Protein AF-0000000067176053 (afdb_homodimer)

Foldseek 3Di:
DPDDADDDPLLVVLLVVLCVFDDLLLQLLLQLLLLQLVVVCVVVVPDPDDRSLLSSLSRQLQSLLGPVQLDQAASLQSSLVVSLCSCVVVPDDPVSSVLSSCLNNCLQPPPVLCVSDSSNNSSNVSVCCVVNDPVSVVVCVVSSVVSCVVRPNPQVQVVSLVSLQVSCVVHVSNQDPPDLSVLSVVQDDPVDDHHTPSD/DPDDAPDDPLLVVLLVVLCVFDDLLLQLLLQLLLLQLVVVCVVVVPDPDDRSLLSSLSRQLQSLLGPVQLDQAASLQSSLVVSLVSCVVVPDDPVSSVLSSCLNNCLQPPPVLCVSDSSNNSSNVSVCCVVNDPVSVVVCVVSSVVSCVVRPNPQVQVVSLVSLQVSCVVHVSNQDPPDLSVLSVVQDDPVDDHHTPSD

Secondary structure (DSSP, 8-state):
-------SHHHHHHHHHHHHHS-HHHHHHHHHHHHHHHHHHHHHT-----HHHHHHHHHHTTGGGSGGG--SS-HHHHHHHHHHHHHHTTT--HHHHHHHHHHHHTTTSTTSGGGS-HHHHHHHHHHHHHHS-HHHHHHTHHHHHHHHHHS--TTHHHHHHHHHHHHHHH-GGGS-TTSHHHHHHHT--TT--S--TT-/-------SHHHHHHHHHHHHHS-HHHHHHHHHHHHHHHHHHHHHT-----HHHHHHHHHHTTGGGSGGG--SS-HHHHHHHHHHHHHHTTT--HHHHHHHHHHHHTTTSTTSGGGS-HHHHHHHHHHHHHHS-HHHHHHTHHHHHHHHHHS--TTHHHHHHHHHHHHHHH-GGGS-TTSHHHHHHHT--TT--S--TT-

Solvent-accessible surface area (backbone atoms only — not comparable to full-atom values): 20700 Å² total; per-residue (Å²): 125,89,76,82,73,66,94,43,69,70,41,52,50,46,52,54,56,43,54,76,54,37,58,70,46,56,42,31,46,18,50,41,22,32,54,45,10,50,48,52,34,56,75,70,65,60,81,81,60,56,61,60,55,38,42,45,27,26,52,25,31,64,36,11,61,14,79,91,32,59,62,74,51,34,42,31,48,31,8,13,51,52,46,30,51,58,38,46,76,69,66,51,52,69,67,60,31,47,42,29,24,48,20,16,47,30,50,80,42,78,79,50,25,70,73,62,50,56,49,12,26,27,44,29,47,8,47,36,46,74,71,45,56,68,70,56,30,59,76,39,42,68,62,50,51,59,45,36,72,72,32,58,56,86,62,36,68,47,51,53,52,49,45,45,34,50,51,23,71,76,37,58,70,28,24,45,77,60,33,64,46,28,40,33,50,76,47,62,50,94,86,60,87,71,73,54,90,41,110,125,90,77,82,73,68,93,43,72,68,42,51,51,46,53,55,55,43,54,75,54,34,57,70,46,56,42,29,46,18,52,42,22,32,55,46,12,49,49,51,34,56,76,70,64,60,81,81,62,56,59,60,56,39,42,43,27,26,52,27,32,65,38,12,61,15,78,93,32,61,63,74,53,33,42,31,49,30,8,13,52,51,47,30,49,59,38,47,77,70,66,52,52,69,68,60,30,47,44,28,24,49,20,15,48,29,50,78,41,78,79,50,26,70,70,61,49,57,48,10,26,29,45,30,46,7,47,36,46,73,70,45,56,69,69,55,29,59,76,38,42,68,62,50,51,59,45,36,71,73,32,56,56,85,63,34,68,48,53,53,51,48,43,44,34,52,51,24,72,77,38,57,72,27,24,46,78,60,33,64,45,27,40,34,50,74,47,62,48,94,84,59,86,69,72,53,91,39,110

Nearest PDB structures (foldseek):
  3wfp-assembly9_B  TM=6.245E-01  e=3.718E-02  Aquifex aeolicus VF5
  3wfp-assembly10_C  TM=6.429E-01  e=6.836E-02  Aquifex aeolicus VF5
  3wfp-assembly11_E  TM=6.439E-01  e=1.042E-01  Aquifex aeolicus VF5
  3wfo-assembly2_B  TM=6.258E-01  e=2.660E-01  Aquifex aeolicus VF5
  3wfp-assembly9_A  TM=5.642E-01  e=2.206E-01  Aquifex aeolicus VF5

InterPro domains:
  IPR003607 HD/PDEase domain [cd00077] (27-62)
  IPR006674 HD domain [PF01966] (27-124)

Radius of gyration: 21.55 Å; Cα contacts (8 Å, |Δi|>4): 662; chains: 2; bounding box: 47×65×46 Å

pLDDT: mean 97.29, std 3.48, range [64.56, 99.0]

Sequence (398 aa):
MTYRLPDTKTVRDAAAHVRALVHPQIYNHSIRTYLLGAEAARRDGETDLDDEIFCVAALFHDSGTADEYNGPARFEIEGADAAAEFLSDRGFDADAVDAAWQAIALHTTPGIPERRGAIPHYLRTGVMIEFGPPELRQSYAEAIAAAEEDLPRHRLEQTLESLVVQQALANPHKAPRLSWAAELVAHHDPARDGISPGFMTYRLPDTKTVRDAAAHVRALVHPQIYNHSIRTYLLGAEAARRDGETDLDDEIFCVAALFHDSGTADEYNGPARFEIEGADAAAEFLSDRGFDADAVDAAWQAIALHTTPGIPERRGAIPHYLRTGVMIEFGPPELRQSYAEAIAAAEEDLPRHRLEQTLESLVVQQALANPHKAPRLSWAAELVAHHDPARDGISPGF

Structure (mmCIF, N/CA/C/O backbone):
data_AF-0000000067176053-model_v1
#
loop_
_entity.id
_entity.type
_entity.pdbx_description
1 polymer 'HD domain protein'
#
loop_
_atom_site.group_PDB
_atom_site.id
_atom_site.type_symbol
_atom_site.label_atom_id
_atom_site.label_alt_id
_atom_site.label_comp_id
_atom_site.label_asym_id
_atom_site.label_entity_id
_atom_site.label_seq_id
_atom_site.pdbx_PDB_ins_code
_atom_site.Cartn_x
_atom_site.Cartn_y
_atom_site.Cartn_z
_atom_site.occupancy
_atom_site.B_iso_or_equiv
_atom_site.auth_seq_id
_atom_site.auth_comp_id
_atom_site.auth_asym_id
_atom_site.auth_atom_id
_atom_site.pdbx_PDB_model_num
ATOM 1 N N . MET A 1 1 ? -6.668 32.219 14.266 1 64.56 1 MET A N 1
ATOM 2 C CA . MET A 1 1 ? -6.613 31.047 13.406 1 64.56 1 MET A CA 1
ATOM 3 C C . MET A 1 1 ? -7.664 31.141 12.297 1 64.56 1 MET A C 1
ATOM 5 O O . MET A 1 1 ? -8.852 31.312 12.578 1 64.56 1 MET A O 1
ATOM 9 N N . THR A 1 2 ? -7.102 31.219 11.062 1 80.44 2 THR A N 1
ATOM 10 C CA . THR A 1 2 ? -7.977 31.578 9.953 1 80.44 2 THR A CA 1
ATOM 11 C C . THR A 1 2 ? -8.453 30.328 9.219 1 80.44 2 THR A C 1
ATOM 13 O O . THR A 1 2 ? -9.328 30.406 8.344 1 80.44 2 THR A O 1
ATOM 16 N N . TYR A 1 3 ? -7.945 29.109 9.688 1 87.5 3 TYR A N 1
ATOM 17 C CA . TYR A 1 3 ? -8.414 27.922 8.969 1 87.5 3 TYR A CA 1
ATOM 18 C C . TYR A 1 3 ? -9.602 27.297 9.688 1 87.5 3 TYR A C 1
ATOM 20 O O . TYR A 1 3 ? -9.844 27.578 10.867 1 87.5 3 TYR A O 1
ATOM 28 N N . ARG A 1 4 ? -10.398 26.578 8.953 1 90.88 4 ARG A N 1
ATOM 29 C CA . ARG A 1 4 ? -11.586 25.938 9.5 1 90.88 4 ARG A CA 1
ATOM 30 C C . ARG A 1 4 ? -11.555 24.422 9.25 1 90.88 4 ARG A C 1
ATOM 32 O O . ARG A 1 4 ? -11.227 23.984 8.148 1 90.88 4 ARG A O 1
ATOM 39 N N . LEU A 1 5 ? -11.789 23.719 10.406 1 96.69 5 LEU A N 1
ATOM 40 C CA . LEU A 1 5 ? -12.055 22.281 10.32 1 96.69 5 LEU A CA 1
ATOM 41 C C . LEU A 1 5 ? -13.555 22 10.359 1 96.69 5 LEU A C 1
ATOM 43 O O . LEU A 1 5 ? -14.344 22.875 10.742 1 96.69 5 LEU A O 1
ATOM 47 N N . PRO A 1 6 ? -13.938 20.812 9.891 1 97.56 6 PRO A N 1
ATOM 48 C CA . PRO A 1 6 ? -15.352 20.5 10.07 1 97.56 6 PRO A CA 1
ATOM 49 C C . PRO A 1 6 ? -15.82 20.641 11.516 1 97.56 6 PRO A C 1
ATOM 51 O O . PRO A 1 6 ? -15.117 20.219 12.438 1 97.56 6 PRO A O 1
ATOM 54 N N . ASP A 1 7 ? -16.984 21.281 11.625 1 96.44 7 ASP A N 1
ATOM 55 C CA . ASP A 1 7 ? -17.484 21.594 12.961 1 96.44 7 ASP A CA 1
ATOM 56 C C . ASP A 1 7 ? -18.328 20.453 13.516 1 96.44 7 ASP A C 1
ATOM 58 O O . ASP A 1 7 ? -19.547 20.609 13.695 1 96.44 7 ASP A O 1
ATOM 62 N N . THR A 1 8 ? -17.766 19.344 13.797 1 98 8 THR A N 1
ATOM 63 C CA . THR A 1 8 ? -18.422 18.188 14.414 1 98 8 THR A CA 1
ATOM 64 C C . THR A 1 8 ? -17.703 17.812 15.711 1 98 8 THR A C 1
ATOM 66 O O . THR A 1 8 ? -16.531 18.094 15.883 1 98 8 THR A O 1
ATOM 69 N N . LYS A 1 9 ? -18.438 17.188 16.594 1 98.25 9 LYS A N 1
ATOM 70 C CA . LYS A 1 9 ? -17.844 16.703 17.844 1 98.25 9 LYS A CA 1
ATOM 71 C C . LYS A 1 9 ? -16.703 15.719 17.562 1 98.25 9 LYS A C 1
ATOM 73 O O . LYS A 1 9 ? -15.703 15.711 18.281 1 98.25 9 LYS A O 1
ATOM 78 N N . THR A 1 10 ? -16.922 14.859 16.578 1 98.62 10 THR A N 1
ATOM 79 C CA . THR A 1 10 ? -15.922 13.859 16.219 1 98.62 10 THR A CA 1
ATOM 80 C C . THR A 1 10 ? -14.594 14.523 15.852 1 98.62 10 THR A C 1
ATOM 82 O O . THR A 1 10 ? -13.539 14.117 16.344 1 98.62 10 THR A O 1
ATOM 85 N N . VAL A 1 11 ? -14.602 15.547 15.023 1 98.81 11 VAL A N 1
ATOM 86 C CA . VAL A 1 11 ? -13.383 16.219 14.578 1 98.81 11 VAL A CA 1
ATOM 87 C C . VAL A 1 11 ? -12.758 16.984 15.75 1 98.81 11 VAL A C 1
ATOM 89 O O . VAL A 1 11 ? -11.531 16.969 15.922 1 98.81 11 VAL A O 1
ATOM 92 N N . ARG A 1 12 ? -13.562 17.609 16.547 1 98.56 12 ARG A N 1
ATOM 93 C CA . ARG A 1 12 ? -13.047 18.328 17.719 1 98.56 12 ARG A CA 1
ATOM 94 C C . ARG A 1 12 ? -12.336 17.375 18.672 1 98.56 12 ARG A C 1
ATOM 96 O O . ARG A 1 12 ? -11.242 17.672 19.156 1 98.56 12 ARG A O 1
ATOM 103 N N . ASP A 1 13 ? -12.945 16.266 18.922 1 98.75 13 ASP A N 1
ATOM 104 C CA . ASP A 1 13 ? -12.359 15.273 19.812 1 98.75 13 ASP A CA 1
ATOM 105 C C . ASP A 1 13 ? -11.078 14.695 19.219 1 98.75 13 ASP A C 1
ATOM 107 O O . ASP A 1 13 ? -10.094 14.484 19.938 1 98.75 13 ASP A O 1
ATOM 111 N N . ALA A 1 14 ? -11.094 14.391 17.906 1 98.94 14 ALA A N 1
ATOM 112 C CA . AL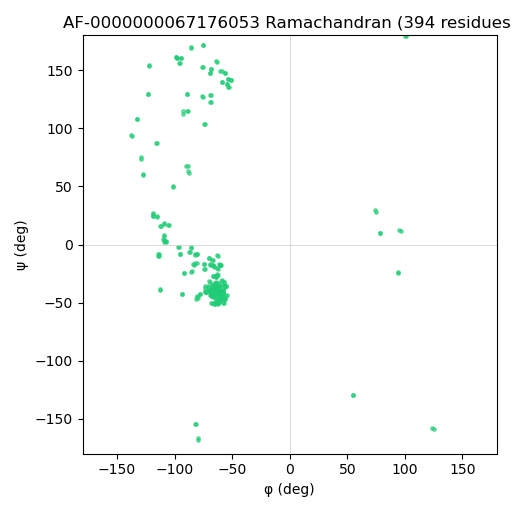A A 1 14 ? -9.906 13.867 17.234 1 98.94 14 ALA A CA 1
ATOM 113 C C . ALA A 1 14 ? -8.758 14.867 17.312 1 98.94 14 ALA A C 1
ATOM 115 O O . ALA A 1 14 ? -7.617 14.484 17.609 1 98.94 14 ALA A O 1
ATOM 116 N N . ALA A 1 15 ? -9.078 16.141 17 1 98.81 15 ALA A N 1
ATOM 117 C CA . ALA A 1 15 ? -8.062 17.188 17.031 1 98.81 15 ALA A CA 1
ATOM 118 C C . ALA A 1 15 ? -7.441 17.312 18.422 1 98.81 15 ALA A C 1
ATOM 120 O O . ALA A 1 15 ? -6.219 17.391 18.562 1 98.81 15 ALA A O 1
ATOM 121 N N . ALA A 1 16 ? -8.273 17.281 19.438 1 98.75 16 ALA A N 1
ATOM 122 C CA . ALA A 1 16 ? -7.781 17.375 20.797 1 98.75 16 ALA A CA 1
ATOM 123 C C . ALA A 1 16 ? -6.93 16.156 21.156 1 98.75 16 ALA A C 1
ATOM 125 O O . ALA A 1 16 ? -5.867 16.281 21.766 1 98.75 16 ALA A O 1
ATOM 126 N N . HIS A 1 17 ? -7.41 14.977 20.812 1 98.81 17 HIS A N 1
ATOM 127 C CA . HIS A 1 17 ? -6.723 13.727 21.109 1 98.81 17 HIS A CA 1
ATOM 128 C C . HIS A 1 17 ? -5.352 13.672 20.438 1 98.81 17 HIS A C 1
ATOM 130 O O . HIS A 1 17 ? -4.348 13.391 21.109 1 98.81 17 HIS A O 1
ATOM 136 N N . VAL A 1 18 ? -5.277 13.969 19.156 1 98.88 18 VAL A N 1
ATOM 137 C CA . VAL A 1 18 ? -4.039 13.875 18.391 1 98.88 18 VAL A CA 1
ATOM 138 C C . VAL A 1 18 ? -3.068 14.969 18.844 1 98.88 18 VAL A C 1
ATOM 140 O O . VAL A 1 18 ? -1.866 14.727 18.969 1 98.88 18 VAL A O 1
ATOM 143 N N . ARG A 1 19 ? -3.602 16.156 19.109 1 98.69 19 ARG A N 1
ATOM 144 C CA . ARG A 1 19 ? -2.771 17.266 19.562 1 98.69 19 ARG A CA 1
ATOM 145 C C . ARG A 1 19 ? -2.02 16.906 20.844 1 98.69 19 ARG A C 1
ATOM 147 O O . ARG A 1 19 ? -0.864 17.297 21.016 1 98.69 19 ARG A O 1
ATOM 154 N N . ALA A 1 20 ? -2.615 16.156 21.688 1 98.69 20 ALA A N 1
ATOM 155 C CA . ALA A 1 20 ? -2.039 15.797 22.984 1 98.69 20 ALA A CA 1
ATOM 156 C C . ALA A 1 20 ? -0.931 14.766 22.828 1 98.69 20 ALA A C 1
ATOM 158 O O . ALA A 1 20 ? -0.11 14.578 23.719 1 98.69 20 ALA A O 1
ATOM 159 N N . LEU A 1 21 ? -0.871 14.109 21.688 1 98.75 21 LEU A N 1
ATOM 160 C CA . LEU A 1 21 ? -0.037 12.914 21.578 1 98.75 21 LEU A CA 1
ATOM 161 C C . LEU A 1 21 ? 1.144 13.156 20.641 1 98.75 21 LEU A C 1
ATOM 163 O O . LEU A 1 21 ? 2.248 12.664 20.891 1 98.75 21 LEU A O 1
ATOM 167 N N . VAL A 1 22 ? 0.935 13.883 19.547 1 98.81 22 VAL A N 1
ATOM 168 C CA . VAL A 1 22 ? 1.972 13.969 18.516 1 98.81 22 VAL A CA 1
ATOM 169 C C . VAL A 1 22 ? 2.822 15.219 18.75 1 98.81 22 VAL A C 1
ATOM 171 O O . VAL A 1 22 ? 2.428 16.109 19.5 1 98.81 22 VAL A O 1
ATOM 174 N N . HIS A 1 23 ? 4.035 15.242 18.172 1 98.62 23 HIS A N 1
ATOM 175 C CA . HIS A 1 23 ? 4.848 16.453 18.156 1 98.62 23 HIS A CA 1
ATOM 176 C C . HIS A 1 23 ? 4.07 17.641 17.578 1 98.62 23 HIS A C 1
ATOM 178 O O . HIS A 1 23 ? 3.326 17.484 16.609 1 98.62 23 HIS A O 1
ATOM 184 N N . PRO A 1 24 ? 4.223 18.844 18.094 1 98.31 24 PRO A N 1
ATOM 185 C CA . PRO A 1 24 ? 3.463 20 17.625 1 98.31 24 PRO A CA 1
ATOM 186 C C . PRO A 1 24 ? 3.604 20.234 16.125 1 98.31 24 PRO A C 1
ATOM 188 O O . PRO A 1 24 ? 2.629 20.594 15.461 1 98.31 24 PRO A O 1
ATOM 191 N N . GLN A 1 25 ? 4.785 19.969 15.586 1 98.38 25 GLN A N 1
ATOM 192 C CA . GLN A 1 25 ? 4.992 20.156 14.156 1 98.38 25 GLN A CA 1
ATOM 193 C C . GLN A 1 25 ? 4.223 19.125 13.344 1 98.38 25 GLN A C 1
ATOM 195 O O . GLN A 1 25 ? 3.783 19.391 12.227 1 98.38 25 GLN A O 1
ATOM 200 N N . ILE A 1 26 ? 4.082 17.906 13.945 1 98.81 26 ILE A N 1
ATOM 201 C CA . ILE A 1 26 ? 3.314 16.859 13.281 1 98.81 26 ILE A CA 1
ATOM 202 C C . ILE A 1 26 ? 1.83 17.203 13.305 1 98.81 26 ILE A C 1
ATOM 204 O O . ILE A 1 26 ? 1.11 16.953 12.336 1 98.81 26 ILE A O 1
ATOM 208 N N . TYR A 1 27 ? 1.413 17.812 14.398 1 98.75 27 TYR A N 1
ATOM 209 C CA . TYR A 1 27 ? 0.025 18.25 14.477 1 98.75 27 TYR A CA 1
ATOM 210 C C . TYR A 1 27 ? -0.274 19.312 13.422 1 98.75 27 TYR A C 1
ATOM 212 O O . TYR A 1 27 ? -1.274 19.219 12.711 1 98.75 27 TYR A O 1
ATOM 220 N N . ASN A 1 28 ? 0.579 20.328 13.352 1 98.69 28 ASN A N 1
ATOM 221 C CA . ASN A 1 28 ? 0.417 21.359 12.336 1 98.69 28 ASN A CA 1
ATOM 222 C C . ASN A 1 28 ? 0.375 20.75 10.93 1 98.69 28 ASN A C 1
ATOM 224 O O . ASN A 1 28 ? -0.466 21.141 10.117 1 98.69 28 ASN A O 1
ATOM 228 N N . HIS A 1 29 ? 1.253 19.828 10.672 1 98.75 29 HIS A N 1
ATOM 229 C CA . HIS A 1 29 ? 1.321 19.156 9.383 1 98.75 29 HIS A CA 1
ATOM 230 C C . HIS A 1 29 ? 0.028 18.406 9.086 1 98.75 29 HIS A C 1
ATOM 232 O O . HIS A 1 29 ? -0.453 18.406 7.949 1 98.75 29 HIS A O 1
ATOM 238 N N . SER A 1 30 ? -0.5 17.75 10.102 1 98.88 30 SER A N 1
ATOM 239 C CA . SER A 1 30 ? -1.729 16.984 9.914 1 98.88 30 SER A CA 1
ATOM 240 C C . SER A 1 30 ? -2.881 17.891 9.484 1 98.88 30 SER A C 1
ATOM 242 O O . SER A 1 30 ? -3.662 17.516 8.602 1 98.88 30 SER A O 1
ATOM 244 N N . ILE A 1 31 ? -2.961 19.047 10.078 1 98.81 31 ILE A N 1
ATOM 245 C CA . ILE A 1 31 ? -4.008 20 9.711 1 98.81 31 ILE A CA 1
ATOM 246 C C . ILE A 1 31 ? -3.758 20.516 8.297 1 98.81 31 ILE A C 1
ATOM 248 O O . ILE A 1 31 ? -4.684 20.594 7.488 1 98.81 31 ILE A O 1
ATOM 252 N N . ARG A 1 32 ? -2.502 20.844 8.016 1 98.81 32 ARG A N 1
ATOM 253 C CA . ARG A 1 32 ? -2.199 21.328 6.668 1 98.81 32 ARG A CA 1
ATOM 254 C C . ARG A 1 32 ? -2.518 20.266 5.625 1 98.81 32 ARG A C 1
ATOM 256 O O . ARG A 1 32 ? -2.988 20.578 4.531 1 98.81 32 ARG A O 1
ATOM 263 N N . THR A 1 33 ? -2.234 19 5.969 1 98.88 33 THR A N 1
ATOM 264 C CA . THR A 1 33 ? -2.561 17.906 5.066 1 98.88 33 THR A CA 1
ATOM 265 C C . THR A 1 33 ? -4.051 17.891 4.742 1 98.88 33 THR A C 1
ATOM 267 O O . THR A 1 33 ? -4.441 17.719 3.588 1 98.88 33 THR A O 1
ATOM 270 N N . TYR A 1 34 ? -4.859 18.125 5.746 1 98.88 34 TYR A N 1
ATOM 271 C CA . TYR A 1 34 ? -6.301 18.203 5.523 1 98.88 34 TYR A CA 1
ATOM 272 C C . TYR A 1 34 ? -6.637 19.391 4.617 1 98.88 34 TYR A C 1
ATOM 274 O O . TYR A 1 34 ? -7.359 19.234 3.629 1 98.88 34 TYR A O 1
ATOM 282 N N . LEU A 1 35 ? -6.098 20.531 4.934 1 98.69 35 LEU A N 1
ATOM 283 C CA . LEU A 1 35 ? -6.441 21.766 4.215 1 98.69 35 LEU A CA 1
ATOM 284 C C . LEU A 1 35 ? -6.023 21.672 2.754 1 98.69 35 LEU A C 1
ATOM 286 O O . LEU A 1 35 ? -6.797 22.016 1.858 1 98.69 35 LEU A O 1
ATOM 290 N N . LEU A 1 36 ? -4.875 21.188 2.527 1 98.81 36 LEU A N 1
ATOM 291 C CA . LEU A 1 36 ? -4.34 21.094 1.173 1 98.81 36 LEU A CA 1
ATOM 292 C C . LEU A 1 36 ? -5.043 20 0.377 1 98.81 36 LEU A C 1
ATOM 294 O O . LEU A 1 36 ? -5.344 20.188 -0.804 1 98.81 36 LEU A O 1
ATOM 298 N N . GLY A 1 37 ? -5.305 18.859 1.034 1 98.81 37 GLY A N 1
ATOM 299 C CA . GLY A 1 37 ? -6.082 17.812 0.378 1 98.81 37 GLY A CA 1
ATOM 300 C C . GLY A 1 37 ? -7.492 18.25 0.031 1 98.81 37 GLY A C 1
ATOM 301 O O . GLY A 1 37 ? -8 17.938 -1.047 1 98.81 37 GLY A O 1
ATOM 302 N N . ALA A 1 38 ? -8.078 19 0.953 1 98.5 38 ALA A N 1
ATOM 303 C CA . ALA A 1 38 ? -9.422 19.516 0.72 1 98.5 38 ALA A CA 1
ATOM 304 C C . ALA A 1 38 ? -9.422 20.516 -0.437 1 98.5 38 ALA A C 1
ATOM 306 O O . ALA A 1 38 ? -10.359 20.547 -1.24 1 98.5 38 ALA A O 1
ATOM 307 N N . GLU A 1 39 ? -8.422 21.328 -0.51 1 98.31 39 GLU A N 1
ATOM 308 C CA . GLU A 1 39 ? -8.297 22.266 -1.62 1 98.31 39 GLU A CA 1
ATOM 309 C C . GLU A 1 39 ? -8.172 21.547 -2.953 1 98.31 39 GLU A C 1
ATOM 311 O O . GLU A 1 39 ? -8.797 21.922 -3.941 1 98.31 39 GLU A O 1
ATOM 316 N N . ALA A 1 40 ? -7.367 20.516 -2.965 1 98.81 40 ALA A N 1
ATOM 317 C CA . ALA A 1 40 ? -7.223 19.719 -4.18 1 98.81 40 ALA A CA 1
ATOM 318 C C . ALA A 1 40 ? -8.555 19.094 -4.594 1 98.81 40 ALA A C 1
ATOM 320 O O . ALA A 1 40 ? -8.922 19.109 -5.773 1 98.81 40 ALA A O 1
ATOM 321 N N . ALA A 1 41 ? -9.25 18.562 -3.635 1 98.75 41 ALA A N 1
ATOM 322 C CA . ALA A 1 41 ? -10.562 17.969 -3.908 1 98.75 41 ALA A CA 1
ATOM 323 C C . ALA A 1 41 ? -11.523 19 -4.492 1 98.75 41 ALA A C 1
ATOM 325 O O . ALA A 1 41 ? -12.234 18.719 -5.453 1 98.75 41 ALA A O 1
ATOM 326 N N . ARG A 1 42 ? -11.508 20.172 -3.906 1 98.12 42 ARG A N 1
ATOM 327 C CA . ARG A 1 42 ? -12.359 21.266 -4.375 1 98.12 42 ARG A CA 1
ATOM 328 C C . ARG A 1 42 ? -12.039 21.625 -5.82 1 98.12 42 ARG A C 1
ATOM 330 O O . ARG A 1 42 ? -12.938 21.734 -6.652 1 98.12 42 ARG A O 1
ATOM 337 N N . ARG A 1 43 ? -10.789 21.766 -6.121 1 98.44 43 ARG A N 1
ATOM 338 C CA . ARG A 1 43 ? -10.352 22.125 -7.465 1 98.44 43 ARG A CA 1
ATOM 339 C C . ARG A 1 43 ? -10.742 21.062 -8.477 1 98.44 43 ARG A C 1
ATOM 341 O O . ARG A 1 43 ? -11.055 21.359 -9.633 1 98.44 43 ARG A O 1
ATOM 348 N N . ASP A 1 44 ? -10.75 19.828 -8.023 1 98.19 44 ASP A N 1
ATOM 349 C CA . ASP A 1 44 ? -11.062 18.719 -8.906 1 98.19 44 ASP A CA 1
ATOM 350 C C . ASP A 1 44 ? -12.57 18.547 -9.062 1 98.19 44 ASP A C 1
ATOM 352 O O . ASP A 1 44 ? -13.031 17.703 -9.859 1 98.19 44 ASP A O 1
ATOM 356 N N . GLY A 1 45 ? -13.344 19.234 -8.32 1 98.31 45 GLY A N 1
ATOM 357 C CA . GLY A 1 45 ? -14.797 19.109 -8.352 1 98.31 45 GLY A CA 1
ATOM 358 C C . GLY A 1 45 ? -15.305 17.844 -7.688 1 98.31 45 GLY A C 1
ATOM 359 O O . GLY A 1 45 ? -16.344 17.312 -8.078 1 98.31 45 GLY A O 1
ATOM 360 N N . GLU A 1 46 ? -14.531 17.359 -6.676 1 97.56 46 GLU A N 1
ATOM 361 C CA . GLU A 1 46 ? -14.93 16.156 -5.953 1 97.56 46 GLU A CA 1
ATOM 362 C C . GLU A 1 46 ? -16.172 16.406 -5.098 1 97.56 46 GLU A C 1
ATOM 364 O O . GLU A 1 46 ? -16.188 17.344 -4.301 1 97.56 46 GLU A O 1
ATOM 369 N N . THR A 1 47 ? -17.141 15.547 -5.273 1 94 47 THR A N 1
ATOM 370 C CA . THR A 1 47 ? -18.391 15.734 -4.559 1 94 47 THR A CA 1
ATOM 371 C C . THR A 1 47 ? -18.625 14.617 -3.549 1 94 47 THR A C 1
ATOM 373 O O . THR A 1 47 ? -19.516 14.703 -2.705 1 94 47 THR A O 1
ATOM 376 N N . ASP A 1 48 ? -17.828 13.586 -3.539 1 90.31 48 ASP A N 1
ATOM 377 C CA . ASP A 1 48 ? -18.047 12.383 -2.736 1 90.31 48 ASP A CA 1
ATOM 378 C C . ASP A 1 48 ? -17.094 12.336 -1.542 1 90.31 48 ASP A C 1
ATOM 380 O O . ASP A 1 48 ? -16.984 11.312 -0.865 1 90.31 48 ASP A O 1
ATOM 384 N N . LEU A 1 49 ? -16.5 13.422 -1.185 1 97.38 49 LEU A N 1
ATOM 385 C CA . LEU A 1 49 ? -15.555 13.43 -0.074 1 97.38 49 LEU A CA 1
ATOM 386 C C . LEU A 1 49 ? -16.266 13.688 1.248 1 97.38 49 LEU A C 1
ATOM 388 O O . LEU A 1 49 ? -16.891 14.742 1.43 1 97.38 49 LEU A O 1
ATOM 392 N N . ASP A 1 50 ? -16.281 12.742 2.143 1 98.19 50 ASP A N 1
ATOM 393 C CA . ASP A 1 50 ? -16.781 12.93 3.502 1 98.19 50 ASP A CA 1
ATOM 394 C C . ASP A 1 50 ? -15.797 13.75 4.336 1 98.19 50 ASP A C 1
ATOM 396 O O . ASP A 1 50 ? -14.828 13.203 4.867 1 98.19 50 ASP A O 1
ATOM 400 N N . ASP A 1 51 ? -16.078 14.961 4.547 1 98 51 ASP A N 1
ATOM 401 C CA . ASP A 1 51 ? -15.148 15.914 5.137 1 98 51 ASP A CA 1
ATOM 402 C C . ASP A 1 51 ? -14.789 15.516 6.57 1 98 51 ASP A C 1
ATOM 404 O O . ASP A 1 51 ? -13.664 15.742 7.016 1 98 51 ASP A O 1
ATOM 408 N N . GLU A 1 52 ? -15.805 15 7.242 1 98.69 52 GLU A N 1
ATOM 409 C CA . GLU A 1 52 ? -15.562 14.625 8.633 1 98.69 52 GLU A CA 1
ATOM 410 C C . GLU A 1 52 ? -14.555 13.484 8.727 1 98.69 52 GLU A C 1
ATOM 412 O O . GLU A 1 52 ? -13.555 13.586 9.445 1 98.69 52 GLU A O 1
ATOM 417 N N . ILE A 1 53 ? -14.789 12.391 7.973 1 98.88 53 ILE A N 1
ATOM 418 C CA . ILE A 1 53 ? -13.898 11.234 7.992 1 98.88 53 ILE A CA 1
ATOM 419 C C . ILE A 1 53 ? -12.547 11.609 7.406 1 98.88 53 ILE A C 1
ATOM 421 O O . ILE A 1 53 ? -11.5 11.164 7.895 1 98.88 53 ILE A O 1
ATOM 425 N N . PHE A 1 54 ? -12.602 12.477 6.379 1 98.94 54 PHE A N 1
ATOM 426 C CA . PHE A 1 54 ? -11.367 12.938 5.742 1 98.94 54 PHE A CA 1
ATOM 427 C C . PHE A 1 54 ? -10.5 13.695 6.734 1 98.94 54 PHE A C 1
ATOM 429 O O . PHE A 1 54 ? -9.289 13.469 6.812 1 98.94 54 PHE A O 1
ATOM 436 N N . CYS A 1 55 ? -11.07 14.516 7.48 1 98.94 55 CYS A N 1
ATOM 437 C CA . CYS A 1 55 ? -10.344 15.312 8.461 1 98.94 55 CYS A CA 1
ATOM 438 C C . CYS A 1 55 ? -9.766 14.43 9.562 1 98.94 55 CYS A C 1
ATOM 440 O O . CYS A 1 55 ? -8.609 14.609 9.961 1 98.94 55 CYS A O 1
ATOM 442 N N . VAL A 1 56 ? -10.531 13.484 10.023 1 98.94 56 VAL A N 1
ATOM 443 C CA . VAL A 1 56 ? -10.047 12.57 11.047 1 98.94 56 VAL A CA 1
ATOM 444 C C . VAL A 1 56 ? -8.852 11.781 10.508 1 98.94 56 VAL A C 1
ATOM 446 O O . VAL A 1 56 ? -7.848 11.617 11.203 1 98.94 56 VAL A O 1
ATOM 449 N N . ALA A 1 57 ? -8.953 11.32 9.266 1 99 57 ALA A N 1
ATOM 450 C CA . ALA A 1 57 ? -7.844 10.586 8.656 1 99 57 ALA A CA 1
ATOM 451 C C . ALA A 1 57 ? -6.59 11.445 8.586 1 99 57 ALA A C 1
ATOM 453 O O . ALA A 1 57 ? -5.488 10.984 8.898 1 99 57 ALA A O 1
ATOM 454 N N . ALA A 1 58 ? -6.75 12.688 8.203 1 98.94 58 ALA A N 1
ATOM 455 C CA . ALA A 1 58 ? -5.609 13.594 8.109 1 98.94 58 ALA A CA 1
ATOM 456 C C . ALA A 1 58 ? -4.98 13.836 9.477 1 98.94 58 ALA A C 1
ATOM 458 O O . ALA A 1 58 ? -3.756 13.836 9.617 1 98.94 58 ALA A O 1
ATOM 459 N N . LEU A 1 59 ? -5.816 13.961 10.477 1 98.94 59 LEU A N 1
ATOM 460 C CA . LEU A 1 59 ? -5.336 14.211 11.836 1 98.94 59 LEU A CA 1
ATOM 461 C C . LEU A 1 59 ? -4.512 13.031 12.344 1 98.94 59 LEU A C 1
ATOM 463 O O . LEU A 1 59 ? -3.455 13.219 12.945 1 98.94 59 LEU A O 1
ATOM 467 N N . PHE A 1 60 ? -4.902 11.828 11.977 1 98.94 60 PHE A N 1
ATOM 468 C CA . PHE A 1 60 ? -4.32 10.625 12.562 1 98.94 60 PHE A CA 1
ATOM 469 C C . PHE A 1 60 ? -3.189 10.094 11.688 1 98.94 60 PHE A C 1
ATOM 471 O O . PHE A 1 60 ? -2.455 9.195 12.102 1 98.94 60 PHE A O 1
ATOM 478 N N . HIS A 1 61 ? -2.955 10.617 10.477 1 98.94 61 HIS A N 1
ATOM 479 C CA . HIS A 1 61 ? -2.191 9.852 9.5 1 98.94 61 HIS A CA 1
ATOM 480 C C . HIS A 1 61 ? -0.758 9.625 9.969 1 98.94 61 HIS A C 1
ATOM 482 O O . HIS A 1 61 ? -0.139 8.617 9.625 1 98.94 61 HIS A O 1
ATOM 488 N N . ASP A 1 62 ? -0.232 10.523 10.789 1 98.94 62 ASP A N 1
ATOM 489 C CA . ASP A 1 62 ? 1.123 10.344 11.305 1 98.94 62 ASP A CA 1
ATOM 490 C C . ASP A 1 62 ? 1.111 10.07 12.805 1 98.94 62 ASP A C 1
ATOM 492 O O . ASP A 1 62 ? 2.143 10.18 13.469 1 98.94 62 ASP A O 1
ATOM 496 N N . SER A 1 63 ? -0.046 9.703 13.352 1 98.94 63 SER A N 1
ATOM 497 C CA . SER A 1 63 ? -0.145 9.469 14.789 1 98.94 63 SER A CA 1
ATOM 498 C C . SER A 1 63 ? 0.691 8.266 15.211 1 98.94 63 SER A C 1
ATOM 500 O O . SER A 1 63 ? 1.054 8.133 16.375 1 98.94 63 SER A O 1
ATOM 502 N N . GLY A 1 64 ? 1.048 7.398 14.273 1 98.94 64 GLY A N 1
ATOM 503 C CA . GLY A 1 64 ? 1.928 6.277 14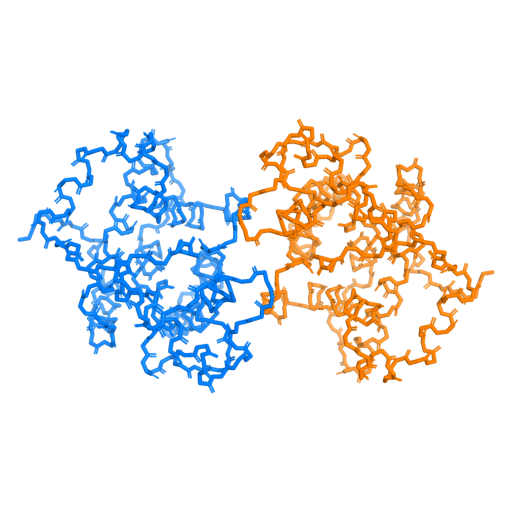.562 1 98.94 64 GLY A CA 1
ATOM 504 C C . GLY A 1 64 ? 3.312 6.707 15.016 1 98.94 64 GLY A C 1
ATOM 505 O O . GLY A 1 64 ? 4.098 5.883 15.484 1 98.94 64 GLY A O 1
ATOM 506 N N . THR A 1 65 ? 3.66 7.961 14.922 1 98.81 65 THR A N 1
ATOM 507 C CA . THR A 1 65 ? 4.949 8.477 15.375 1 98.81 65 THR A CA 1
ATOM 508 C C . THR A 1 65 ? 4.914 8.766 16.875 1 98.81 65 THR A C 1
ATOM 510 O O . THR A 1 65 ? 5.961 8.984 17.484 1 98.81 65 THR A O 1
ATOM 513 N N . ALA A 1 66 ? 3.754 8.867 17.453 1 98.81 66 ALA A N 1
ATOM 514 C CA . ALA A 1 66 ? 3.607 9.148 18.891 1 98.81 66 ALA A CA 1
ATOM 515 C C . ALA A 1 66 ? 3.916 7.91 19.719 1 98.81 66 ALA A C 1
ATOM 517 O O . ALA A 1 66 ? 3.65 6.785 19.297 1 98.81 66 ALA A O 1
ATOM 518 N N . ASP A 1 67 ? 4.371 8.109 20.953 1 98.44 67 ASP A N 1
ATOM 519 C CA . ASP A 1 67 ? 4.703 7.02 21.875 1 98.44 67 ASP A CA 1
ATOM 520 C C . ASP A 1 67 ? 3.48 6.148 22.156 1 98.44 67 ASP A C 1
ATOM 522 O O . ASP A 1 67 ? 3.592 4.922 22.234 1 98.44 67 ASP A O 1
ATOM 526 N N . GLU A 1 68 ? 2.35 6.738 22.219 1 98.44 68 GLU A N 1
ATOM 527 C CA . GLU A 1 68 ? 1.107 6.043 22.547 1 98.44 68 GLU A CA 1
ATOM 528 C C . GLU A 1 68 ? 0.759 5.012 21.469 1 98.44 68 GLU A C 1
ATOM 530 O O . GLU A 1 68 ? 0.11 4.004 21.766 1 98.44 68 GLU A O 1
ATOM 535 N N . TYR A 1 69 ? 1.181 5.234 20.266 1 98.69 69 TYR A N 1
ATOM 536 C CA . TYR A 1 69 ? 0.827 4.367 19.156 1 98.69 69 TYR A CA 1
ATOM 537 C C . TYR A 1 69 ? 2.07 3.74 18.531 1 98.69 69 TYR A C 1
ATOM 539 O O . TYR A 1 69 ? 2.104 3.469 17.328 1 98.69 69 TYR A O 1
ATOM 547 N N . ASN A 1 70 ? 3.121 3.598 19.328 1 98.62 70 ASN A N 1
ATOM 548 C CA . ASN A 1 70 ? 4.367 2.982 18.891 1 98.62 70 ASN A CA 1
ATOM 549 C C . ASN A 1 70 ? 4.344 1.469 19.078 1 98.62 70 ASN A C 1
ATOM 551 O O . ASN A 1 70 ? 5.156 0.918 19.812 1 98.62 70 ASN A O 1
ATOM 555 N N . GLY A 1 71 ? 3.402 0.803 18.375 1 98.31 71 GLY A N 1
ATOM 556 C CA . GLY A 1 71 ? 3.332 -0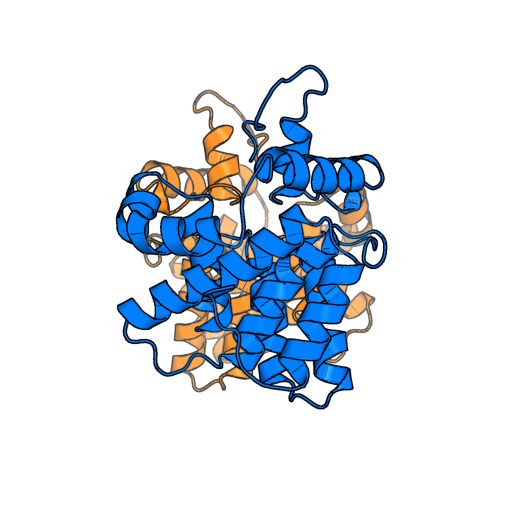.649 18.375 1 98.31 71 GLY A CA 1
ATOM 557 C C . GLY A 1 71 ? 4.336 -1.291 17.438 1 98.31 71 GLY A C 1
ATOM 558 O O . GLY A 1 71 ? 5.277 -0.636 16.984 1 98.31 71 GLY A O 1
ATOM 559 N N . PRO A 1 72 ? 4.199 -2.574 17.141 1 97.94 72 PRO A N 1
ATOM 560 C CA . PRO A 1 72 ? 5.199 -3.336 16.391 1 97.94 72 PRO A CA 1
ATOM 561 C C . PRO A 1 72 ? 5.078 -3.139 14.883 1 97.94 72 PRO A C 1
ATOM 563 O O . PRO A 1 72 ? 5.996 -3.494 14.141 1 97.94 72 PRO A O 1
ATOM 566 N N . ALA A 1 73 ? 3.986 -2.627 14.391 1 98.38 73 ALA A N 1
ATOM 567 C CA . ALA A 1 73 ? 3.773 -2.482 12.953 1 98.38 73 ALA A CA 1
ATOM 568 C C . ALA A 1 73 ? 4.375 -1.178 12.438 1 98.38 73 ALA A C 1
ATOM 570 O O . ALA A 1 73 ? 4.809 -0.333 13.227 1 98.38 73 ALA A O 1
ATOM 571 N N . ARG A 1 74 ? 4.453 -1.025 11.094 1 97.69 74 ARG A N 1
ATOM 572 C CA . ARG A 1 74 ? 4.895 0.233 10.492 1 97.69 74 ARG A CA 1
ATOM 573 C C . ARG A 1 74 ? 4.027 1.395 10.977 1 97.69 74 ARG A C 1
ATOM 575 O O . ARG A 1 74 ? 2.834 1.224 11.227 1 97.69 74 ARG A O 1
ATOM 582 N N . PHE A 1 75 ? 4.598 2.609 11.102 1 98.75 75 PHE A N 1
ATOM 583 C CA . PHE A 1 75 ? 3.922 3.73 11.742 1 98.75 75 PHE A CA 1
ATOM 584 C C . PHE A 1 75 ? 2.617 4.059 11.023 1 98.75 75 PHE A C 1
ATOM 586 O O . PHE A 1 75 ? 1.651 4.5 11.656 1 98.75 75 PHE A O 1
ATOM 593 N N . GLU A 1 76 ? 2.549 3.814 9.688 1 98.88 76 GLU A N 1
ATOM 594 C CA . GLU A 1 76 ? 1.323 4.055 8.93 1 98.88 76 GLU A CA 1
ATOM 595 C C . GLU A 1 76 ? 0.186 3.166 9.43 1 98.88 76 GLU A C 1
ATOM 597 O O . GLU A 1 76 ? -0.944 3.629 9.594 1 98.88 76 GLU A O 1
ATOM 602 N N . ILE A 1 77 ? 0.537 1.861 9.703 1 98.88 77 ILE A N 1
ATOM 603 C CA . ILE A 1 77 ? -0.457 0.891 10.148 1 98.88 77 ILE A CA 1
ATOM 604 C C . ILE A 1 77 ? -0.89 1.215 11.578 1 98.88 77 ILE A C 1
ATOM 606 O O . ILE A 1 77 ? -2.076 1.146 11.898 1 98.88 77 ILE A O 1
ATOM 610 N N . GLU A 1 78 ? 0.089 1.602 12.398 1 98.88 78 GLU A N 1
ATOM 611 C CA . GLU A 1 78 ? -0.24 1.966 13.773 1 98.88 78 GLU A CA 1
ATOM 612 C C . GLU A 1 78 ? -1.189 3.16 13.82 1 98.88 78 GLU A C 1
ATOM 614 O O . GLU A 1 78 ? -2.148 3.17 14.594 1 98.88 78 GLU A O 1
ATOM 619 N N . GLY A 1 79 ? -0.884 4.184 12.992 1 98.94 79 GLY A N 1
ATOM 620 C CA . GLY A 1 79 ? -1.79 5.316 12.898 1 98.94 79 GLY A CA 1
ATOM 621 C C . GLY A 1 79 ? -3.158 4.941 12.359 1 98.94 79 GLY A C 1
ATOM 622 O O . GLY A 1 79 ? -4.176 5.445 12.836 1 98.94 79 GLY A O 1
ATOM 623 N N . ALA A 1 80 ? -3.188 4.062 11.336 1 98.94 80 ALA A N 1
ATOM 624 C CA . ALA A 1 80 ? -4.445 3.6 10.75 1 98.94 80 ALA A CA 1
ATOM 625 C C . ALA A 1 80 ? -5.285 2.859 11.789 1 98.94 80 ALA A C 1
ATOM 627 O O . ALA A 1 80 ? -6.496 3.078 11.883 1 98.94 80 ALA A O 1
ATOM 628 N N . ASP A 1 81 ? -4.641 1.998 12.57 1 98.88 81 ASP A N 1
ATOM 629 C CA . ASP A 1 81 ? -5.332 1.26 13.625 1 98.88 81 ASP A CA 1
ATOM 630 C C . ASP A 1 81 ? -5.902 2.207 14.68 1 98.88 81 ASP A C 1
ATOM 632 O O . ASP A 1 81 ? -7.023 2.012 15.156 1 98.88 81 ASP A O 1
ATOM 636 N N . ALA A 1 82 ? -5.117 3.219 15.023 1 98.94 82 ALA A N 1
ATOM 637 C CA . ALA A 1 82 ? -5.57 4.203 16 1 98.94 82 ALA A CA 1
ATOM 638 C C . ALA A 1 82 ? -6.82 4.93 15.516 1 98.94 82 ALA A C 1
ATOM 640 O O . ALA A 1 82 ? -7.789 5.086 16.266 1 98.94 82 ALA A O 1
ATOM 641 N N . ALA A 1 83 ? -6.824 5.367 14.273 1 98.94 83 ALA A N 1
ATOM 642 C CA . ALA A 1 83 ? -7.973 6.062 13.695 1 98.94 83 ALA A CA 1
ATOM 643 C C . ALA A 1 83 ? -9.188 5.145 13.617 1 98.94 83 ALA A C 1
ATOM 645 O O . ALA A 1 83 ? -10.312 5.57 13.883 1 98.94 83 ALA A O 1
ATOM 646 N N . ALA A 1 84 ? -8.961 3.898 13.195 1 98.94 84 ALA A N 1
ATOM 647 C CA . ALA A 1 84 ? -10.047 2.926 13.094 1 98.94 84 ALA A CA 1
ATOM 648 C C . ALA A 1 84 ? -10.727 2.715 14.445 1 98.94 84 ALA A C 1
ATOM 650 O O . ALA A 1 84 ? -11.953 2.697 14.539 1 98.94 84 ALA A O 1
ATOM 651 N N . GLU A 1 85 ? -9.914 2.541 15.477 1 98.81 85 GLU A N 1
ATOM 652 C CA . GLU A 1 85 ? -10.461 2.377 16.828 1 98.81 85 GLU A CA 1
ATOM 653 C C . GLU A 1 85 ? -11.242 3.613 17.25 1 98.81 85 GLU A C 1
ATOM 655 O O . GLU A 1 85 ? -12.352 3.498 17.781 1 98.81 85 GLU A O 1
ATOM 660 N N . PHE A 1 86 ? -10.648 4.789 17.031 1 98.94 86 PHE A N 1
ATOM 661 C CA . PHE A 1 86 ? -11.266 6.055 17.406 1 98.94 86 PHE A CA 1
ATOM 662 C C . PHE A 1 86 ? -12.641 6.195 16.766 1 98.94 86 PHE A C 1
ATOM 664 O O . PHE A 1 86 ? -13.609 6.555 17.453 1 98.94 86 PHE A O 1
ATOM 671 N N . LEU A 1 87 ? -12.758 5.891 15.453 1 98.88 87 LEU A N 1
ATOM 672 C CA . LEU A 1 87 ? -14 6.039 14.711 1 98.88 87 LEU A CA 1
ATOM 673 C C . LEU A 1 87 ? -14.992 4.949 15.102 1 98.88 87 LEU A C 1
ATOM 675 O O . LEU A 1 87 ? -16.188 5.219 15.266 1 98.88 87 LEU A O 1
ATOM 679 N N . SER A 1 88 ? -14.477 3.719 15.266 1 98.81 88 SER A N 1
ATOM 680 C CA . SER A 1 88 ? -15.352 2.607 15.625 1 98.81 88 SER A CA 1
ATOM 681 C C . SER A 1 88 ? -15.992 2.834 16.984 1 98.81 88 SER A C 1
ATOM 683 O O . SER A 1 88 ? -17.188 2.564 17.172 1 98.81 88 SER A O 1
ATOM 685 N N . ASP A 1 89 ? -15.227 3.314 17.922 1 98.5 89 ASP A N 1
ATOM 686 C CA . ASP A 1 89 ? -15.711 3.592 19.266 1 98.5 89 ASP A CA 1
ATOM 687 C C . ASP A 1 89 ? -16.828 4.637 19.25 1 98.5 89 ASP A C 1
ATOM 689 O O . ASP A 1 89 ? -17.578 4.762 20.203 1 98.5 89 ASP A O 1
ATOM 693 N N . ARG A 1 90 ? -16.922 5.328 18.203 1 98.12 90 ARG A N 1
ATOM 694 C CA . ARG A 1 90 ? -17.906 6.41 18.109 1 98.12 90 ARG A CA 1
ATOM 695 C C . ARG A 1 90 ? -19.062 6.039 17.188 1 98.12 90 ARG A C 1
ATOM 697 O O . ARG A 1 90 ? -19.875 6.887 16.844 1 98.12 90 ARG A O 1
ATOM 704 N N . GLY A 1 91 ? -19 4.824 16.688 1 98.25 91 GLY A N 1
ATOM 705 C CA . GLY A 1 91 ? -20.188 4.262 16.047 1 98.25 91 GLY A CA 1
ATOM 706 C C . GLY A 1 91 ? -20.172 4.434 14.539 1 98.25 91 GLY A C 1
ATOM 707 O O . GLY A 1 91 ? -21.188 4.203 13.875 1 98.25 91 GLY A O 1
ATOM 708 N N . PHE A 1 92 ? -19.094 4.816 13.969 1 98.69 92 PHE A N 1
ATOM 709 C CA . PHE A 1 92 ? -19.031 4.918 12.516 1 98.69 92 PHE A CA 1
ATOM 710 C C . PHE A 1 92 ? -19.078 3.537 11.875 1 98.69 92 PHE A C 1
ATOM 712 O O . PHE A 1 92 ? -18.625 2.559 12.469 1 98.69 92 PHE A O 1
ATOM 719 N N . ASP A 1 93 ? -19.672 3.482 10.695 1 98.19 93 ASP A N 1
ATOM 720 C CA . ASP A 1 93 ? -19.828 2.193 10.031 1 98.19 93 ASP A CA 1
ATOM 721 C C . ASP A 1 93 ? -18.516 1.709 9.438 1 98.19 93 ASP A C 1
ATOM 723 O O . ASP A 1 93 ? -17.531 2.451 9.406 1 98.19 93 ASP A O 1
ATOM 727 N N . ALA A 1 94 ? -18.5 0.521 8.977 1 97.62 94 ALA A N 1
ATOM 728 C CA . ALA A 1 94 ? -17.297 -0.158 8.516 1 97.62 94 ALA A CA 1
ATOM 729 C C . ALA A 1 94 ? -16.719 0.532 7.285 1 97.62 94 ALA A C 1
ATOM 731 O O . ALA A 1 94 ? -15.5 0.575 7.105 1 97.62 94 ALA A O 1
ATOM 732 N N . ASP A 1 95 ? -17.562 1.094 6.441 1 97.5 95 ASP A N 1
ATOM 733 C CA . ASP A 1 95 ? -17.078 1.756 5.23 1 97.5 95 ASP A CA 1
ATOM 734 C C . ASP A 1 95 ? -16.297 3.02 5.57 1 97.5 95 ASP A C 1
ATOM 736 O O . ASP A 1 95 ? -15.242 3.273 4.988 1 97.5 95 ASP A O 1
ATOM 740 N N . ALA A 1 96 ? -16.812 3.811 6.527 1 98.31 96 ALA A N 1
ATOM 741 C CA . ALA A 1 96 ? -16.141 5.023 6.965 1 98.31 96 ALA A CA 1
ATOM 742 C C . ALA A 1 96 ? -14.812 4.695 7.648 1 98.31 96 ALA A C 1
ATOM 744 O O . ALA A 1 96 ? -13.789 5.336 7.383 1 98.31 96 ALA A O 1
ATOM 745 N N . VAL A 1 97 ? -14.867 3.682 8.469 1 98.88 97 VAL A N 1
ATOM 746 C CA . VAL A 1 97 ? -13.68 3.26 9.203 1 98.88 97 VAL A CA 1
ATOM 747 C C . VAL A 1 97 ? -12.617 2.758 8.219 1 98.88 97 VAL A C 1
ATOM 749 O O . VAL A 1 97 ? -11.438 3.105 8.336 1 98.88 97 VAL A O 1
ATOM 752 N N . ASP A 1 98 ? -13.078 2.027 7.254 1 98.62 98 ASP A N 1
ATOM 753 C CA . ASP A 1 98 ? -12.164 1.453 6.277 1 98.62 98 ASP A CA 1
ATOM 754 C C . ASP A 1 98 ? -11.539 2.541 5.406 1 98.62 98 ASP A C 1
ATOM 756 O O . ASP A 1 98 ? -10.359 2.459 5.051 1 98.62 98 ASP A O 1
ATOM 760 N N . ALA A 1 99 ? -12.297 3.529 5.043 1 98.69 99 ALA A N 1
ATOM 761 C CA . ALA A 1 99 ? -11.781 4.633 4.234 1 98.69 99 ALA A CA 1
ATOM 762 C C . ALA A 1 99 ? -10.672 5.379 4.969 1 98.69 99 ALA A C 1
ATOM 764 O O . ALA A 1 99 ? -9.633 5.688 4.387 1 98.69 99 ALA A O 1
ATOM 765 N N . ALA A 1 100 ? -10.883 5.609 6.246 1 98.94 100 ALA A N 1
ATOM 766 C CA . ALA A 1 100 ? -9.875 6.289 7.051 1 98.94 100 ALA A CA 1
ATOM 767 C C . ALA A 1 100 ? -8.633 5.422 7.215 1 98.94 100 ALA A C 1
ATOM 769 O O . ALA A 1 100 ? -7.504 5.906 7.086 1 98.94 100 ALA A O 1
ATOM 770 N N . TRP A 1 101 ? -8.891 4.125 7.473 1 98.94 101 TRP A N 1
ATOM 771 C CA . TRP A 1 101 ? -7.77 3.211 7.66 1 98.94 101 TRP A CA 1
ATOM 772 C C . TRP A 1 101 ? -6.902 3.15 6.406 1 98.94 101 TRP A C 1
ATOM 774 O O . TRP A 1 101 ? -5.68 3.283 6.48 1 98.94 101 TRP A O 1
ATOM 784 N N . GLN A 1 102 ? -7.535 3.033 5.289 1 98.88 102 GLN A N 1
ATOM 785 C CA . GLN A 1 102 ? -6.793 2.924 4.039 1 98.88 102 GLN A CA 1
ATOM 786 C C . GLN A 1 102 ? -6.039 4.215 3.73 1 98.88 102 GLN A C 1
ATOM 788 O O . GLN A 1 102 ? -4.891 4.176 3.287 1 98.88 102 GLN A O 1
ATOM 793 N N . ALA A 1 103 ? -6.672 5.344 3.965 1 98.94 103 ALA A N 1
ATOM 794 C CA . ALA A 1 103 ? -6.016 6.621 3.697 1 98.94 103 ALA A CA 1
ATOM 795 C C . ALA A 1 103 ? -4.711 6.742 4.48 1 98.94 103 ALA A C 1
ATOM 797 O O . ALA A 1 103 ? -3.693 7.18 3.939 1 98.94 103 ALA A O 1
ATOM 798 N N . ILE A 1 104 ? -4.766 6.25 5.707 1 98.94 104 ILE A N 1
ATOM 799 C CA . ILE A 1 104 ? -3.619 6.406 6.594 1 98.94 104 ILE A CA 1
ATOM 800 C C . ILE A 1 104 ? -2.57 5.344 6.277 1 98.94 104 ILE A C 1
ATOM 802 O O . ILE A 1 104 ? -1.396 5.66 6.078 1 98.94 104 ILE A O 1
ATOM 806 N N . ALA A 1 105 ? -2.969 4.109 6.098 1 98.94 105 ALA A N 1
ATOM 807 C CA . ALA A 1 105 ? -2.047 2.996 5.891 1 98.94 105 ALA A CA 1
ATOM 808 C C . ALA A 1 105 ? -1.306 3.139 4.562 1 98.94 105 ALA A C 1
ATOM 810 O O . ALA A 1 105 ? -0.146 2.736 4.445 1 98.94 105 ALA A O 1
ATOM 811 N N . LEU A 1 106 ? -1.949 3.832 3.605 1 98.88 106 LEU A N 1
ATOM 812 C CA . LEU A 1 106 ? -1.455 3.783 2.234 1 98.88 106 LEU A CA 1
ATOM 813 C C . LEU A 1 106 ? -0.823 5.113 1.837 1 98.88 106 LEU A C 1
ATOM 815 O O . LEU A 1 106 ? -0.323 5.258 0.719 1 98.88 106 LEU A O 1
ATOM 819 N N . HIS A 1 107 ? -0.738 6.094 2.732 1 98.81 107 HIS A N 1
ATOM 820 C CA . HIS A 1 107 ? -0.43 7.445 2.283 1 98.81 107 HIS A CA 1
ATOM 821 C C . HIS A 1 107 ? 1.016 7.555 1.811 1 98.81 107 HIS A C 1
ATOM 823 O O . HIS A 1 107 ? 1.394 8.539 1.175 1 98.81 107 HIS A O 1
ATOM 829 N N . THR A 1 108 ? 1.858 6.484 2.104 1 98.44 108 THR A N 1
ATOM 830 C CA . THR A 1 108 ? 3.229 6.453 1.604 1 98.44 108 THR A CA 1
ATOM 831 C C . THR A 1 108 ? 3.385 5.391 0.52 1 98.44 108 THR A C 1
ATOM 833 O O . THR A 1 108 ? 4.496 4.922 0.259 1 98.44 108 THR A O 1
ATOM 836 N N . THR A 1 109 ? 2.326 4.91 -0.087 1 98.12 109 THR A N 1
ATOM 837 C CA . THR A 1 109 ? 2.332 3.893 -1.133 1 98.12 109 THR A CA 1
ATOM 838 C C . THR A 1 109 ? 1.817 4.469 -2.449 1 98.12 109 THR A C 1
ATOM 840 O O . THR A 1 109 ? 0.641 4.312 -2.783 1 98.12 109 THR A O 1
ATOM 843 N N . PRO A 1 110 ? 2.709 5.051 -3.24 1 97.44 110 PRO A N 1
ATOM 844 C CA . PRO A 1 110 ? 2.293 5.789 -4.438 1 97.44 110 PRO A CA 1
ATOM 845 C C . PRO A 1 110 ? 1.519 4.918 -5.426 1 97.44 110 PRO A C 1
ATOM 847 O O . PRO A 1 110 ? 1.862 3.752 -5.629 1 97.44 110 PRO A O 1
ATOM 850 N N . GLY A 1 111 ? 0.487 5.492 -6.008 1 97.56 111 GLY A N 1
ATOM 851 C CA . GLY A 1 111 ? -0.284 4.855 -7.062 1 97.56 111 GLY A CA 1
ATOM 852 C C . GLY A 1 111 ? -1.505 4.117 -6.547 1 97.56 111 GLY A C 1
ATOM 853 O O . GLY A 1 111 ? -2.479 3.93 -7.277 1 97.56 111 GLY A O 1
ATOM 854 N N . ILE A 1 112 ? -1.482 3.703 -5.262 1 98.62 112 ILE A N 1
ATOM 855 C CA . ILE A 1 112 ? -2.551 2.852 -4.75 1 98.62 112 ILE A CA 1
ATOM 856 C C . ILE A 1 112 ? -3.631 3.713 -4.102 1 98.62 112 ILE A C 1
ATOM 858 O O . ILE A 1 112 ? -4.82 3.547 -4.387 1 98.62 112 ILE A O 1
ATOM 862 N N . PRO A 1 113 ? -3.297 4.758 -3.301 1 98.56 113 PRO A N 1
ATOM 863 C CA . PRO A 1 113 ? -4.344 5.605 -2.719 1 98.56 113 PRO A CA 1
ATOM 864 C C . PRO A 1 113 ? -5.254 6.223 -3.775 1 98.56 113 PRO A C 1
ATOM 866 O O . PRO A 1 113 ? -6.461 6.363 -3.551 1 98.56 113 PRO A O 1
ATOM 869 N N . GLU A 1 114 ? -4.727 6.508 -4.914 1 97.31 114 GLU A N 1
ATOM 870 C CA . GLU A 1 114 ? -5.445 7.16 -6.004 1 97.31 114 GLU A CA 1
ATOM 871 C C . GLU A 1 114 ? -6.543 6.262 -6.559 1 97.31 114 GLU A C 1
ATOM 873 O O . GLU A 1 114 ? -7.441 6.727 -7.266 1 97.31 114 GLU A O 1
ATOM 878 N N . ARG A 1 115 ? -6.473 4.996 -6.18 1 97.88 115 ARG A N 1
ATOM 879 C CA . ARG A 1 115 ? -7.426 4.012 -6.688 1 97.88 115 ARG A CA 1
ATOM 880 C C . ARG A 1 115 ? -8.391 3.564 -5.59 1 97.88 115 ARG A C 1
ATOM 882 O O . ARG A 1 115 ? -9.195 2.66 -5.801 1 97.88 115 ARG A O 1
ATOM 889 N N . ARG A 1 116 ? -8.289 4.16 -4.434 1 98.06 116 ARG A N 1
ATOM 890 C CA . ARG A 1 116 ? -9.008 3.6 -3.291 1 98.06 116 ARG A CA 1
ATOM 891 C C . ARG A 1 116 ? -10.078 4.562 -2.795 1 98.06 116 ARG A C 1
ATOM 893 O O . ARG A 1 116 ? -10.461 4.523 -1.624 1 98.06 116 ARG A O 1
ATOM 900 N N . GLY A 1 117 ? -10.562 5.461 -3.67 1 97.38 117 GLY A N 1
ATOM 901 C CA . GLY A 1 117 ? -11.625 6.391 -3.311 1 97.38 117 GLY A CA 1
ATOM 902 C C . GLY A 1 117 ? -11.109 7.773 -2.965 1 97.38 117 GLY A C 1
ATOM 903 O O . GLY A 1 117 ? -9.898 8.008 -2.959 1 97.38 117 GLY A O 1
ATOM 904 N N . ALA A 1 118 ? -12.008 8.664 -2.639 1 98.5 118 ALA A N 1
ATOM 905 C CA . ALA A 1 118 ? -11.688 10.078 -2.486 1 98.5 118 ALA A CA 1
ATOM 906 C C . ALA A 1 118 ? -10.797 10.32 -1.273 1 98.5 118 ALA A C 1
ATOM 908 O O . ALA A 1 118 ? -9.805 11.047 -1.358 1 98.5 118 ALA A O 1
ATOM 909 N N . ILE A 1 119 ? -11.078 9.664 -0.172 1 98.88 119 ILE A N 1
ATOM 910 C CA . ILE A 1 119 ? -10.391 9.984 1.071 1 98.88 119 ILE A CA 1
ATOM 911 C C . ILE A 1 119 ? -8.922 9.57 0.965 1 98.88 119 ILE A C 1
ATOM 913 O O . ILE A 1 119 ? -8.023 10.398 1.158 1 98.88 119 ILE A O 1
ATOM 917 N N . PRO A 1 120 ? -8.609 8.312 0.541 1 98.88 120 PRO A N 1
ATOM 918 C CA . PRO A 1 120 ? -7.191 7.98 0.363 1 98.88 120 PRO A CA 1
ATOM 919 C C . PRO A 1 120 ? -6.516 8.844 -0.705 1 98.88 120 PRO A C 1
ATOM 921 O O . PRO A 1 120 ? -5.379 9.281 -0.52 1 98.88 120 PRO A O 1
ATOM 924 N N . HIS A 1 121 ? -7.215 9.141 -1.739 1 98.69 121 HIS A N 1
ATOM 925 C CA . HIS A 1 121 ? -6.664 9.922 -2.84 1 98.69 121 HIS A CA 1
ATOM 926 C C . HIS A 1 121 ? -6.258 11.312 -2.373 1 98.69 121 HIS A C 1
ATOM 928 O O . HIS A 1 121 ? -5.117 11.734 -2.574 1 98.69 121 HIS A O 1
ATOM 934 N N . TYR A 1 122 ? -7.125 11.961 -1.731 1 98.88 122 TYR A N 1
ATOM 935 C CA . TYR A 1 122 ? -6.871 13.367 -1.45 1 98.88 122 TYR A CA 1
ATOM 936 C C . TYR A 1 122 ? -6.035 13.531 -0.186 1 98.88 122 TYR A C 1
ATOM 938 O O . TYR A 1 122 ? -5.383 14.555 0.008 1 98.88 122 TYR A O 1
ATOM 946 N N . LEU A 1 123 ? -6.059 12.492 0.729 1 98.94 123 LEU A N 1
ATOM 947 C CA . LEU A 1 123 ? -5.098 12.539 1.825 1 98.94 123 LEU A CA 1
ATOM 948 C C . LEU A 1 123 ? -3.668 12.5 1.296 1 98.94 123 LEU A C 1
ATOM 950 O O . LEU A 1 123 ? -2.846 13.352 1.658 1 98.94 123 LEU A O 1
ATOM 954 N N . ARG A 1 124 ? -3.408 11.578 0.41 1 98.81 124 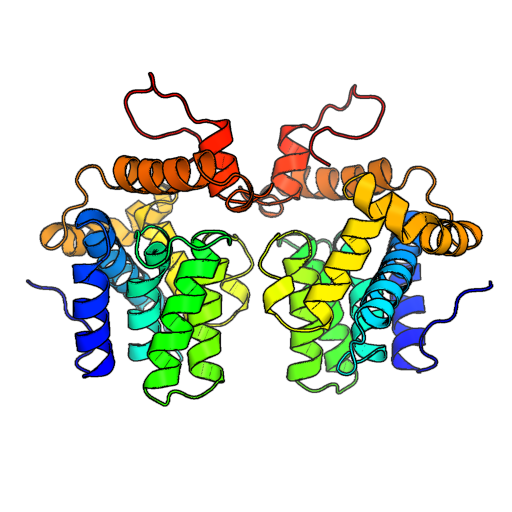ARG A N 1
ATOM 955 C CA . ARG A 1 124 ? -2.07 11.523 -0.168 1 98.81 124 ARG A CA 1
ATOM 956 C C . ARG A 1 124 ? -1.771 12.773 -0.979 1 98.81 124 ARG A C 1
ATOM 958 O O . ARG A 1 124 ? -0.647 13.281 -0.958 1 98.81 124 ARG A O 1
ATOM 965 N N . THR A 1 125 ? -2.779 13.273 -1.674 1 98.69 125 THR A N 1
ATOM 966 C CA . THR A 1 125 ? -2.586 14.5 -2.443 1 98.69 125 THR A CA 1
ATOM 967 C C . THR A 1 125 ? -2.158 15.648 -1.533 1 98.69 125 THR A C 1
ATOM 969 O O . THR A 1 125 ? -1.277 16.438 -1.888 1 98.69 125 THR A O 1
ATOM 972 N N . GLY A 1 126 ? -2.805 15.75 -0.381 1 98.81 126 GLY A N 1
ATOM 973 C CA . GLY A 1 126 ? -2.398 16.766 0.582 1 98.81 126 GLY A CA 1
ATOM 974 C C . GLY A 1 126 ? -0.947 16.641 1.003 1 98.81 126 GLY A C 1
ATOM 975 O O . GLY A 1 126 ? -0.233 17.641 1.097 1 98.81 126 GLY A O 1
ATOM 976 N N . VAL A 1 127 ? -0.524 15.383 1.242 1 98.75 127 VAL A N 1
ATOM 977 C CA . VAL A 1 127 ? 0.864 15.109 1.603 1 98.75 127 VAL A CA 1
ATOM 978 C C . VAL A 1 127 ? 1.786 15.523 0.458 1 98.75 127 VAL A C 1
ATOM 980 O O . VAL A 1 127 ? 2.816 16.172 0.684 1 98.75 127 VAL A O 1
ATOM 983 N N . MET A 1 128 ? 1.393 15.227 -0.772 1 98.25 128 MET A N 1
ATOM 984 C CA . MET A 1 128 ? 2.217 15.523 -1.941 1 98.25 128 MET A CA 1
ATOM 985 C C . MET A 1 128 ? 2.312 17.031 -2.176 1 98.25 128 MET A C 1
ATOM 987 O O . MET A 1 128 ? 3.361 17.531 -2.586 1 98.25 128 MET A O 1
ATOM 991 N N . ILE A 1 129 ? 1.24 17.719 -1.972 1 98.56 129 ILE A N 1
ATOM 992 C CA . ILE A 1 129 ? 1.26 19.156 -2.133 1 98.56 129 ILE A CA 1
ATOM 993 C C . ILE A 1 129 ? 2.246 19.781 -1.146 1 98.56 129 ILE A C 1
ATOM 995 O O . ILE A 1 129 ? 2.947 20.734 -1.477 1 98.56 129 ILE A O 1
ATOM 999 N N . GLU A 1 130 ? 2.344 19.219 -0.003 1 97.31 130 GLU A N 1
ATOM 1000 C CA . GLU A 1 130 ? 3.23 19.766 1.012 1 97.31 130 GLU A CA 1
ATOM 1001 C C . GLU A 1 130 ? 4.684 19.406 0.74 1 97.31 130 GLU A C 1
ATOM 1003 O O . GLU A 1 130 ? 5.582 20.234 0.873 1 97.31 130 GLU A O 1
ATOM 1008 N N . PHE A 1 131 ? 4.941 18.109 0.332 1 96.19 131 PHE A N 1
ATOM 1009 C CA . PHE A 1 131 ? 6.301 17.594 0.312 1 96.19 131 PHE A CA 1
ATOM 1010 C C . PHE A 1 131 ? 6.754 17.297 -1.116 1 96.19 131 PHE A C 1
ATOM 1012 O O . PHE A 1 131 ? 7.938 17.078 -1.364 1 96.19 131 PHE A O 1
ATOM 1019 N N . GLY A 1 132 ? 5.863 17.344 -2.082 1 92.94 132 GLY A N 1
ATOM 1020 C CA . GLY A 1 132 ? 6.098 16.75 -3.391 1 92.94 132 GLY A CA 1
ATOM 1021 C C . GLY A 1 132 ? 6.91 17.641 -4.309 1 92.94 132 GLY A C 1
ATOM 1022 O O . GLY A 1 132 ? 7.711 18.453 -3.846 1 92.94 132 GLY A O 1
ATOM 1023 N N . PRO A 1 133 ? 6.734 17.453 -5.559 1 93.81 133 PRO A N 1
ATOM 1024 C CA . PRO A 1 133 ? 7.562 18.156 -6.539 1 93.81 133 PRO A CA 1
ATOM 1025 C C . PRO A 1 133 ? 7.281 19.656 -6.574 1 93.81 133 PRO A C 1
ATOM 1027 O O . PRO A 1 133 ? 6.141 20.094 -6.367 1 93.81 133 PRO A O 1
ATOM 1030 N N . PRO A 1 134 ? 8.328 20.375 -6.93 1 95.75 134 PRO A N 1
ATOM 1031 C CA . PRO A 1 134 ? 8.219 21.844 -6.93 1 95.75 134 PRO A CA 1
ATOM 1032 C C . PRO A 1 134 ? 7.074 22.344 -7.797 1 95.75 134 PRO A C 1
ATOM 1034 O O . PRO A 1 134 ? 6.395 23.312 -7.426 1 95.75 134 PRO A O 1
ATOM 1037 N N . GLU A 1 135 ? 6.832 21.672 -8.891 1 97.19 135 GLU A N 1
ATOM 1038 C CA . GLU A 1 135 ? 5.785 22.125 -9.797 1 97.19 135 GLU A CA 1
ATOM 1039 C C . GLU A 1 135 ? 4.406 22.016 -9.148 1 97.19 135 GLU A C 1
ATOM 1041 O O . GLU A 1 135 ? 3.568 22.906 -9.289 1 97.19 135 GLU A O 1
ATOM 1046 N N . LEU A 1 136 ? 4.219 20.922 -8.477 1 97.5 136 LEU A N 1
ATOM 1047 C CA . LEU A 1 136 ? 2.957 20.75 -7.766 1 97.5 136 LEU A CA 1
ATOM 1048 C C . LEU A 1 136 ? 2.809 21.781 -6.648 1 97.5 136 LEU A C 1
ATOM 1050 O O . LEU A 1 136 ? 1.753 22.391 -6.508 1 97.5 136 LEU A O 1
ATOM 1054 N N . ARG A 1 137 ? 3.82 22 -5.895 1 97.81 137 ARG A N 1
ATOM 1055 C CA . ARG A 1 137 ? 3.789 22.969 -4.797 1 97.81 137 ARG A CA 1
ATOM 1056 C C . ARG A 1 137 ? 3.518 24.375 -5.312 1 97.81 137 ARG A C 1
ATOM 1058 O O . ARG A 1 137 ? 2.75 25.125 -4.707 1 97.81 137 ARG A O 1
ATOM 1065 N N . GLN A 1 138 ? 4.109 24.625 -6.465 1 98 138 GLN A N 1
ATOM 1066 C CA . GLN A 1 138 ? 3.895 25.953 -7.062 1 98 138 GLN A CA 1
ATOM 1067 C C . GLN A 1 138 ? 2.434 26.141 -7.453 1 98 138 GLN A C 1
ATOM 1069 O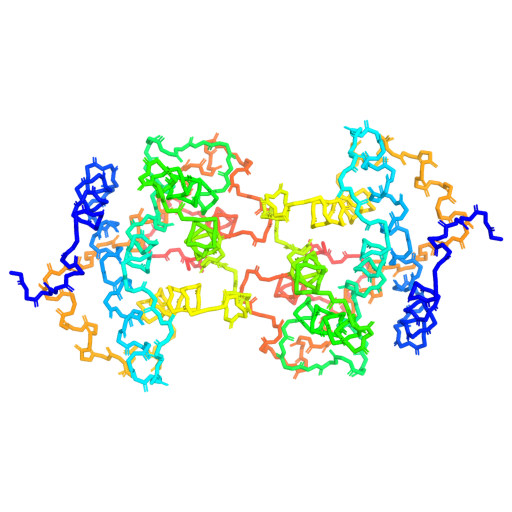 O . GLN A 1 138 ? 1.886 27.234 -7.305 1 98 138 GLN A O 1
ATOM 1074 N N . SER A 1 139 ? 1.838 25.109 -7.91 1 98.44 139 SER A N 1
ATOM 1075 C CA . SER A 1 139 ? 0.447 25.188 -8.344 1 98.44 139 SER A CA 1
ATOM 1076 C C . SER A 1 139 ? -0.491 25.391 -7.164 1 98.44 139 SER A C 1
ATOM 1078 O O . SER A 1 139 ? -1.622 25.859 -7.336 1 98.44 139 SER A O 1
ATOM 1080 N N . TYR A 1 140 ? -0.026 25.141 -5.98 1 98.56 140 TYR A N 1
ATOM 1081 C CA . TYR A 1 140 ? -0.835 25.328 -4.781 1 98.56 140 TYR A CA 1
ATOM 1082 C C . TYR A 1 140 ? -0.215 26.359 -3.854 1 98.56 140 TYR A C 1
ATOM 1084 O O . TYR A 1 140 ? -0.439 26.328 -2.641 1 98.56 140 TYR A O 1
ATOM 1092 N N . ALA A 1 141 ? 0.586 27.266 -4.383 1 98.12 141 ALA A N 1
ATOM 1093 C CA . ALA A 1 141 ? 1.408 28.188 -3.607 1 98.12 141 ALA A CA 1
ATOM 1094 C C . ALA A 1 141 ? 0.549 29.031 -2.672 1 98.12 141 ALA A C 1
ATOM 1096 O O . ALA A 1 141 ? 0.916 29.266 -1.517 1 98.12 141 ALA A O 1
ATOM 1097 N N . GLU A 1 142 ? -0.602 29.516 -3.137 1 97.75 142 GLU A N 1
ATOM 1098 C CA . GLU A 1 142 ? -1.464 30.359 -2.32 1 97.75 142 GLU A CA 1
ATOM 1099 C C . GLU A 1 142 ? -2.057 29.594 -1.149 1 97.75 142 GLU A C 1
ATOM 1101 O O . GLU A 1 142 ? -2.104 30.094 -0.024 1 97.75 142 GLU A O 1
ATOM 1106 N N . ALA A 1 143 ? -2.533 28.375 -1.442 1 97.69 143 ALA A N 1
ATOM 1107 C CA . ALA A 1 143 ? -3.107 27.531 -0.392 1 97.69 143 ALA A CA 1
ATOM 1108 C C . ALA A 1 143 ? -2.057 27.156 0.651 1 97.69 143 ALA A C 1
ATOM 1110 O O . ALA A 1 143 ? -2.348 27.141 1.85 1 97.69 143 ALA A O 1
ATOM 1111 N N . ILE A 1 144 ? -0.851 26.859 0.158 1 98.25 144 ILE A N 1
ATOM 1112 C CA . ILE A 1 144 ? 0.248 26.516 1.054 1 98.25 144 ILE A CA 1
ATOM 1113 C C . ILE A 1 144 ? 0.562 27.703 1.961 1 98.25 144 ILE A C 1
ATOM 1115 O O . ILE A 1 144 ? 0.671 27.547 3.18 1 98.25 144 ILE A O 1
ATOM 1119 N N . ALA A 1 145 ? 0.682 28.875 1.407 1 97.19 145 ALA A N 1
ATOM 1120 C CA . ALA A 1 145 ? 1.003 30.078 2.174 1 97.19 145 ALA A CA 1
ATOM 1121 C C . ALA A 1 145 ? -0.056 30.344 3.238 1 97.19 145 ALA A C 1
ATOM 1123 O O . ALA A 1 145 ? 0.273 30.672 4.383 1 97.19 145 ALA A O 1
ATOM 1124 N N . ALA A 1 146 ? -1.285 30.25 2.848 1 97 146 ALA A N 1
ATOM 1125 C CA . ALA A 1 146 ? -2.383 30.484 3.781 1 97 146 ALA A CA 1
ATOM 1126 C C . ALA A 1 146 ? -2.344 29.484 4.938 1 97 146 ALA A C 1
ATOM 1128 O O . ALA A 1 146 ? -2.533 29.859 6.098 1 97 146 ALA A O 1
ATOM 1129 N N . ALA A 1 147 ? -2.145 28.203 4.633 1 97.56 147 ALA A N 1
ATOM 1130 C CA . ALA A 1 147 ? -2.102 27.172 5.656 1 97.56 147 ALA A CA 1
ATOM 1131 C C . ALA A 1 147 ? -0.92 27.375 6.602 1 97.56 147 ALA A C 1
ATOM 1133 O O . ALA A 1 147 ? -1.051 27.219 7.816 1 97.56 147 ALA A O 1
ATOM 1134 N N . GLU A 1 148 ? 0.229 27.719 6.043 1 97.12 148 GLU A N 1
ATOM 1135 C CA . GLU A 1 148 ? 1.458 27.844 6.824 1 97.12 148 GLU A CA 1
ATOM 1136 C C . GLU A 1 148 ? 1.456 29.094 7.68 1 97.12 148 GLU A C 1
ATOM 1138 O O . GLU A 1 148 ? 2.225 29.203 8.641 1 97.12 148 GLU A O 1
ATOM 1143 N N . GLU A 1 149 ? 0.646 30.047 7.305 1 95.81 149 GLU A N 1
ATOM 1144 C CA . GLU A 1 149 ? 0.532 31.266 8.109 1 95.81 149 GLU A CA 1
ATOM 1145 C C . GLU A 1 149 ? 0.073 30.938 9.531 1 95.81 149 GLU A C 1
ATOM 1147 O O . GLU A 1 149 ? 0.633 31.453 10.5 1 95.81 149 GLU A O 1
ATOM 1152 N N . ASP A 1 150 ? -0.922 30.047 9.641 1 94.56 150 ASP A N 1
ATOM 1153 C CA . ASP A 1 150 ? -1.48 29.672 10.938 1 94.56 150 ASP A CA 1
ATOM 1154 C C . ASP A 1 150 ? -0.76 28.453 11.516 1 94.56 150 ASP A C 1
ATOM 1156 O O . ASP A 1 150 ? -0.767 28.234 12.727 1 94.56 150 ASP A O 1
ATOM 1160 N N . LEU A 1 151 ? -0.193 27.688 10.656 1 98 151 LEU A N 1
ATOM 1161 C CA . LEU A 1 151 ? 0.403 26.406 11.008 1 98 151 LEU A CA 1
ATOM 1162 C C . LEU A 1 151 ? 1.828 26.297 10.477 1 98 151 LEU A C 1
ATOM 1164 O O . LEU A 1 151 ? 2.09 25.547 9.531 1 98 151 LEU A O 1
ATOM 1168 N N . PRO A 1 152 ? 2.717 27.016 11.125 1 96.75 152 PRO A N 1
ATOM 1169 C CA . PRO A 1 152 ? 4.082 27.078 10.602 1 96.75 152 PRO A CA 1
ATOM 1170 C C . PRO A 1 152 ? 4.746 25.703 10.5 1 96.75 152 PRO A C 1
ATOM 1172 O O . PRO A 1 152 ? 4.449 24.812 11.305 1 96.75 152 PRO A O 1
ATOM 1175 N N . ARG A 1 153 ? 5.645 25.469 9.562 1 95.38 153 ARG A N 1
ATOM 1176 C CA . ARG A 1 153 ? 6.312 24.203 9.266 1 95.38 153 ARG A CA 1
ATOM 1177 C C . ARG A 1 153 ? 7.477 23.969 10.227 1 95.38 153 ARG A C 1
ATOM 1179 O O . ARG A 1 153 ? 7.672 22.844 10.703 1 95.38 153 ARG A O 1
ATOM 1186 N N . HIS A 1 154 ? 8.32 25.031 10.43 1 94.94 154 HIS A N 1
ATOM 1187 C CA . HIS A 1 154 ? 9.57 24.922 11.18 1 94.94 154 HIS A CA 1
ATOM 1188 C C . HIS A 1 154 ? 10.461 23.828 10.602 1 94.94 154 HIS A C 1
ATOM 1190 O O . HIS A 1 154 ? 10.734 23.797 9.398 1 94.94 154 HIS A O 1
ATOM 1196 N N . ARG A 1 155 ? 10.953 22.922 11.398 1 95.06 155 ARG A N 1
ATOM 1197 C CA . ARG A 1 155 ? 11.812 21.828 10.938 1 95.06 155 ARG A CA 1
ATOM 1198 C C . ARG A 1 155 ? 11.023 20.531 10.82 1 95.06 155 ARG A C 1
ATOM 1200 O O . ARG A 1 155 ? 11.477 19.484 11.289 1 95.06 155 ARG A O 1
ATOM 1207 N N . LEU A 1 156 ? 9.898 20.594 10.141 1 97.25 156 LEU A N 1
ATOM 1208 C CA . LEU A 1 156 ? 8.938 19.516 10.055 1 97.25 156 LEU A CA 1
ATOM 1209 C C . LEU A 1 156 ? 9.578 18.25 9.492 1 97.25 156 LEU A C 1
ATOM 1211 O O . LEU A 1 156 ? 9.461 17.172 10.078 1 97.25 156 LEU A O 1
ATOM 1215 N N . GLU A 1 157 ? 10.289 18.422 8.328 1 97.12 157 GLU A N 1
ATOM 1216 C CA . GLU A 1 157 ? 10.875 17.25 7.688 1 97.12 157 GLU A CA 1
ATOM 1217 C C . GLU A 1 157 ? 11.867 16.547 8.609 1 97.12 157 GLU A C 1
ATOM 1219 O O . GLU A 1 157 ? 11.836 15.328 8.758 1 97.12 157 GLU A O 1
ATOM 1224 N N . GLN A 1 158 ? 12.672 17.297 9.297 1 95.69 158 GLN A N 1
ATOM 1225 C CA . GLN A 1 158 ? 13.664 16.734 10.211 1 95.69 158 GLN A CA 1
ATOM 1226 C C . GLN A 1 158 ? 13 16.078 11.422 1 95.69 158 GLN A C 1
ATOM 1228 O O . GLN A 1 158 ? 13.445 15.031 11.883 1 95.69 158 GLN A O 1
ATOM 1233 N N . THR A 1 159 ? 11.977 16.734 11.883 1 97 159 THR A N 1
ATOM 1234 C CA . THR A 1 159 ? 11.25 16.188 13.023 1 97 159 THR A CA 1
ATOM 1235 C C . THR A 1 159 ? 10.594 14.859 12.664 1 97 159 THR A C 1
ATOM 1237 O O . THR A 1 159 ? 10.766 13.867 13.375 1 97 159 THR A O 1
ATOM 1240 N N . LEU A 1 160 ? 9.883 14.852 11.586 1 98.19 160 LEU A N 1
ATOM 1241 C CA . LEU A 1 160 ? 9.148 13.664 11.156 1 98.19 160 LEU A CA 1
ATOM 1242 C C . LEU A 1 160 ? 10.102 12.516 10.859 1 98.19 160 LEU A C 1
ATOM 1244 O O . LEU A 1 160 ? 9.906 11.398 11.352 1 98.19 160 LEU A O 1
ATOM 1248 N N . GLU A 1 161 ? 11.164 12.773 10.078 1 97.75 161 GLU A N 1
ATOM 1249 C CA . GLU A 1 161 ? 12.094 11.695 9.758 1 97.75 161 GLU A CA 1
ATOM 1250 C C . GLU A 1 161 ? 12.789 11.164 11.008 1 97.75 161 GLU A C 1
ATOM 1252 O O . GLU A 1 161 ? 13.016 9.961 11.133 1 97.75 161 GLU A O 1
ATOM 1257 N N . SER A 1 162 ? 13.102 12.078 11.961 1 96.94 162 SER A N 1
ATOM 1258 C CA . SER A 1 162 ? 13.766 11.648 13.188 1 96.94 162 SER A CA 1
ATOM 1259 C C . SER A 1 162 ? 12.875 10.711 13.992 1 96.94 162 SER A C 1
ATOM 1261 O O . SER A 1 162 ? 13.344 9.695 14.516 1 96.94 162 SER A O 1
ATOM 1263 N N . LEU A 1 163 ? 11.617 11.023 14.062 1 98.31 163 LEU A N 1
ATOM 1264 C CA . LEU A 1 163 ? 10.68 10.211 14.836 1 98.31 163 LEU A CA 1
ATOM 1265 C C . LEU A 1 163 ? 10.508 8.836 14.195 1 98.31 163 LEU A C 1
ATOM 1267 O O . LEU A 1 163 ? 10.531 7.82 14.898 1 98.31 163 LEU A O 1
ATOM 1271 N N . VAL A 1 164 ? 10.391 8.781 12.883 1 98.62 164 VAL A N 1
ATOM 1272 C CA . VAL A 1 164 ? 10.188 7.527 12.164 1 98.62 164 VAL A CA 1
ATOM 1273 C C . VAL A 1 164 ? 11.453 6.676 12.258 1 98.62 164 VAL A C 1
ATOM 1275 O O . VAL A 1 164 ? 11.391 5.48 12.547 1 98.62 164 VAL A O 1
ATOM 1278 N N . VAL A 1 165 ? 12.602 7.305 12.078 1 98.31 165 VAL A N 1
ATOM 1279 C CA . VAL A 1 165 ? 13.875 6.598 12.094 1 98.31 165 VAL A CA 1
ATOM 1280 C C . VAL A 1 165 ? 14.148 6.055 13.492 1 98.31 165 VAL A C 1
ATOM 1282 O O . VAL A 1 165 ? 14.594 4.914 13.648 1 98.31 165 VAL A O 1
ATOM 1285 N N . GLN A 1 166 ? 13.859 6.852 14.508 1 98 166 GLN A N 1
ATOM 1286 C CA . GLN A 1 166 ? 14.094 6.414 15.883 1 98 166 GLN A CA 1
ATOM 1287 C C . GLN A 1 166 ? 13.289 5.16 16.203 1 98 166 GLN A C 1
ATOM 1289 O O . GLN A 1 166 ? 13.805 4.219 16.812 1 98 166 GLN A O 1
ATOM 1294 N N . GLN A 1 167 ? 12.039 5.145 15.805 1 98.75 167 GLN A N 1
ATOM 1295 C CA . GLN A 1 167 ? 11.211 3.963 16.031 1 98.75 167 GLN A CA 1
ATOM 1296 C C . GLN A 1 167 ? 11.75 2.76 15.258 1 98.75 167 GLN A C 1
ATOM 1298 O O . GLN A 1 167 ? 11.789 1.646 15.789 1 98.75 167 GLN A O 1
ATOM 1303 N N . ALA A 1 168 ? 12.188 3 14.055 1 98.56 168 ALA A N 1
ATOM 1304 C CA . ALA A 1 168 ? 12.68 1.925 13.188 1 98.56 168 ALA A CA 1
ATOM 1305 C C . ALA A 1 168 ? 13.984 1.341 13.719 1 98.56 168 ALA A C 1
ATOM 1307 O O . ALA A 1 168 ? 14.211 0.132 13.625 1 98.56 168 ALA A O 1
ATOM 1308 N N . LEU A 1 169 ? 14.836 2.238 14.219 1 98.12 169 LEU A N 1
ATOM 1309 C CA . LEU A 1 169 ? 16.094 1.774 14.789 1 98.12 169 LEU A CA 1
ATOM 1310 C C . LEU A 1 169 ? 15.859 0.965 16.062 1 98.12 169 LEU A C 1
ATOM 1312 O O . LEU A 1 169 ? 16.562 -0.013 16.312 1 98.12 169 LEU A O 1
ATOM 1316 N N . ALA A 1 170 ? 14.867 1.33 16.828 1 98.5 170 ALA A N 1
ATOM 1317 C CA . ALA A 1 170 ? 14.531 0.623 18.062 1 98.5 170 ALA A CA 1
ATOM 1318 C C . ALA A 1 170 ? 13.867 -0.719 17.75 1 98.5 170 ALA A C 1
ATOM 1320 O O . ALA A 1 170 ? 14.078 -1.697 18.484 1 98.5 170 ALA A O 1
ATOM 1321 N N . ASN A 1 171 ? 13.047 -0.794 16.734 1 98.56 171 ASN A N 1
ATOM 1322 C CA . ASN A 1 171 ? 12.367 -2.006 16.281 1 98.56 171 ASN A CA 1
ATOM 1323 C C . ASN A 1 171 ? 12.398 -2.143 14.766 1 98.56 171 ASN A C 1
ATOM 1325 O O . ASN A 1 171 ? 11.484 -1.692 14.07 1 98.56 171 ASN A O 1
ATOM 1329 N N . PRO A 1 172 ? 13.375 -2.852 14.242 1 97.94 172 PRO A N 1
ATOM 1330 C CA . PRO A 1 172 ? 13.578 -2.939 12.797 1 97.94 172 PRO A CA 1
ATOM 1331 C C . PRO A 1 172 ? 12.375 -3.533 12.07 1 97.94 172 PRO A C 1
ATOM 1333 O O . PRO A 1 172 ? 12.219 -3.342 10.859 1 97.94 172 PRO A O 1
ATOM 1336 N N . HIS A 1 173 ? 11.453 -4.219 12.758 1 96.81 173 HIS A N 1
ATOM 1337 C CA . HIS A 1 173 ? 10.258 -4.789 12.141 1 96.81 173 HIS A CA 1
ATOM 1338 C C . HIS A 1 173 ? 9.32 -3.697 11.648 1 96.81 173 HIS A C 1
ATOM 1340 O O . HIS A 1 173 ? 8.477 -3.943 10.781 1 96.81 173 HIS A O 1
ATOM 1346 N N . LYS A 1 174 ? 9.484 -2.477 12.133 1 98.56 174 LYS A N 1
ATOM 1347 C CA . LYS A 1 174 ? 8.648 -1.349 11.742 1 98.56 174 LYS A CA 1
ATOM 1348 C C . LYS A 1 174 ? 9.094 -0.77 10.406 1 98.56 174 LYS A C 1
ATOM 1350 O O . LYS A 1 174 ? 8.398 0.06 9.812 1 98.56 174 LYS A O 1
ATOM 1355 N N . ALA A 1 175 ? 10.258 -1.274 9.906 1 98.44 175 ALA A N 1
ATOM 1356 C CA . ALA A 1 175 ? 10.828 -0.742 8.672 1 98.44 175 ALA A CA 1
ATOM 1357 C C . ALA A 1 175 ? 11.117 -1.859 7.676 1 98.44 175 ALA A C 1
ATOM 1359 O O . ALA A 1 175 ? 12.25 -2.004 7.207 1 98.44 175 ALA A O 1
ATOM 1360 N N . PRO A 1 176 ? 10.023 -2.557 7.316 1 97.06 176 PRO A N 1
ATOM 1361 C CA . PRO A 1 176 ? 10.281 -3.578 6.297 1 97.06 176 PRO A CA 1
ATOM 1362 C C . PRO A 1 176 ? 10.742 -2.98 4.969 1 97.06 176 PRO A C 1
ATOM 1364 O O . PRO A 1 176 ? 10.492 -1.804 4.695 1 97.06 176 PRO A O 1
ATOM 1367 N N . ARG A 1 177 ? 11.414 -3.809 4.184 1 94.62 177 ARG A N 1
ATOM 1368 C CA . ARG A 1 177 ? 11.844 -3.385 2.857 1 94.62 177 ARG A CA 1
ATOM 1369 C C . ARG A 1 177 ? 10.68 -2.799 2.064 1 94.62 177 ARG A C 1
ATOM 1371 O O . ARG A 1 177 ? 9.555 -3.299 2.146 1 94.62 177 ARG A O 1
ATOM 1378 N N . LEU A 1 178 ? 10.922 -1.738 1.274 1 96.25 178 LEU A N 1
ATOM 1379 C CA . LEU A 1 178 ? 9.984 -1.062 0.382 1 96.25 178 LEU A CA 1
ATOM 1380 C C . LEU A 1 178 ? 9.062 -0.139 1.164 1 96.25 178 LEU A C 1
ATOM 1382 O O . LEU A 1 178 ? 8.094 0.391 0.611 1 96.25 178 LEU A O 1
ATOM 1386 N N . SER A 1 179 ? 9.336 0.088 2.432 1 97.88 179 SER A N 1
ATOM 1387 C CA . SER A 1 179 ? 8.594 1.074 3.217 1 97.88 179 SER A CA 1
ATOM 1388 C C . SER A 1 179 ? 9.359 2.393 3.301 1 97.88 179 SER A C 1
ATOM 1390 O O . SER A 1 179 ? 10.57 2.432 3.078 1 97.88 179 SER A O 1
ATOM 1392 N N . TRP A 1 180 ? 8.617 3.418 3.639 1 98.38 180 TRP A N 1
ATOM 1393 C CA . TRP A 1 180 ? 9.258 4.719 3.803 1 98.38 180 TRP A CA 1
ATOM 1394 C C . TRP A 1 180 ? 10.258 4.695 4.957 1 98.38 180 TRP A C 1
ATOM 1396 O O . TRP A 1 180 ? 11.352 5.254 4.852 1 98.38 180 TRP A O 1
ATOM 1406 N N . ALA A 1 181 ? 9.914 4.035 6.055 1 98.62 181 ALA A N 1
ATOM 1407 C CA . ALA A 1 181 ? 10.812 3.926 7.199 1 98.62 181 ALA A CA 1
ATOM 1408 C C . ALA A 1 181 ? 12.117 3.242 6.805 1 98.62 181 ALA A C 1
ATOM 1410 O O . ALA A 1 181 ? 13.203 3.674 7.211 1 98.62 181 ALA A O 1
ATOM 1411 N N . ALA A 1 182 ? 12.031 2.191 6.004 1 98.06 182 ALA A N 1
ATOM 1412 C CA . ALA A 1 182 ? 13.234 1.495 5.566 1 98.06 182 ALA A CA 1
ATOM 1413 C C . ALA A 1 182 ? 14.117 2.404 4.711 1 98.06 182 ALA A C 1
ATOM 1415 O O . ALA A 1 182 ? 15.344 2.367 4.816 1 98.06 182 ALA A O 1
ATOM 1416 N N . GLU A 1 183 ? 13.469 3.193 3.877 1 97.38 183 GLU A N 1
ATOM 1417 C CA . GLU A 1 183 ? 14.203 4.148 3.051 1 97.38 183 GLU A CA 1
ATOM 1418 C C . GLU A 1 183 ? 14.922 5.18 3.912 1 97.38 183 GLU A C 1
ATOM 1420 O O . GLU A 1 183 ? 16.078 5.504 3.656 1 97.38 183 GLU A O 1
ATOM 1425 N N . LEU A 1 184 ? 14.258 5.684 4.922 1 97.88 184 LEU A N 1
ATOM 1426 C CA . LEU A 1 184 ? 14.859 6.664 5.824 1 97.88 184 LEU A CA 1
ATOM 1427 C C . LEU A 1 184 ? 16.047 6.066 6.574 1 97.88 184 LEU A C 1
ATOM 1429 O O . LEU A 1 184 ? 17.094 6.707 6.703 1 97.88 184 LEU A O 1
ATOM 1433 N N . VAL A 1 185 ? 15.875 4.832 7.035 1 97.88 185 VAL A N 1
ATOM 1434 C CA . VAL A 1 185 ? 16.938 4.168 7.777 1 97.88 185 VAL A CA 1
ATOM 1435 C C . VAL A 1 185 ? 18.156 3.951 6.871 1 97.88 185 VAL A C 1
ATOM 1437 O O . VAL A 1 185 ? 19.297 4.148 7.289 1 97.88 185 VAL A O 1
ATOM 1440 N N . ALA A 1 186 ? 17.906 3.588 5.625 1 96 186 ALA A N 1
ATOM 1441 C CA . ALA A 1 186 ? 18.984 3.326 4.668 1 96 186 ALA A CA 1
ATOM 1442 C C . ALA A 1 186 ? 19.812 4.578 4.422 1 96 186 ALA A C 1
ATOM 1444 O O . ALA A 1 186 ? 21.016 4.492 4.125 1 96 186 ALA A O 1
ATOM 1445 N N . HIS A 1 187 ? 19.234 5.723 4.602 1 96.06 187 HIS A N 1
ATOM 1446 C CA . HIS A 1 187 ? 19.922 6.98 4.336 1 96.06 187 HIS A CA 1
ATOM 1447 C C . HIS A 1 187 ? 20.25 7.715 5.633 1 96.06 187 HIS A C 1
ATOM 1449 O O . HIS A 1 187 ? 20.594 8.898 5.613 1 96.06 187 HIS A O 1
ATOM 1455 N N . HIS A 1 188 ? 20.016 7.043 6.73 1 95 188 HIS A N 1
ATOM 1456 C CA . HIS A 1 188 ? 20.203 7.688 8.023 1 95 188 HIS A CA 1
ATOM 1457 C C . HIS A 1 188 ? 21.688 7.953 8.289 1 95 188 HIS A C 1
ATOM 1459 O O . HIS A 1 188 ? 22.516 7.055 8.148 1 95 188 HIS A O 1
ATOM 1465 N N . ASP A 1 189 ? 22.031 9.141 8.516 1 93.31 189 ASP A N 1
ATOM 1466 C CA . ASP A 1 189 ? 23.344 9.641 8.906 1 93.31 189 ASP A CA 1
ATOM 1467 C C . ASP A 1 189 ? 23.234 10.617 10.078 1 93.31 189 ASP A C 1
ATOM 1469 O O . ASP A 1 189 ? 22.859 11.773 9.898 1 93.31 189 ASP A O 1
ATOM 1473 N N . PRO A 1 190 ? 23.656 10.172 11.219 1 88.38 190 PRO A N 1
ATOM 1474 C CA . PRO A 1 190 ? 23.516 11.031 12.406 1 88.38 190 PRO A CA 1
ATOM 1475 C C . PRO A 1 190 ? 24.312 12.328 12.289 1 88.38 190 PRO A C 1
ATOM 1477 O O . PRO A 1 190 ? 24.016 13.297 12.992 1 88.38 190 PRO A O 1
ATOM 1480 N N . ALA A 1 191 ? 25.359 12.312 11.375 1 91 191 ALA A N 1
ATOM 1481 C CA . ALA A 1 191 ? 26.219 13.484 11.219 1 91 191 ALA A CA 1
ATOM 1482 C C . ALA A 1 191 ? 25.625 14.469 10.203 1 91 191 ALA A C 1
ATOM 1484 O O . ALA A 1 191 ? 26.125 15.586 10.062 1 91 191 ALA A O 1
ATOM 1485 N N . ARG A 1 192 ? 24.484 14.039 9.508 1 88.12 192 ARG A N 1
ATOM 1486 C CA . ARG A 1 192 ? 23.875 14.875 8.477 1 88.12 192 ARG A CA 1
ATOM 1487 C C . ARG A 1 192 ? 23.094 16.031 9.102 1 88.12 192 ARG A C 1
ATOM 1489 O O . ARG A 1 192 ? 22.312 15.812 10.039 1 88.12 192 ARG A O 1
ATOM 1496 N N . ASP A 1 193 ? 23.562 17.25 8.5 1 86.44 193 ASP A N 1
ATOM 1497 C CA . ASP A 1 193 ? 22.734 18.422 8.82 1 86.44 193 ASP A CA 1
ATOM 1498 C C . ASP A 1 193 ? 21.672 18.641 7.754 1 86.44 193 ASP A C 1
ATOM 1500 O O . ASP A 1 193 ? 21.938 18.484 6.562 1 86.44 193 ASP A O 1
ATOM 1504 N N . GLY A 1 194 ? 20.391 18.453 8.102 1 88.56 194 GLY A N 1
ATOM 1505 C CA . GLY A 1 194 ? 19.359 18.719 7.102 1 88.56 194 GLY A CA 1
ATOM 1506 C C . GLY A 1 194 ? 18.438 17.547 6.867 1 88.56 194 GLY A C 1
ATOM 1507 O O . GLY A 1 194 ? 18.312 16.672 7.727 1 88.56 194 GLY A O 1
ATOM 1508 N N . ILE A 1 195 ? 17.812 17.609 5.664 1 92.75 195 ILE A N 1
ATOM 1509 C CA . ILE A 1 195 ? 16.766 16.656 5.34 1 92.75 195 ILE A CA 1
ATOM 1510 C C . ILE A 1 195 ? 17.375 15.414 4.684 1 92.75 195 ILE A C 1
ATOM 1512 O O . ILE A 1 195 ? 18.234 15.531 3.803 1 92.75 195 ILE A O 1
ATOM 1516 N N . SER A 1 196 ? 17.078 14.242 5.129 1 92.56 196 SER A N 1
ATOM 1517 C CA . SER A 1 196 ? 17.531 12.969 4.594 1 92.56 196 SER A CA 1
ATOM 1518 C C . SER A 1 196 ? 17.219 12.844 3.107 1 92.56 196 SER A C 1
ATOM 1520 O O . SER A 1 196 ? 16.141 13.227 2.666 1 92.56 196 SER A O 1
ATOM 1522 N N . PRO A 1 197 ? 18.172 12.312 2.35 1 91.12 197 PRO A N 1
ATOM 1523 C CA . PRO A 1 197 ? 17.844 11.992 0.96 1 91.12 197 PRO A CA 1
ATOM 1524 C C . PRO A 1 197 ? 16.703 10.977 0.843 1 91.12 197 PRO A C 1
ATOM 1526 O O . PRO A 1 197 ? 16.078 10.875 -0.211 1 91.12 197 PRO A O 1
ATOM 1529 N N . GLY A 1 198 ? 16.438 10.289 1.9 1 91.69 198 GLY A N 1
ATOM 1530 C CA . GLY A 1 198 ? 15.383 9.289 1.911 1 91.69 198 GLY A CA 1
ATOM 1531 C C . GLY A 1 198 ? 14.016 9.867 2.209 1 91.69 198 GLY A C 1
ATOM 1532 O O . GLY A 1 198 ? 13.008 9.156 2.174 1 91.69 198 GLY A O 1
ATOM 1533 N N . PHE A 1 199 ? 14.016 11.156 2.455 1 94.69 199 PHE A N 1
ATOM 1534 C CA . PHE A 1 199 ? 12.734 11.773 2.781 1 94.69 199 PHE A CA 1
ATOM 1535 C C . PHE A 1 199 ? 11.859 11.906 1.537 1 94.69 199 PHE A C 1
ATOM 1537 O O . PHE A 1 199 ? 10.656 11.648 1.584 1 94.69 199 PHE A O 1
ATOM 1544 N N . MET B 1 1 ? 0.095 -33.812 -14.055 1 64.62 1 MET B N 1
ATOM 1545 C CA . MET B 1 1 ? -0.015 -32.656 -13.188 1 64.62 1 MET B CA 1
ATOM 1546 C C . MET B 1 1 ? -0.747 -33 -11.898 1 64.62 1 MET B C 1
ATOM 1548 O O . MET B 1 1 ? -1.864 -33.5 -11.93 1 64.62 1 MET B O 1
ATOM 1552 N N . THR B 1 2 ? 0.064 -32.875 -10.797 1 80.44 2 THR B N 1
ATOM 1553 C CA . THR B 1 2 ? -0.436 -33.438 -9.547 1 80.44 2 THR B CA 1
ATOM 1554 C C . THR B 1 2 ? -1.102 -32.344 -8.703 1 80.44 2 THR B C 1
ATOM 1556 O O . THR B 1 2 ? -1.726 -32.656 -7.68 1 80.44 2 THR B O 1
ATOM 1559 N N . TYR B 1 3 ? -1.065 -31.047 -9.234 1 87.81 3 TYR B N 1
ATOM 1560 C CA . TYR B 1 3 ? -1.71 -30.031 -8.414 1 87.81 3 TYR B CA 1
ATOM 1561 C C . TYR B 1 3 ? -3.139 -29.781 -8.875 1 87.81 3 TYR B C 1
ATOM 1563 O O . TYR B 1 3 ? -3.508 -30.141 -9.992 1 87.81 3 TYR B O 1
ATOM 1571 N N . ARG B 1 4 ? -3.951 -29.297 -7.988 1 90.75 4 ARG B N 1
ATOM 1572 C CA . ARG B 1 4 ? -5.352 -29.016 -8.289 1 90.75 4 ARG B CA 1
ATOM 1573 C C . ARG B 1 4 ? -5.695 -27.562 -8.008 1 90.75 4 ARG B C 1
ATOM 1575 O O . ARG B 1 4 ? -5.309 -27.016 -6.973 1 90.75 4 ARG B O 1
ATOM 1582 N N . LEU B 1 5 ? -6.336 -26.969 -9.07 1 96.75 5 LEU B N 1
ATOM 1583 C CA . LEU B 1 5 ? -6.973 -25.672 -8.891 1 96.75 5 LEU B CA 1
ATOM 1584 C C . LEU B 1 5 ? -8.469 -25.828 -8.641 1 96.75 5 LEU B C 1
ATOM 1586 O O . LEU B 1 5 ? -9.031 -26.891 -8.891 1 96.75 5 LEU B O 1
ATOM 1590 N N . PRO B 1 6 ? -9.07 -24.781 -8.07 1 97.62 6 PRO B N 1
ATOM 1591 C CA . PRO B 1 6 ? -10.531 -24.875 -7.969 1 97.62 6 PRO B CA 1
ATOM 1592 C C . PRO B 1 6 ? -11.203 -25.188 -9.305 1 97.62 6 PRO B C 1
ATOM 1594 O O . PRO B 1 6 ? -10.836 -24.609 -10.328 1 97.62 6 PRO B O 1
ATOM 1597 N N . ASP B 1 7 ? -12.148 -26.109 -9.219 1 96.44 7 ASP B N 1
ATOM 1598 C CA . ASP B 1 7 ? -12.773 -26.594 -10.445 1 96.44 7 ASP B CA 1
ATOM 1599 C C . ASP B 1 7 ? -14 -25.75 -10.797 1 96.44 7 ASP B C 1
ATOM 1601 O O . ASP B 1 7 ? -15.125 -26.25 -10.75 1 96.44 7 ASP B O 1
ATOM 1605 N N . THR B 1 8 ? -13.836 -24.531 -11.148 1 97.94 8 THR B N 1
ATOM 1606 C CA . THR B 1 8 ? -14.883 -23.625 -11.602 1 97.94 8 THR B CA 1
ATOM 1607 C C . THR B 1 8 ? -14.562 -23.094 -13 1 97.94 8 THR B C 1
ATOM 1609 O O . THR B 1 8 ? -13.398 -23.047 -13.398 1 97.94 8 THR B O 1
ATOM 1612 N N . LYS B 1 9 ? -15.594 -22.734 -13.711 1 98.25 9 LYS B N 1
ATOM 1613 C CA . LYS B 1 9 ? -15.406 -22.125 -15.023 1 98.25 9 LYS B CA 1
ATOM 1614 C C . LYS B 1 9 ? -14.57 -20.859 -14.938 1 98.25 9 LYS B C 1
ATOM 1616 O O . LYS B 1 9 ? -13.758 -20.578 -15.828 1 98.25 9 LYS B O 1
ATOM 1621 N N . THR B 1 10 ? -14.812 -20.078 -13.906 1 98.62 10 THR B N 1
ATOM 1622 C CA . THR B 1 10 ? -14.086 -18.828 -13.703 1 98.62 10 THR B CA 1
ATOM 1623 C C . THR B 1 10 ? -12.586 -19.078 -13.617 1 98.62 10 THR B C 1
ATOM 1625 O O . THR B 1 10 ? -11.797 -18.406 -14.289 1 98.62 10 THR B O 1
ATOM 1628 N N . VAL B 1 11 ? -12.148 -20.047 -12.844 1 98.81 11 VAL B N 1
ATOM 1629 C CA . VAL B 1 11 ? -10.734 -20.344 -12.656 1 98.81 11 VAL B CA 1
ATOM 1630 C C . VAL B 1 11 ? -10.148 -20.922 -13.938 1 98.81 11 VAL B C 1
ATOM 1632 O O . VAL B 1 11 ? -9.031 -20.562 -14.336 1 98.81 11 VAL B O 1
ATOM 1635 N N . ARG B 1 12 ? -10.883 -21.766 -14.586 1 98.56 12 ARG B N 1
ATOM 1636 C CA . ARG B 1 12 ? -10.414 -22.328 -15.852 1 98.56 12 ARG B CA 1
ATOM 1637 C C . ARG B 1 12 ? -10.195 -21.234 -16.891 1 98.56 12 ARG B C 1
ATOM 1639 O O . ARG B 1 12 ? -9.172 -21.234 -17.578 1 98.56 12 ARG B O 1
ATOM 1646 N N . ASP B 1 13 ? -11.133 -20.359 -17 1 98.75 13 ASP B N 1
ATOM 1647 C CA . ASP B 1 13 ? -11.023 -19.266 -17.953 1 98.75 13 ASP B CA 1
ATOM 1648 C C . ASP B 1 13 ? -9.867 -18.328 -17.594 1 98.75 13 ASP B C 1
ATOM 1650 O O . ASP B 1 13 ? -9.141 -17.875 -18.469 1 98.75 13 ASP B O 1
ATOM 1654 N N . ALA B 1 14 ? -9.719 -18.016 -16.297 1 98.94 14 ALA B N 1
ATOM 1655 C CA . ALA B 1 14 ? -8.625 -17.172 -15.844 1 98.94 14 ALA B CA 1
ATOM 1656 C C . ALA B 1 14 ? -7.273 -17.797 -16.172 1 98.94 14 ALA B C 1
ATOM 1658 O O . ALA B 1 14 ? -6.371 -17.125 -16.672 1 98.94 14 ALA B O 1
ATOM 1659 N N . ALA B 1 15 ? -7.164 -19.109 -15.844 1 98.81 15 ALA B N 1
ATOM 1660 C CA . ALA B 1 15 ? -5.918 -19.828 -16.094 1 98.81 15 ALA B CA 1
ATOM 1661 C C . ALA B 1 15 ? -5.566 -19.797 -17.578 1 98.81 15 ALA B C 1
ATOM 1663 O O . ALA B 1 15 ? -4.422 -19.531 -17.953 1 98.81 15 ALA B O 1
ATOM 1664 N N . ALA B 1 16 ? -6.543 -20.031 -18.406 1 98.75 16 ALA B N 1
ATOM 1665 C CA . ALA B 1 16 ? -6.316 -20.016 -19.859 1 98.75 16 ALA B CA 1
ATOM 1666 C C . ALA B 1 16 ? -5.926 -18.625 -20.328 1 98.75 16 ALA B C 1
ATOM 1668 O O . ALA B 1 16 ? -5.004 -18.469 -21.125 1 98.75 16 ALA B O 1
ATOM 1669 N N . HIS B 1 17 ? -6.641 -17.609 -19.859 1 98.81 17 HIS B N 1
ATOM 1670 C CA . HIS B 1 17 ? -6.406 -16.219 -20.25 1 98.81 17 HIS B CA 1
ATOM 1671 C C . HIS B 1 17 ? -5 -15.773 -19.859 1 98.81 17 HIS B C 1
ATOM 1673 O O . HIS B 1 17 ? -4.262 -15.242 -20.688 1 98.81 17 HIS B O 1
ATOM 1679 N N . VAL B 1 18 ? -4.605 -16 -18.625 1 98.88 18 VAL B N 1
ATOM 1680 C CA . VAL B 1 18 ? -3.32 -15.547 -18.094 1 98.88 18 VAL B CA 1
ATOM 1681 C C . VAL B 1 18 ? -2.188 -16.328 -18.75 1 98.88 18 VAL B C 1
ATOM 1683 O O . VAL B 1 18 ? -1.148 -15.766 -19.094 1 98.88 18 VAL B O 1
ATOM 1686 N N . ARG B 1 19 ? -2.404 -17.625 -18.938 1 98.69 19 ARG B N 1
ATOM 1687 C CA . ARG B 1 19 ? -1.396 -18.469 -19.578 1 98.69 19 ARG B CA 1
ATOM 1688 C C . ARG B 1 19 ? -1.03 -17.953 -20.953 1 98.69 19 ARG B C 1
ATOM 1690 O O . ARG B 1 19 ? 0.132 -18.016 -21.359 1 98.69 19 ARG B O 1
ATOM 1697 N N . ALA B 1 20 ? -1.968 -17.422 -21.656 1 98.69 20 ALA B N 1
ATOM 1698 C CA . ALA B 1 20 ? -1.77 -16.953 -23.031 1 98.69 20 ALA B CA 1
ATOM 1699 C C . ALA B 1 20 ? -0.989 -15.648 -23.047 1 98.69 20 ALA B C 1
ATOM 1701 O O . ALA B 1 20 ? -0.443 -15.258 -24.094 1 98.69 20 ALA B O 1
ATOM 1702 N N . LEU B 1 21 ? -0.9 -14.969 -21.922 1 98.75 21 LEU B N 1
ATOM 1703 C CA . LEU B 1 21 ? -0.43 -13.586 -21.953 1 98.75 21 LEU B CA 1
ATOM 1704 C C . LEU B 1 21 ? 0.925 -13.461 -21.266 1 98.75 21 LEU B C 1
ATOM 1706 O O . LEU B 1 21 ? 1.779 -12.688 -21.703 1 98.75 21 LEU B O 1
ATOM 1710 N N . VAL B 1 22 ? 1.14 -14.188 -20.172 1 98.81 22 VAL B N 1
ATOM 1711 C CA . VAL B 1 22 ? 2.334 -13.953 -19.359 1 98.81 22 VAL B CA 1
ATOM 1712 C C . VAL B 1 22 ? 3.439 -14.914 -19.781 1 98.81 22 VAL B C 1
ATOM 1714 O O . VAL B 1 22 ? 3.178 -15.914 -20.453 1 98.81 22 VAL B O 1
ATOM 1717 N N . HIS B 1 23 ? 4.703 -14.586 -19.438 1 98.62 23 HIS B N 1
ATOM 1718 C CA . HIS B 1 23 ? 5.809 -15.523 -19.609 1 98.62 23 HIS B CA 1
ATOM 1719 C C . HIS B 1 23 ? 5.516 -16.859 -18.922 1 98.62 23 HIS B C 1
ATOM 1721 O O . HIS B 1 23 ? 4.957 -16.891 -17.828 1 98.62 23 HIS B O 1
ATOM 1727 N N . PRO B 1 24 ? 5.902 -17.984 -19.5 1 98.31 24 PRO B N 1
ATOM 1728 C CA . PRO B 1 24 ? 5.602 -19.297 -18.922 1 98.31 24 PRO B CA 1
ATOM 1729 C C . PRO B 1 24 ? 6.086 -19.438 -17.484 1 98.31 24 PRO B C 1
ATOM 1731 O O . PRO B 1 24 ? 5.398 -20.031 -16.656 1 98.31 24 PRO B O 1
ATOM 1734 N N . GLN B 1 25 ? 7.227 -18.844 -17.172 1 98.44 25 GLN B N 1
ATOM 1735 C CA . GLN B 1 25 ? 7.746 -18.938 -15.812 1 98.44 25 GLN B CA 1
ATOM 1736 C C . GLN B 1 25 ? 6.887 -18.125 -14.836 1 98.44 25 GLN B C 1
ATOM 1738 O O . GLN B 1 25 ? 6.762 -18.484 -13.664 1 98.44 25 GLN B O 1
ATOM 1743 N N . ILE B 1 26 ? 6.293 -17.016 -15.367 1 98.81 26 ILE B N 1
ATOM 1744 C CA . ILE B 1 26 ? 5.402 -16.203 -14.547 1 98.81 26 ILE B CA 1
ATOM 1745 C C . ILE B 1 26 ? 4.098 -16.969 -14.297 1 98.81 26 ILE B C 1
ATOM 1747 O O . ILE B 1 26 ? 3.533 -16.906 -13.203 1 98.81 26 ILE B O 1
ATOM 1751 N N . TYR B 1 27 ? 3.68 -17.688 -15.305 1 98.75 27 TYR B N 1
ATOM 1752 C CA . TYR B 1 27 ? 2.48 -18.5 -15.133 1 98.75 27 TYR B CA 1
ATOM 1753 C C . TYR B 1 27 ? 2.695 -19.578 -14.07 1 98.75 27 TYR B C 1
ATOM 1755 O O . TYR B 1 27 ? 1.863 -19.75 -13.18 1 98.75 27 TYR B O 1
ATOM 1763 N N . ASN B 1 28 ? 3.793 -20.312 -14.203 1 98.69 28 ASN B N 1
ATOM 1764 C CA . ASN B 1 28 ? 4.121 -21.312 -13.203 1 98.69 28 ASN B CA 1
ATOM 1765 C C . ASN B 1 28 ? 4.18 -20.719 -11.797 1 98.69 28 ASN B C 1
ATOM 1767 O O . ASN B 1 28 ? 3.652 -21.297 -10.844 1 98.69 28 ASN B O 1
ATOM 1771 N N . HIS B 1 29 ? 4.793 -19.562 -11.68 1 98.81 29 HIS B N 1
ATOM 1772 C CA . HIS B 1 29 ? 4.91 -18.859 -10.406 1 98.81 29 HIS B CA 1
ATOM 1773 C C . HIS B 1 29 ? 3.539 -18.5 -9.852 1 98.81 29 HIS B C 1
ATOM 1775 O O . HIS B 1 29 ? 3.303 -18.609 -8.641 1 98.81 29 HIS B O 1
ATOM 1781 N N . SER B 1 30 ? 2.668 -18.047 -10.727 1 98.88 30 SER B N 1
ATOM 1782 C CA . SER B 1 30 ? 1.33 -17.656 -10.297 1 98.88 30 SER B CA 1
ATOM 1783 C C . SER B 1 30 ? 0.579 -18.828 -9.68 1 98.88 30 SER B C 1
ATOM 1785 O O . SER B 1 30 ? -0.091 -18.688 -8.656 1 98.88 30 SER B O 1
ATOM 1787 N N . ILE B 1 31 ? 0.728 -20 -10.281 1 98.81 31 ILE B N 1
ATOM 1788 C CA . ILE B 1 31 ? 0.077 -21.188 -9.75 1 98.81 31 ILE B CA 1
ATOM 1789 C C . ILE B 1 31 ? 0.726 -21.578 -8.422 1 98.81 31 ILE B C 1
ATOM 1791 O O . ILE B 1 31 ? 0.031 -21.891 -7.453 1 98.81 31 ILE B O 1
ATOM 1795 N N . ARG B 1 32 ? 2.049 -21.531 -8.391 1 98.81 32 ARG B N 1
ATOM 1796 C CA . ARG B 1 32 ? 2.725 -21.875 -7.145 1 98.81 32 ARG B CA 1
ATOM 1797 C C . ARG B 1 32 ? 2.324 -20.906 -6.027 1 98.81 32 ARG B C 1
ATOM 1799 O O . ARG B 1 32 ? 2.18 -21.312 -4.875 1 98.81 32 ARG B O 1
ATOM 1806 N N . THR B 1 33 ? 2.166 -19.625 -6.379 1 98.88 33 THR B N 1
ATOM 1807 C CA . THR B 1 33 ? 1.719 -18.641 -5.402 1 98.88 33 THR B CA 1
ATOM 1808 C C . THR B 1 33 ? 0.375 -19.047 -4.805 1 98.88 33 THR B C 1
ATOM 1810 O O . THR B 1 33 ? 0.177 -18.953 -3.59 1 98.88 33 THR B O 1
ATOM 1813 N N . TYR B 1 34 ? -0.505 -19.516 -5.629 1 98.88 34 TYR B N 1
ATOM 1814 C CA . TYR B 1 34 ? -1.79 -20 -5.141 1 98.88 34 TYR B CA 1
ATOM 1815 C C . TYR B 1 34 ? -1.604 -21.203 -4.223 1 98.88 34 TYR B C 1
ATOM 1817 O O . TYR B 1 34 ? -2.141 -21.234 -3.111 1 98.88 34 TYR B O 1
ATOM 1825 N N . LEU B 1 35 ? -0.832 -22.156 -4.668 1 98.69 35 LEU B N 1
ATOM 1826 C CA . LEU B 1 35 ? -0.677 -23.406 -3.936 1 98.69 35 LEU B CA 1
ATOM 1827 C C . LEU B 1 35 ? -0.032 -23.172 -2.576 1 98.69 35 LEU B C 1
ATOM 1829 O O . LEU B 1 35 ? -0.494 -23.703 -1.562 1 98.69 35 LEU B O 1
ATOM 1833 N N . LEU B 1 36 ? 0.958 -22.375 -2.562 1 98.81 36 LEU B N 1
ATOM 1834 C CA . LEU B 1 36 ? 1.694 -22.109 -1.331 1 98.81 36 LEU B CA 1
ATOM 1835 C C . LEU B 1 36 ? 0.878 -21.234 -0.386 1 98.81 36 LEU B C 1
ATOM 1837 O O . LEU B 1 36 ? 0.869 -21.469 0.826 1 98.81 36 LEU B O 1
ATOM 1841 N N . GLY B 1 37 ? 0.178 -20.219 -0.95 1 98.81 37 GLY B N 1
ATOM 1842 C CA . GLY B 1 37 ? -0.722 -19.422 -0.129 1 98.81 37 GLY B CA 1
ATOM 1843 C C . GLY B 1 37 ? -1.858 -20.234 0.466 1 98.81 37 GLY B C 1
ATOM 1844 O O . GLY B 1 37 ? -2.221 -20.047 1.629 1 98.81 37 GLY B O 1
ATOM 1845 N N . ALA B 1 38 ? -2.371 -21.125 -0.349 1 98.5 38 ALA B N 1
ATOM 1846 C CA . ALA B 1 38 ? -3.439 -22.016 0.12 1 98.5 38 ALA B CA 1
ATOM 1847 C C . ALA B 1 38 ? -2.945 -22.938 1.229 1 98.5 38 ALA B C 1
ATOM 1849 O O . ALA B 1 38 ? -3.664 -23.188 2.195 1 98.5 38 ALA B O 1
ATOM 1850 N N . GLU B 1 39 ? -1.758 -23.438 1.084 1 98.31 39 GLU B N 1
ATOM 1851 C CA . GLU B 1 39 ? -1.165 -24.266 2.123 1 98.31 39 GLU B CA 1
ATOM 1852 C C . GLU B 1 39 ? -1.006 -23.5 3.43 1 98.31 39 GLU B C 1
ATOM 1854 O O . GLU B 1 39 ? -1.296 -24.031 4.508 1 98.31 39 GLU B O 1
ATOM 1859 N N . ALA B 1 40 ? -0.544 -22.281 3.32 1 98.81 40 ALA B N 1
ATOM 1860 C CA . ALA B 1 40 ? -0.403 -21.438 4.508 1 98.81 40 ALA B CA 1
ATOM 1861 C C . ALA B 1 40 ? -1.753 -21.219 5.184 1 98.81 40 ALA B C 1
ATOM 1863 O O . ALA B 1 40 ? -1.866 -21.312 6.406 1 98.81 40 ALA B O 1
ATOM 1864 N N . ALA B 1 41 ? -2.732 -20.922 4.387 1 98.75 41 ALA B N 1
ATOM 1865 C CA . ALA B 1 41 ? -4.078 -20.703 4.918 1 98.75 41 ALA B CA 1
ATOM 1866 C C . ALA B 1 41 ? -4.578 -21.953 5.645 1 98.75 41 ALA B C 1
ATOM 1868 O O . ALA B 1 41 ? -5.148 -21.859 6.73 1 98.75 41 ALA B O 1
ATOM 1869 N N . ARG B 1 42 ? -4.344 -23.094 5.023 1 98.12 42 ARG B N 1
ATOM 1870 C CA . ARG B 1 42 ? -4.75 -24.375 5.617 1 98.12 42 ARG B CA 1
ATOM 1871 C C . ARG B 1 42 ? -4.07 -24.594 6.965 1 98.12 42 ARG B C 1
ATOM 1873 O O . ARG B 1 42 ? -4.727 -24.922 7.949 1 98.12 42 ARG B O 1
ATOM 1880 N N . ARG B 1 43 ? -2.805 -24.359 7.027 1 98.44 43 ARG B N 1
ATOM 1881 C CA . ARG B 1 43 ? -2.041 -24.562 8.258 1 98.44 43 ARG B CA 1
ATOM 1882 C C . ARG B 1 43 ? -2.516 -23.609 9.352 1 98.44 43 ARG B C 1
ATOM 1884 O O . ARG B 1 43 ? -2.5 -23.969 10.531 1 98.44 43 ARG B O 1
ATOM 1891 N N . ASP B 1 44 ? -2.951 -22.453 8.938 1 98.19 44 ASP B N 1
ATOM 1892 C CA . ASP B 1 44 ? -3.393 -21.438 9.898 1 98.19 44 ASP B CA 1
ATOM 1893 C C . ASP B 1 44 ? -4.832 -21.703 10.344 1 98.19 44 ASP B C 1
ATOM 1895 O O . ASP B 1 44 ? -5.348 -21.016 11.227 1 98.19 44 ASP B O 1
ATOM 1899 N N . GLY B 1 45 ? -5.508 -22.609 9.727 1 98.25 45 GLY B N 1
ATOM 1900 C CA . GLY B 1 45 ? -6.895 -22.891 10.047 1 98.25 45 GLY B CA 1
ATOM 1901 C C . GLY B 1 45 ? -7.859 -21.844 9.523 1 98.25 45 GLY B C 1
ATOM 1902 O O . GLY B 1 45 ? -8.914 -21.609 10.117 1 98.25 45 GLY B O 1
ATOM 1903 N N . GLU B 1 46 ? -7.461 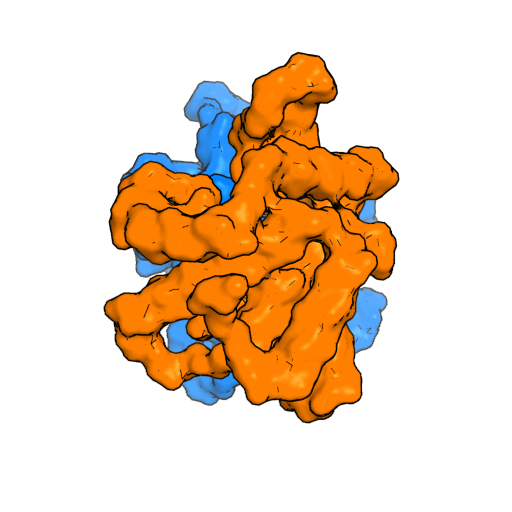-21.172 8.406 1 97.56 46 GLU B N 1
ATOM 1904 C CA . GLU B 1 46 ? -8.312 -20.156 7.809 1 97.56 46 GLU B CA 1
ATOM 1905 C C . GLU B 1 46 ? -9.562 -20.766 7.191 1 97.56 46 GLU B C 1
ATOM 1907 O O . GLU B 1 46 ? -9.477 -21.703 6.391 1 97.56 46 GLU B O 1
ATOM 1912 N N . THR B 1 47 ? -10.695 -20.219 7.559 1 93.94 47 THR B N 1
ATOM 1913 C CA . THR B 1 47 ? -11.953 -20.766 7.082 1 93.94 47 THR B CA 1
ATOM 1914 C C . THR B 1 47 ? -12.68 -19.781 6.172 1 93.94 47 THR B C 1
ATOM 1916 O O . THR B 1 47 ? -13.656 -20.141 5.512 1 93.94 47 THR B O 1
ATOM 1919 N N . ASP B 1 48 ? -12.211 -18.562 6.051 1 90.31 48 ASP B N 1
ATOM 1920 C CA . ASP B 1 48 ? -12.906 -17.5 5.34 1 90.31 48 ASP B CA 1
ATOM 1921 C C . ASP B 1 48 ? -12.258 -17.219 3.988 1 90.31 48 ASP B C 1
ATOM 1923 O O . ASP B 1 48 ? -12.578 -16.234 3.332 1 90.31 48 ASP B O 1
ATOM 1927 N N . LEU B 1 49 ? -11.461 -18.109 3.496 1 97.38 49 LEU B N 1
ATOM 1928 C CA . LEU B 1 49 ? -10.781 -17.875 2.227 1 97.38 49 LEU B CA 1
ATOM 1929 C C . LEU B 1 49 ? -11.633 -18.359 1.058 1 97.38 49 LEU B C 1
ATOM 1931 O O . LEU B 1 49 ? -11.953 -19.547 0.968 1 97.38 49 LEU B O 1
ATOM 1935 N N . ASP B 1 50 ? -12.086 -17.484 0.208 1 98.19 50 ASP B N 1
ATOM 1936 C CA . ASP B 1 50 ? -12.758 -17.844 -1.037 1 98.19 50 ASP B CA 1
ATOM 1937 C C . ASP B 1 50 ? -11.766 -18.359 -2.066 1 98.19 50 ASP B C 1
ATOM 1939 O O . ASP B 1 50 ? -11.102 -17.594 -2.754 1 98.19 50 ASP B O 1
ATOM 1943 N N . ASP B 1 51 ? -11.734 -19.625 -2.262 1 98 51 ASP B N 1
ATOM 1944 C CA . ASP B 1 51 ? -10.703 -20.281 -3.045 1 98 51 ASP B CA 1
ATOM 1945 C C . ASP B 1 51 ? -10.742 -19.844 -4.504 1 98 51 ASP B C 1
ATOM 1947 O O . ASP B 1 51 ? -9.703 -19.75 -5.16 1 98 51 ASP B O 1
ATOM 1951 N N . GLU B 1 52 ? -11.969 -19.641 -4.961 1 98.69 52 GLU B N 1
ATOM 1952 C CA . GLU B 1 52 ? -12.109 -19.25 -6.359 1 98.69 52 GLU B CA 1
ATOM 1953 C C . GLU B 1 52 ? -11.5 -17.875 -6.609 1 98.69 52 GLU B C 1
ATOM 1955 O O . GLU B 1 52 ? -10.664 -17.719 -7.504 1 98.69 52 GLU B O 1
ATOM 1960 N N . ILE B 1 53 ? -11.875 -16.875 -5.789 1 98.88 53 ILE B N 1
ATOM 1961 C CA . ILE B 1 53 ? -11.375 -15.516 -5.941 1 98.88 53 ILE B CA 1
ATOM 1962 C C . ILE B 1 53 ? -9.875 -15.477 -5.633 1 98.88 53 ILE B C 1
ATOM 1964 O O . ILE B 1 53 ? -9.117 -14.773 -6.301 1 98.88 53 ILE B O 1
ATOM 1968 N N . PHE B 1 54 ? -9.5 -16.297 -4.645 1 98.94 54 PHE B N 1
ATOM 1969 C CA . PHE B 1 54 ? -8.094 -16.375 -4.266 1 98.94 54 PHE B CA 1
ATOM 1970 C C . PHE B 1 54 ? -7.25 -16.891 -5.426 1 98.94 54 PHE B C 1
ATOM 1972 O O . PHE B 1 54 ? -6.195 -16.328 -5.727 1 98.94 54 PHE B O 1
ATOM 1979 N N . CYS B 1 55 ? -7.695 -17.859 -6.066 1 98.94 55 CYS B N 1
ATOM 1980 C CA . CYS B 1 55 ? -6.973 -18.453 -7.191 1 98.94 55 CYS B CA 1
ATOM 1981 C C . CYS B 1 55 ? -6.883 -17.469 -8.352 1 98.94 55 CYS B C 1
ATOM 1983 O O . CYS B 1 55 ? -5.824 -17.328 -8.969 1 98.94 55 CYS B O 1
ATOM 1985 N N . VAL B 1 56 ? -7.953 -16.781 -8.633 1 98.94 56 VAL B N 1
ATOM 1986 C CA . VAL B 1 56 ? -7.949 -15.797 -9.703 1 98.94 56 VAL B CA 1
ATOM 1987 C C . VAL B 1 56 ? -6.949 -14.695 -9.383 1 98.94 56 VAL B C 1
ATOM 1989 O O . VAL B 1 56 ? -6.18 -14.273 -10.25 1 98.94 56 VAL B O 1
ATOM 1992 N N . ALA B 1 57 ? -6.938 -14.25 -8.125 1 99 57 ALA B N 1
ATOM 1993 C CA . ALA B 1 57 ? -5.984 -13.219 -7.715 1 99 57 ALA B CA 1
ATOM 1994 C C . ALA B 1 57 ? -4.547 -13.688 -7.91 1 99 57 ALA B C 1
ATOM 1996 O O . ALA B 1 57 ? -3.705 -12.938 -8.406 1 99 57 ALA B O 1
ATOM 1997 N N . ALA B 1 58 ? -4.281 -14.898 -7.551 1 98.94 58 ALA B N 1
ATOM 1998 C CA . ALA B 1 58 ? -2.934 -15.445 -7.695 1 98.94 58 ALA B CA 1
ATOM 1999 C C . ALA B 1 58 ? -2.535 -15.539 -9.164 1 98.94 58 ALA B C 1
ATOM 2001 O O . ALA B 1 58 ? -1.408 -15.195 -9.531 1 98.94 58 ALA B O 1
ATOM 2002 N N . LEU B 1 59 ? -3.469 -15.93 -9.992 1 98.94 59 LEU B N 1
ATOM 2003 C CA . LEU B 1 59 ? -3.205 -16.078 -11.414 1 98.94 59 LEU B CA 1
ATOM 2004 C C . LEU B 1 59 ? -2.855 -14.719 -12.039 1 98.94 59 LEU B C 1
ATOM 2006 O O . LEU B 1 59 ? -1.924 -14.625 -12.844 1 98.94 59 LEU B O 1
ATOM 2010 N N . PHE B 1 60 ? -3.496 -13.664 -11.57 1 98.94 60 PHE B N 1
ATOM 2011 C CA . PHE B 1 60 ? -3.395 -12.367 -12.227 1 98.94 60 PHE B CA 1
ATOM 2012 C C . PHE B 1 60 ? -2.314 -11.508 -11.57 1 98.94 60 PHE B C 1
ATOM 2014 O O . PHE B 1 60 ? -1.951 -10.453 -12.086 1 98.94 60 PHE B O 1
ATOM 2021 N N . HIS B 1 61 ? -1.718 -11.914 -10.438 1 98.94 61 HIS B N 1
ATOM 2022 C CA . HIS B 1 61 ? -1.028 -10.945 -9.594 1 98.94 61 HIS B CA 1
ATOM 2023 C C . HIS B 1 61 ? 0.167 -10.336 -10.32 1 98.94 61 HIS B C 1
ATOM 2025 O O . HIS B 1 61 ? 0.543 -9.188 -10.055 1 98.94 61 HIS B O 1
ATOM 2031 N N . ASP B 1 62 ? 0.758 -11.062 -11.266 1 98.94 62 ASP B N 1
ATOM 2032 C CA . ASP B 1 62 ? 1.886 -10.523 -12.016 1 98.94 62 ASP B CA 1
ATOM 2033 C C . ASP B 1 62 ? 1.514 -10.297 -13.477 1 98.94 62 ASP B C 1
ATOM 2035 O O . ASP B 1 62 ? 2.391 -10.133 -14.328 1 98.94 62 ASP B O 1
ATOM 2039 N N . SER B 1 63 ? 0.218 -10.281 -13.789 1 98.94 63 SER B N 1
ATOM 2040 C CA . SER B 1 63 ? -0.215 -10.117 -15.172 1 98.94 63 SER B CA 1
ATOM 2041 C C . SER B 1 63 ? 0.157 -8.742 -15.703 1 98.94 63 SER B C 1
ATOM 2043 O O . SER B 1 63 ? 0.241 -8.547 -16.922 1 98.94 63 SER B O 1
ATOM 2045 N N . GLY B 1 64 ? 0.435 -7.797 -14.82 1 98.94 64 GLY B N 1
ATOM 2046 C CA . GLY B 1 64 ? 0.896 -6.48 -15.242 1 98.94 64 GLY B CA 1
ATOM 2047 C C . GLY B 1 64 ? 2.232 -6.516 -15.953 1 98.94 64 GLY B C 1
ATOM 2048 O O . GLY B 1 64 ? 2.658 -5.516 -16.531 1 98.94 64 GLY B O 1
ATOM 2049 N N . THR B 1 65 ? 2.93 -7.625 -15.969 1 98.81 65 THR B N 1
ATOM 2050 C CA . THR B 1 65 ? 4.199 -7.766 -16.672 1 98.81 65 THR B CA 1
ATOM 2051 C C . THR B 1 65 ? 3.965 -8.094 -18.141 1 98.81 65 THR B C 1
ATOM 2053 O O . THR B 1 65 ? 4.891 -8.016 -18.953 1 98.81 65 THR B O 1
ATOM 2056 N N . ALA B 1 66 ? 2.781 -8.531 -18.5 1 98.81 66 ALA B N 1
ATOM 2057 C CA . ALA B 1 66 ? 2.449 -8.883 -19.891 1 98.81 66 ALA B CA 1
ATOM 2058 C C . ALA B 1 66 ? 2.234 -7.633 -20.734 1 98.81 66 ALA B C 1
ATOM 2060 O O . ALA B 1 66 ? 1.751 -6.613 -20.234 1 98.81 66 ALA B O 1
ATOM 2061 N N . ASP B 1 67 ? 2.482 -7.727 -22.031 1 98.44 67 ASP B N 1
ATOM 2062 C CA . ASP B 1 67 ? 2.318 -6.609 -22.953 1 98.44 67 ASP B CA 1
ATOM 2063 C C . ASP B 1 67 ? 0.871 -6.121 -22.984 1 98.44 67 ASP B C 1
ATOM 2065 O O . ASP B 1 67 ? 0.616 -4.918 -23.047 1 98.44 67 ASP B O 1
ATOM 2069 N N . GLU B 1 68 ? -0.043 -7.012 -22.844 1 98.44 68 GLU B N 1
ATOM 2070 C CA . GLU B 1 68 ? -1.468 -6.699 -22.922 1 98.44 68 GLU B CA 1
ATOM 2071 C C . GLU B 1 68 ? -1.886 -5.781 -21.766 1 98.44 68 GLU B C 1
ATOM 2073 O O . GLU B 1 68 ? -2.838 -5.008 -21.906 1 98.44 68 GLU B O 1
ATOM 2078 N N . TYR B 1 69 ? -1.194 -5.848 -20.672 1 98.69 69 TYR B N 1
ATOM 2079 C CA . TYR B 1 69 ? -1.56 -5.086 -19.484 1 98.69 69 TYR B CA 1
ATOM 2080 C C . TYR B 1 69 ? -0.448 -4.121 -19.094 1 98.69 69 TYR B C 1
ATOM 2082 O O . TYR B 1 69 ? -0.266 -3.82 -17.906 1 98.69 69 TYR B O 1
ATOM 2090 N N . ASN B 1 70 ? 0.345 -3.707 -20.078 1 98.62 70 ASN B N 1
ATOM 2091 C CA . ASN B 1 70 ? 1.425 -2.752 -19.844 1 98.62 70 ASN B CA 1
ATOM 2092 C C . ASN B 1 70 ? 0.938 -1.312 -19.984 1 98.62 70 ASN B C 1
ATOM 2094 O O . ASN B 1 70 ? 1.395 -0.579 -20.859 1 98.62 70 ASN B O 1
ATOM 2098 N N . GLY B 1 71 ? 0.015 -0.911 -19.109 1 98.31 71 GLY B N 1
ATOM 2099 C CA . GLY B 1 71 ? -0.462 0.461 -19.047 1 98.31 71 GLY B CA 1
ATOM 2100 C C . GLY B 1 71 ? 0.477 1.39 -18.297 1 98.31 71 GLY B C 1
ATOM 2101 O O . GLY B 1 71 ? 1.632 1.04 -18.047 1 98.31 71 GLY B O 1
ATOM 2102 N N . PRO B 1 72 ? 0.036 2.588 -17.969 1 98 72 PRO B N 1
ATOM 2103 C CA . PRO B 1 72 ? 0.902 3.623 -17.391 1 98 72 PRO B CA 1
ATOM 2104 C C . PRO B 1 72 ? 1.13 3.441 -15.898 1 98 72 PRO B C 1
ATOM 2106 O O . PRO B 1 72 ? 2.033 4.059 -15.328 1 98 72 PRO B O 1
ATOM 2109 N N . ALA B 1 73 ? 0.343 2.646 -15.219 1 98.38 73 ALA B N 1
ATOM 2110 C CA . ALA B 1 73 ? 0.455 2.486 -13.773 1 98.38 73 ALA B CA 1
ATOM 2111 C C . ALA B 1 73 ? 1.486 1.419 -13.414 1 98.38 73 ALA B C 1
ATOM 2113 O O . ALA B 1 73 ? 1.985 0.712 -14.297 1 98.38 73 ALA B O 1
ATOM 2114 N N . ARG B 1 74 ? 1.843 1.327 -12.109 1 97.69 74 ARG B N 1
ATOM 2115 C CA . ARG B 1 74 ? 2.719 0.259 -11.633 1 97.69 74 ARG B CA 1
ATOM 2116 C C . ARG B 1 74 ? 2.145 -1.111 -11.984 1 97.69 74 ARG B C 1
ATOM 2118 O O . ARG B 1 74 ? 0.925 -1.291 -12 1 97.69 74 ARG B O 1
ATOM 2125 N N . PHE B 1 75 ? 3.008 -2.107 -12.242 1 98.75 75 PHE B N 1
ATOM 2126 C CA . PHE B 1 75 ? 2.57 -3.391 -12.781 1 98.75 75 PHE B CA 1
ATOM 2127 C C . PHE B 1 75 ? 1.57 -4.055 -11.844 1 98.75 75 PHE B C 1
ATOM 2129 O O . PHE B 1 75 ? 0.668 -4.77 -12.289 1 98.75 75 PHE B O 1
ATOM 2136 N N . GLU B 1 76 ? 1.697 -3.811 -10.508 1 98.88 76 GLU B N 1
ATOM 2137 C CA . GLU B 1 76 ? 0.753 -4.363 -9.539 1 98.88 76 GLU B CA 1
ATOM 2138 C C . GLU B 1 76 ? -0.66 -3.844 -9.789 1 98.88 76 GLU B C 1
ATOM 2140 O O . GLU B 1 76 ? -1.625 -4.609 -9.75 1 98.88 76 GLU B O 1
ATOM 2145 N N . ILE B 1 77 ? -0.746 -2.494 -10.086 1 98.88 77 ILE B N 1
ATOM 2146 C CA . ILE B 1 77 ? -2.037 -1.854 -10.305 1 98.88 77 ILE B CA 1
ATOM 2147 C C . ILE B 1 77 ? -2.627 -2.322 -11.633 1 98.88 77 ILE B C 1
ATOM 2149 O O . ILE B 1 77 ? -3.824 -2.598 -11.727 1 98.88 77 ILE B O 1
ATOM 2153 N N . GLU B 1 78 ? -1.749 -2.443 -12.641 1 98.88 78 GLU B N 1
ATOM 2154 C CA . GLU B 1 78 ? -2.219 -2.922 -13.938 1 98.88 78 GLU B CA 1
ATOM 2155 C C . GLU B 1 78 ? -2.785 -4.336 -13.836 1 98.88 78 GLU B C 1
ATOM 2157 O O . GLU B 1 78 ? -3.832 -4.633 -14.414 1 98.88 78 GLU B O 1
ATOM 2162 N N . GLY B 1 79 ? -2.055 -5.207 -13.117 1 98.94 79 GLY B N 1
ATOM 2163 C CA . GLY B 1 79 ? -2.568 -6.547 -12.883 1 98.94 79 GLY B CA 1
ATOM 2164 C C . GLY B 1 79 ? -3.859 -6.559 -12.086 1 98.94 79 GLY B C 1
ATOM 2165 O O . GLY B 1 79 ? -4.766 -7.344 -12.375 1 98.94 79 GLY B O 1
ATOM 2166 N N . ALA B 1 80 ? -3.949 -5.699 -11.047 1 98.94 80 ALA B N 1
ATOM 2167 C CA . ALA B 1 80 ? -5.152 -5.594 -10.227 1 98.94 80 ALA B CA 1
ATOM 2168 C C . ALA B 1 80 ? -6.348 -5.148 -11.062 1 98.94 80 ALA B C 1
ATOM 2170 O O . ALA B 1 80 ? -7.441 -5.707 -10.938 1 98.94 80 ALA B O 1
ATOM 2171 N N . ASP B 1 81 ? -6.125 -4.16 -11.922 1 98.88 81 ASP B N 1
ATOM 2172 C CA . ASP B 1 81 ? -7.184 -3.676 -12.805 1 98.88 81 ASP B CA 1
ATOM 2173 C C . ASP B 1 81 ? -7.652 -4.773 -13.758 1 98.88 81 ASP B C 1
ATOM 2175 O O . ASP B 1 81 ? -8.852 -4.914 -14.008 1 98.88 81 ASP B O 1
ATOM 2179 N N . ALA B 1 82 ? -6.699 -5.539 -14.281 1 98.94 82 ALA B N 1
ATOM 2180 C CA . ALA B 1 82 ? -7.035 -6.633 -15.188 1 98.94 82 ALA B CA 1
ATOM 2181 C C . ALA B 1 82 ? -7.91 -7.672 -14.484 1 98.94 82 ALA B C 1
ATOM 2183 O O . ALA B 1 82 ? -8.922 -8.117 -15.039 1 98.94 82 ALA B O 1
ATOM 2184 N N . ALA B 1 83 ? -7.559 -8.062 -13.273 1 98.94 83 ALA B N 1
ATOM 2185 C CA . ALA B 1 83 ? -8.328 -9.039 -12.516 1 98.94 83 ALA B CA 1
ATOM 2186 C C . ALA B 1 83 ? -9.719 -8.5 -12.18 1 98.94 83 ALA B C 1
ATOM 2188 O O . ALA B 1 83 ? -10.703 -9.234 -12.242 1 98.94 83 ALA B O 1
ATOM 2189 N N . ALA B 1 84 ? -9.781 -7.227 -11.773 1 98.94 84 ALA B N 1
ATOM 2190 C CA . ALA B 1 84 ? -11.055 -6.598 -11.445 1 98.94 84 ALA B CA 1
ATOM 2191 C C . ALA B 1 84 ? -12.008 -6.621 -12.633 1 98.94 84 ALA B C 1
ATOM 2193 O O . ALA B 1 84 ? -13.188 -6.957 -12.492 1 98.94 84 ALA B O 1
ATOM 2194 N N . GLU B 1 85 ? -11.484 -6.254 -13.797 1 98.81 85 GLU B N 1
ATOM 2195 C CA . GLU B 1 85 ? -12.297 -6.281 -15.008 1 98.81 85 GLU B CA 1
ATOM 2196 C C . GLU B 1 85 ? -12.773 -7.699 -15.32 1 98.81 85 GLU B C 1
ATOM 2198 O O . GLU B 1 85 ? -13.945 -7.918 -15.633 1 98.81 85 GLU B O 1
ATOM 2203 N N . PHE B 1 86 ? -11.836 -8.656 -15.242 1 98.94 86 PHE B N 1
ATOM 2204 C CA . PHE B 1 86 ? -12.125 -10.055 -15.531 1 98.94 86 PHE B CA 1
ATOM 2205 C C . PHE B 1 86 ? -13.266 -10.562 -14.656 1 98.94 86 PHE B C 1
ATOM 2207 O O . PHE B 1 86 ? -14.203 -11.195 -15.148 1 98.94 86 PHE B O 1
ATOM 2214 N N . LEU B 1 87 ? -13.211 -10.266 -13.328 1 98.88 87 LEU B N 1
ATOM 2215 C CA . LEU B 1 87 ? -14.203 -10.742 -12.375 1 98.88 87 LEU B CA 1
ATOM 2216 C C . LEU B 1 87 ? -15.516 -9.984 -12.531 1 98.88 87 LEU B C 1
ATOM 2218 O O . LEU B 1 87 ? -16.594 -10.578 -12.477 1 98.88 87 LEU B O 1
ATOM 2222 N N . SER B 1 88 ? -15.406 -8.664 -12.766 1 98.81 88 SER B N 1
ATOM 2223 C CA . SER B 1 88 ? -16.609 -7.852 -12.922 1 98.81 88 SER B CA 1
ATOM 2224 C C . SER B 1 88 ? -17.406 -8.281 -14.148 1 98.81 88 SER B C 1
ATOM 2226 O O . SER B 1 88 ? -18.641 -8.367 -14.094 1 98.81 88 SER B O 1
ATOM 2228 N N . ASP B 1 89 ? -16.719 -8.555 -15.211 1 98.5 89 ASP B N 1
ATOM 2229 C CA . ASP B 1 89 ? -17.359 -8.992 -16.453 1 98.5 89 ASP B CA 1
ATOM 2230 C C . ASP B 1 89 ? -18.109 -10.312 -16.25 1 98.5 89 ASP B C 1
ATOM 2232 O O . ASP B 1 89 ? -18.969 -10.664 -17.047 1 98.5 89 ASP B O 1
ATOM 2236 N N . ARG B 1 90 ? -17.812 -10.977 -15.227 1 98.12 90 ARG B N 1
ATOM 2237 C CA . ARG B 1 90 ? -18.406 -12.289 -14.984 1 98.12 90 ARG B CA 1
ATOM 2238 C C . ARG B 1 90 ? -19.422 -12.234 -13.852 1 98.12 90 ARG B C 1
ATOM 2240 O O . ARG B 1 90 ? -19.891 -13.273 -13.383 1 98.12 90 ARG B O 1
ATOM 2247 N N . GLY B 1 91 ? -19.625 -11.039 -13.344 1 98.25 91 GLY B N 1
ATOM 2248 C CA . GLY B 1 91 ? -20.766 -10.812 -12.469 1 98.25 91 GLY B CA 1
ATOM 2249 C C . GLY B 1 91 ? -20.422 -10.938 -10.992 1 98.25 91 GLY B C 1
ATOM 2250 O O . GLY B 1 91 ? -21.312 -10.984 -10.148 1 98.25 91 GLY B O 1
ATOM 2251 N N . PHE B 1 92 ? -19.203 -10.984 -10.656 1 98.62 92 PHE B N 1
ATOM 2252 C CA . PHE B 1 92 ? -18.828 -11.023 -9.242 1 98.62 92 PHE B CA 1
ATOM 2253 C C . PHE B 1 92 ? -19.141 -9.695 -8.562 1 98.62 92 PHE B C 1
ATOM 2255 O O . PHE B 1 92 ? -19.094 -8.641 -9.203 1 98.62 92 PHE B O 1
ATOM 2262 N N . ASP B 1 93 ? -19.484 -9.773 -7.297 1 98.12 93 ASP B N 1
ATOM 2263 C CA . ASP B 1 93 ? -19.875 -8.57 -6.578 1 98.12 93 ASP B CA 1
ATOM 2264 C C . ASP B 1 93 ? -18.656 -7.715 -6.23 1 98.12 93 ASP B C 1
ATOM 2266 O O . ASP B 1 93 ? -17.516 -8.148 -6.414 1 98.12 93 ASP B O 1
ATOM 2270 N N . ALA B 1 94 ? -18.906 -6.566 -5.746 1 97.62 94 ALA B N 1
ATOM 2271 C CA . ALA B 1 94 ? -17.875 -5.562 -5.504 1 97.62 94 ALA B CA 1
ATOM 2272 C C . ALA B 1 94 ?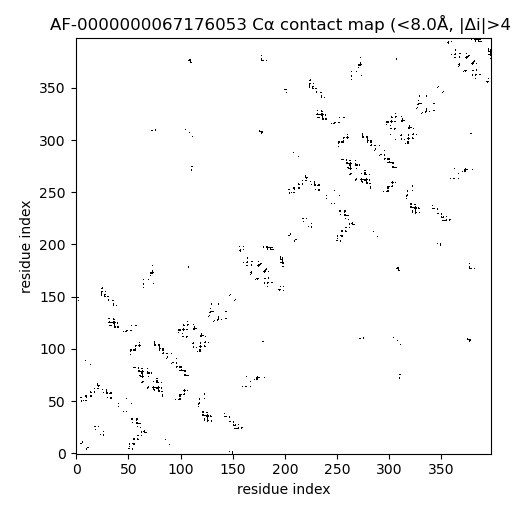 -16.891 -6.027 -4.426 1 97.62 94 ALA B C 1
ATOM 2274 O O . ALA B 1 94 ? -15.703 -5.719 -4.48 1 97.62 94 ALA B O 1
ATOM 2275 N N . ASP B 1 95 ? -17.375 -6.785 -3.451 1 97.5 95 ASP B N 1
ATOM 2276 C CA . ASP B 1 95 ? -16.516 -7.25 -2.369 1 97.5 95 ASP B CA 1
ATOM 2277 C C . ASP B 1 95 ? -15.477 -8.25 -2.885 1 97.5 95 ASP B C 1
ATOM 2279 O O . ASP B 1 95 ? -14.305 -8.18 -2.52 1 97.5 95 ASP B O 1
ATOM 2283 N N . ALA B 1 96 ? -15.922 -9.18 -3.748 1 98.31 96 ALA B N 1
ATOM 2284 C CA . ALA B 1 96 ? -15.023 -10.164 -4.344 1 98.31 96 ALA B CA 1
ATOM 2285 C C . ALA B 1 96 ? -14 -9.492 -5.254 1 98.31 96 ALA B C 1
ATOM 2287 O O . ALA B 1 96 ? -12.812 -9.805 -5.199 1 98.31 96 ALA B O 1
ATOM 2288 N N . VAL B 1 97 ? -14.492 -8.555 -6.016 1 98.88 97 VAL B N 1
ATOM 2289 C CA . VAL B 1 97 ? -13.625 -7.836 -6.949 1 98.88 97 VAL B CA 1
ATOM 2290 C C . VAL B 1 97 ? -12.586 -7.027 -6.176 1 98.88 97 VAL B C 1
ATOM 2292 O O . VAL B 1 97 ? -11.406 -7.031 -6.52 1 98.88 97 VAL B O 1
ATOM 2295 N N . ASP B 1 98 ? -13.055 -6.438 -5.109 1 98.62 98 ASP B N 1
ATOM 2296 C CA . ASP B 1 98 ? -12.164 -5.602 -4.309 1 98.62 98 ASP B CA 1
ATOM 2297 C C . ASP B 1 98 ? -11.102 -6.445 -3.602 1 98.62 98 ASP B C 1
ATOM 2299 O O . ASP B 1 98 ? -9.953 -6.027 -3.475 1 98.62 98 ASP B O 1
ATOM 2303 N N . ALA B 1 99 ? -11.477 -7.602 -3.125 1 98.75 99 ALA B N 1
ATOM 2304 C CA . ALA B 1 99 ? -10.531 -8.492 -2.459 1 98.75 99 ALA B CA 1
ATOM 2305 C C . ALA B 1 99 ? -9.414 -8.914 -3.412 1 98.75 99 ALA B C 1
ATOM 2307 O O . ALA B 1 99 ? -8.234 -8.898 -3.045 1 98.75 99 ALA B O 1
ATOM 2308 N N . ALA B 1 100 ? -9.789 -9.227 -4.633 1 98.94 100 ALA B N 1
ATOM 2309 C CA . ALA B 1 100 ? -8.797 -9.617 -5.633 1 98.94 100 ALA B CA 1
ATOM 2310 C C . ALA B 1 100 ? -7.902 -8.438 -6.004 1 98.94 100 ALA B C 1
ATOM 2312 O O . ALA B 1 100 ? -6.684 -8.578 -6.105 1 98.94 100 ALA B O 1
ATOM 2313 N N . TRP B 1 101 ? -8.562 -7.273 -6.168 1 98.94 101 TRP B N 1
ATOM 2314 C CA . TRP B 1 101 ? -7.805 -6.086 -6.539 1 98.94 101 TRP B CA 1
ATOM 2315 C C . TRP B 1 101 ? -6.77 -5.746 -5.469 1 98.94 101 TRP B C 1
ATOM 2317 O O . TRP B 1 101 ? -5.594 -5.531 -5.781 1 98.94 101 TRP B O 1
ATOM 2327 N N . GLN B 1 102 ? -7.176 -5.777 -4.254 1 98.88 102 GLN B N 1
ATOM 2328 C CA . GLN B 1 102 ? -6.273 -5.43 -3.162 1 98.88 102 GLN B CA 1
ATOM 2329 C C . GLN B 1 102 ? -5.145 -6.449 -3.037 1 98.88 102 GLN B C 1
ATOM 2331 O O . GLN B 1 102 ? -3.988 -6.078 -2.812 1 98.88 102 GLN B O 1
ATOM 2336 N N . ALA B 1 103 ? -5.469 -7.711 -3.182 1 98.94 103 ALA B N 1
ATOM 2337 C CA . ALA B 1 103 ? -4.441 -8.742 -3.082 1 98.94 103 ALA B CA 1
ATOM 2338 C C . ALA B 1 103 ? -3.33 -8.516 -4.102 1 98.94 103 ALA B C 1
ATOM 2340 O O . ALA B 1 103 ? -2.146 -8.633 -3.775 1 98.94 103 ALA B O 1
ATOM 2341 N N . ILE B 1 104 ? -3.748 -8.094 -5.285 1 98.94 104 ILE B N 1
ATOM 2342 C CA . ILE B 1 104 ? -2.795 -7.945 -6.379 1 98.94 104 ILE B CA 1
ATOM 2343 C C . ILE B 1 104 ? -2.049 -6.621 -6.238 1 98.94 104 ILE B C 1
ATOM 2345 O O . ILE B 1 104 ? -0.815 -6.59 -6.273 1 98.94 104 ILE B O 1
ATOM 2349 N N . ALA B 1 105 ? -2.732 -5.547 -5.945 1 98.94 105 ALA B N 1
ATOM 2350 C CA . ALA B 1 105 ? -2.141 -4.211 -5.883 1 98.94 105 ALA B CA 1
ATOM 2351 C C . ALA B 1 105 ? -1.151 -4.105 -4.723 1 98.94 105 ALA B C 1
ATOM 2353 O O . ALA B 1 105 ? -0.153 -3.387 -4.816 1 98.94 105 ALA B O 1
ATOM 2354 N N . LEU B 1 106 ? -1.378 -4.926 -3.686 1 98.88 106 LEU B N 1
ATOM 2355 C CA . LEU B 1 106 ? -0.666 -4.703 -2.432 1 98.88 106 LEU B CA 1
ATOM 2356 C C . LEU B 1 106 ? 0.377 -5.789 -2.197 1 98.88 106 LEU B C 1
ATOM 2358 O O . LEU B 1 106 ? 1.099 -5.758 -1.197 1 98.88 106 LEU B O 1
ATOM 2362 N N . HIS B 1 107 ? 0.555 -6.73 -3.119 1 98.81 107 HIS B N 1
ATOM 2363 C CA . HIS B 1 107 ? 1.309 -7.93 -2.773 1 98.81 107 HIS B CA 1
ATOM 2364 C C . HIS B 1 107 ? 2.789 -7.617 -2.586 1 98.81 107 HIS B C 1
ATOM 2366 O O . HIS B 1 107 ? 3.541 -8.438 -2.061 1 98.81 107 HIS B O 1
ATOM 2372 N N . THR B 1 108 ? 3.229 -6.363 -3.004 1 98.44 108 THR B N 1
ATOM 2373 C CA . THR B 1 108 ? 4.605 -5.938 -2.773 1 98.44 108 THR B CA 1
ATOM 2374 C C . THR B 1 108 ? 4.664 -4.848 -1.706 1 98.44 108 THR B C 1
ATOM 2376 O O . THR B 1 108 ? 5.621 -4.078 -1.651 1 98.44 108 THR B O 1
ATOM 2379 N N . THR B 1 109 ? 3.654 -4.676 -0.891 1 98.12 109 THR B N 1
ATOM 2380 C CA . THR B 1 109 ? 3.576 -3.67 0.163 1 98.12 109 THR B CA 1
ATOM 2381 C C . THR B 1 109 ? 3.494 -4.332 1.536 1 98.12 109 THR B C 1
ATOM 2383 O O . THR B 1 109 ? 2.404 -4.492 2.09 1 98.12 109 THR B O 1
ATOM 2386 N N . PRO B 1 110 ? 4.641 -4.629 2.127 1 97.44 110 PRO B N 1
ATOM 2387 C CA . PRO B 1 110 ? 4.676 -5.414 3.361 1 97.44 110 PRO B CA 1
ATOM 2388 C C . PRO B 1 110 ? 3.891 -4.762 4.5 1 97.44 110 PRO B C 1
ATOM 2390 O O . PRO B 1 110 ? 3.938 -3.541 4.664 1 97.44 110 PRO B O 1
ATOM 2393 N N . GLY B 1 111 ? 3.182 -5.578 5.258 1 97.56 111 GLY B N 1
ATOM 2394 C CA . GLY B 1 111 ? 2.479 -5.145 6.453 1 97.56 111 GLY B CA 1
ATOM 2395 C C . GLY B 1 111 ? 1.024 -4.793 6.195 1 97.56 111 GLY B C 1
ATOM 2396 O O . GLY B 1 111 ? 0.193 -4.863 7.102 1 97.56 111 GLY B O 1
ATOM 2397 N N . ILE B 1 112 ? 0.691 -4.422 4.938 1 98.62 112 ILE B N 1
ATOM 2398 C CA . ILE B 1 112 ? -0.649 -3.92 4.656 1 98.62 112 ILE B CA 1
ATOM 2399 C C . ILE B 1 112 ? -1.545 -5.07 4.195 1 98.62 112 ILE B C 1
ATOM 2401 O O . ILE B 1 112 ? -2.656 -5.238 4.703 1 98.62 112 ILE B O 1
ATOM 2405 N N . PRO B 1 113 ? -1.08 -6.004 3.322 1 98.56 113 PRO B N 1
ATOM 2406 C CA . PRO B 1 113 ? -1.935 -7.125 2.924 1 98.56 113 PRO B CA 1
ATOM 2407 C C . PRO B 1 113 ? -2.416 -7.953 4.113 1 98.56 113 PRO B C 1
ATOM 2409 O O . PRO B 1 113 ? -3.551 -8.43 4.117 1 98.56 113 PRO B O 1
ATOM 2412 N N . GLU B 1 114 ? -1.626 -8.039 5.121 1 97.38 114 GLU B N 1
ATOM 2413 C CA . GLU B 1 114 ? -1.907 -8.844 6.305 1 97.38 114 GLU B CA 1
ATOM 2414 C C . GLU B 1 114 ? -3.09 -8.281 7.086 1 97.38 114 GLU B C 1
ATOM 2416 O O . GLU B 1 114 ? -3.664 -8.969 7.938 1 97.38 114 GLU B O 1
ATOM 2421 N N . ARG B 1 115 ? -3.461 -7.059 6.738 1 97.94 115 ARG B N 1
ATOM 2422 C CA . ARG B 1 115 ? -4.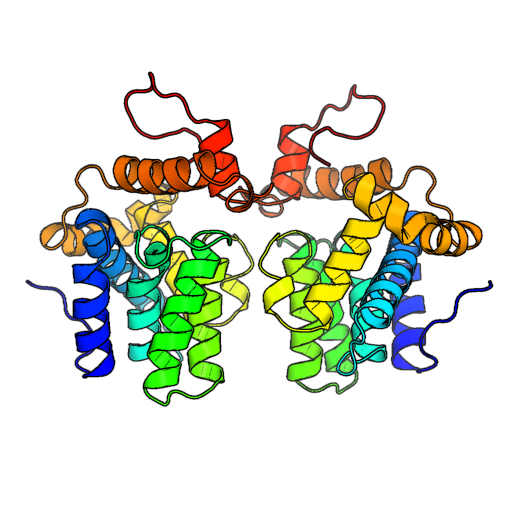539 -6.375 7.449 1 97.94 115 ARG B CA 1
ATOM 2423 C C . ARG B 1 115 ? -5.777 -6.242 6.57 1 97.94 115 ARG B C 1
ATOM 2425 O O . ARG B 1 115 ? -6.754 -5.598 6.957 1 97.94 115 ARG B O 1
ATOM 2432 N N . ARG B 1 116 ? -5.738 -6.812 5.398 1 98.06 116 ARG B N 1
ATOM 2433 C CA . ARG B 1 116 ? -6.789 -6.508 4.43 1 98.06 116 ARG B CA 1
ATOM 2434 C C . ARG B 1 116 ? -7.625 -7.746 4.121 1 98.06 116 ARG B C 1
ATOM 2436 O O . ARG B 1 116 ? -8.219 -7.852 3.045 1 98.06 116 ARG B O 1
ATOM 2443 N N . GLY B 1 117 ? -7.648 -8.727 5.043 1 97.38 117 GLY B N 1
ATOM 2444 C CA . GLY B 1 117 ? -8.453 -9.922 4.863 1 97.38 117 GLY B CA 1
ATOM 2445 C C . GLY B 1 117 ? -7.648 -11.117 4.387 1 97.38 117 GLY B C 1
ATOM 2446 O O . GLY B 1 117 ? -6.445 -11 4.137 1 97.38 117 GLY B O 1
ATOM 2447 N N . ALA B 1 118 ? -8.289 -12.227 4.211 1 98.5 118 ALA B N 1
ATOM 2448 C CA . ALA B 1 118 ? -7.629 -13.508 3.963 1 98.5 118 ALA B CA 1
ATOM 2449 C C . ALA B 1 118 ? -6.949 -13.516 2.598 1 98.5 118 ALA B C 1
ATOM 2451 O O . ALA B 1 118 ? -5.793 -13.93 2.475 1 98.5 118 ALA B O 1
ATOM 2452 N N . ILE B 1 119 ? -7.609 -13.008 1.593 1 98.88 119 ILE B N 1
ATOM 2453 C CA . ILE B 1 119 ? -7.102 -13.156 0.233 1 98.88 119 ILE B CA 1
ATOM 2454 C C . ILE B 1 119 ? -5.82 -12.344 0.071 1 98.88 119 ILE B C 1
ATOM 2456 O O . ILE B 1 119 ? -4.777 -12.883 -0.311 1 98.88 119 ILE B O 1
ATOM 2460 N N . PRO B 1 120 ? -5.801 -11.023 0.458 1 98.88 120 PRO B N 1
ATOM 2461 C CA . PRO B 1 120 ? -4.527 -10.305 0.372 1 98.88 120 PRO B CA 1
ATOM 2462 C C . PRO B 1 120 ? -3.449 -10.906 1.268 1 98.88 120 PRO B C 1
ATOM 2464 O O . PRO B 1 120 ? -2.289 -11.016 0.857 1 98.88 120 PRO B O 1
ATOM 2467 N N . HIS B 1 121 ? -3.834 -11.367 2.408 1 98.75 121 HIS B N 1
ATOM 2468 C CA . HIS B 1 121 ? -2.887 -11.93 3.361 1 98.75 121 HIS B CA 1
ATOM 2469 C C . HIS B 1 121 ? -2.199 -13.164 2.787 1 98.75 121 HIS B C 1
ATOM 2471 O O . HIS B 1 121 ? -0.969 -13.234 2.752 1 98.75 121 HIS B O 1
ATOM 2477 N N . TYR B 1 122 ? -2.947 -14.039 2.301 1 98.88 122 TYR B N 1
ATOM 2478 C CA . TYR B 1 122 ? -2.365 -15.328 1.938 1 98.88 122 TYR B CA 1
ATOM 2479 C C . TYR B 1 122 ? -1.773 -15.281 0.534 1 98.88 122 TYR B C 1
ATOM 2481 O O . TYR B 1 122 ? -0.906 -16.094 0.192 1 98.88 122 TYR B O 1
ATOM 2489 N N . LEU B 1 123 ? -2.268 -14.328 -0.329 1 98.94 123 LEU B N 1
ATOM 2490 C CA . LEU B 1 123 ? -1.558 -14.133 -1.589 1 98.94 123 LEU B CA 1
ATOM 2491 C C . LEU B 1 123 ? -0.122 -13.68 -1.341 1 98.94 123 LEU B C 1
ATOM 2493 O O . LEU B 1 123 ? 0.82 -14.266 -1.876 1 98.94 123 LEU B O 1
ATOM 2497 N N . ARG B 1 124 ? 0.031 -12.688 -0.496 1 98.81 124 ARG B N 1
ATOM 2498 C CA . ARG B 1 124 ? 1.386 -12.242 -0.182 1 98.81 124 ARG B CA 1
ATOM 2499 C C . ARG B 1 124 ? 2.174 -13.344 0.521 1 98.81 124 ARG B C 1
ATOM 2501 O O . ARG B 1 124 ? 3.369 -13.516 0.273 1 98.81 124 ARG B O 1
ATOM 2508 N N . THR B 1 125 ? 1.491 -14.094 1.382 1 98.69 125 THR B N 1
ATOM 2509 C CA . THR B 1 125 ? 2.164 -15.188 2.064 1 98.69 125 THR B CA 1
ATOM 2510 C C . THR B 1 125 ? 2.715 -16.203 1.059 1 98.69 125 THR B C 1
ATOM 2512 O O . THR B 1 125 ? 3.832 -16.688 1.219 1 98.69 125 THR B O 1
ATOM 2515 N N . GLY B 1 126 ? 1.922 -16.5 0.049 1 98.81 126 GLY B N 1
ATOM 2516 C CA . GLY B 1 126 ? 2.406 -17.391 -1.002 1 98.81 126 GLY B CA 1
ATOM 2517 C C . GLY B 1 126 ? 3.658 -16.875 -1.686 1 98.81 126 GLY B C 1
ATOM 2518 O O . GLY B 1 126 ? 4.594 -17.625 -1.939 1 98.81 126 GLY B O 1
ATOM 2519 N N . VAL B 1 127 ? 3.656 -15.555 -1.967 1 98.75 127 VAL B N 1
ATOM 2520 C CA . VAL B 1 127 ? 4.816 -14.914 -2.574 1 98.75 127 VAL B CA 1
ATOM 2521 C C . VAL B 1 127 ? 6.02 -15.023 -1.637 1 98.75 127 VAL B C 1
ATOM 2523 O O . VAL B 1 127 ? 7.125 -15.344 -2.07 1 98.75 127 VAL B O 1
ATOM 2526 N N . MET B 1 128 ? 5.801 -14.812 -0.339 1 98.19 128 MET B N 1
ATOM 2527 C CA . MET B 1 128 ? 6.879 -14.828 0.645 1 98.19 128 MET B CA 1
ATOM 2528 C C . MET B 1 128 ? 7.438 -16.234 0.814 1 98.19 128 MET B C 1
ATOM 2530 O O . MET B 1 128 ? 8.641 -16.406 1.007 1 98.19 128 MET B O 1
ATOM 2534 N N . ILE B 1 129 ? 6.578 -17.203 0.797 1 98.56 129 ILE B N 1
ATOM 2535 C CA . ILE B 1 129 ? 7.035 -18.594 0.913 1 98.56 129 ILE B CA 1
ATOM 2536 C C . ILE B 1 129 ? 7.949 -18.922 -0.261 1 98.56 129 ILE B C 1
ATOM 2538 O O . ILE B 1 129 ? 8.945 -19.641 -0.095 1 98.56 129 ILE B O 1
ATOM 2542 N N . GLU B 1 130 ? 7.672 -18.391 -1.388 1 97.25 130 GLU B N 1
ATOM 2543 C CA . GLU B 1 130 ? 8.469 -18.703 -2.566 1 97.25 130 GLU B CA 1
ATOM 2544 C C . GLU B 1 130 ? 9.789 -17.938 -2.564 1 97.25 130 GLU B C 1
ATOM 2546 O O . GLU B 1 130 ? 10.836 -18.484 -2.893 1 97.25 130 GLU B O 1
ATOM 2551 N N . PHE B 1 131 ? 9.734 -16.594 -2.184 1 96.12 131 PHE B N 1
ATOM 2552 C CA . PHE B 1 131 ? 10.875 -15.719 -2.406 1 96.12 131 PHE B CA 1
ATOM 2553 C C . PHE B 1 131 ? 11.484 -15.281 -1.081 1 96.12 131 PHE B C 1
ATOM 2555 O O . PHE B 1 131 ? 12.586 -14.719 -1.054 1 96.12 131 PHE B O 1
ATOM 2562 N N . GLY B 1 132 ? 10.836 -15.539 0.041 1 92.94 132 GLY B N 1
ATOM 2563 C CA . GLY B 1 132 ? 11.141 -14.867 1.297 1 92.94 132 GLY B CA 1
ATOM 2564 C C . GLY B 1 132 ? 12.328 -15.469 2.021 1 92.94 132 GLY B C 1
ATOM 2565 O O . GLY B 1 132 ? 13.227 -16.031 1.393 1 92.94 132 GLY B O 1
ATOM 2566 N N . PRO B 1 133 ? 12.352 -15.297 3.281 1 93.75 133 PRO B N 1
ATOM 2567 C CA . PRO B 1 133 ? 13.516 -15.711 4.066 1 93.75 133 PRO B CA 1
ATOM 2568 C C . PRO B 1 133 ? 13.68 -17.234 4.117 1 93.75 133 PRO B C 1
ATOM 2570 O O . PRO B 1 133 ? 12.688 -17.969 4.121 1 93.75 133 PRO B O 1
ATOM 2573 N N . PRO B 1 134 ? 14.93 -17.625 4.254 1 95.69 134 PRO B N 1
ATOM 2574 C CA . PRO B 1 134 ? 15.25 -19.047 4.234 1 95.69 134 PRO B CA 1
ATOM 2575 C C . PRO B 1 134 ? 14.469 -19.844 5.289 1 95.69 134 PRO B C 1
ATOM 2577 O O . PRO B 1 134 ? 14.031 -20.953 5.027 1 95.69 134 PRO B O 1
ATOM 2580 N N . GLU B 1 135 ? 14.266 -19.234 6.414 1 97.19 135 GLU B N 1
ATOM 2581 C CA . GLU B 1 135 ? 13.578 -19.938 7.488 1 97.19 135 GLU B CA 1
ATOM 2582 C C . GLU B 1 135 ? 12.125 -20.234 7.117 1 97.19 135 GLU B C 1
ATOM 2584 O O . GLU B 1 135 ? 11.617 -21.328 7.391 1 97.19 135 GLU B O 1
ATOM 2589 N N . LEU B 1 136 ? 11.508 -19.266 6.523 1 97.5 136 LEU B N 1
ATOM 2590 C CA . LEU B 1 136 ? 10.141 -19.469 6.07 1 97.5 136 LEU B CA 1
ATOM 2591 C C . LEU B 1 136 ? 10.086 -20.531 4.973 1 97.5 136 LEU B C 1
ATOM 2593 O O . LEU B 1 136 ? 9.242 -21.422 5.016 1 97.5 136 LEU B O 1
ATOM 2597 N N . ARG B 1 137 ? 10.961 -20.484 4.031 1 97.81 137 ARG B N 1
ATOM 2598 C CA . ARG B 1 137 ? 11 -21.453 2.934 1 97.81 137 ARG B CA 1
ATOM 2599 C C . ARG B 1 137 ? 11.234 -22.859 3.451 1 97.81 137 ARG B C 1
ATOM 2601 O O . ARG B 1 137 ? 10.609 -23.812 2.982 1 97.81 137 ARG B O 1
ATOM 2608 N N . GLN B 1 138 ? 12.086 -22.906 4.465 1 98 138 GLN B N 1
ATOM 2609 C CA . GLN B 1 138 ? 12.367 -24.219 5.051 1 98 138 GLN B CA 1
ATOM 2610 C C . GLN B 1 138 ? 11.125 -24.797 5.707 1 98 138 GLN B C 1
ATOM 2612 O O . GLN B 1 138 ? 10.891 -26.016 5.633 1 98 138 GLN B O 1
ATOM 2617 N N . SER B 1 139 ? 10.352 -23.969 6.297 1 98.44 139 SER B N 1
ATOM 2618 C CA . SER B 1 139 ? 9.148 -24.422 6.98 1 98.44 139 SER B CA 1
ATOM 2619 C C . SER B 1 139 ? 8.102 -24.922 5.988 1 98.44 139 SER B C 1
ATOM 2621 O O . SER B 1 139 ? 7.199 -25.672 6.359 1 98.44 139 SER B O 1
ATOM 2623 N N . TYR B 1 140 ? 8.242 -24.578 4.758 1 98.56 140 TYR B N 1
ATOM 2624 C CA . TYR B 1 140 ? 7.305 -25.016 3.727 1 98.56 140 TYR B CA 1
ATOM 2625 C C . TYR B 1 140 ? 8.008 -25.859 2.67 1 98.56 140 TYR B C 1
ATOM 2627 O O . TYR B 1 140 ? 7.559 -25.938 1.523 1 98.56 140 TYR B O 1
ATOM 2635 N N . ALA B 1 141 ? 9.109 -26.484 3.012 1 98.12 141 ALA B N 1
ATOM 2636 C CA . ALA B 1 141 ? 10 -27.172 2.068 1 98.12 141 ALA B CA 1
ATOM 2637 C C . ALA B 1 141 ? 9.25 -28.25 1.291 1 98.12 141 ALA B C 1
ATOM 2639 O O . ALA B 1 141 ? 9.438 -28.391 0.081 1 98.12 141 ALA B O 1
ATOM 2640 N N . GLU B 1 142 ? 8.406 -29.016 1.948 1 97.69 142 GLU B N 1
ATOM 2641 C CA . GLU B 1 142 ? 7.676 -30.094 1.287 1 97.69 142 GLU B CA 1
ATOM 2642 C C . GLU B 1 142 ? 6.68 -29.547 0.272 1 97.69 142 GLU B C 1
ATOM 2644 O O . GLU B 1 142 ? 6.562 -30.078 -0.838 1 97.69 142 GLU B O 1
ATOM 2649 N N . ALA B 1 143 ? 5.941 -28.5 0.689 1 97.75 143 ALA B N 1
ATOM 2650 C CA . ALA B 1 143 ? 4.965 -27.891 -0.207 1 97.75 143 ALA B CA 1
ATOM 2651 C C . ALA B 1 143 ? 5.652 -27.266 -1.421 1 97.75 143 ALA B C 1
ATOM 2653 O O . ALA B 1 143 ? 5.145 -27.344 -2.541 1 97.75 143 ALA B O 1
ATOM 2654 N N . ILE B 1 144 ? 6.789 -26.609 -1.159 1 98.25 144 ILE B N 1
ATOM 2655 C CA . ILE B 1 144 ? 7.555 -26 -2.238 1 98.25 144 ILE B CA 1
ATOM 2656 C C . ILE B 1 144 ? 8.016 -27.078 -3.221 1 98.25 144 ILE B C 1
ATOM 2658 O O . ILE B 1 144 ? 7.84 -26.938 -4.434 1 98.25 144 ILE B O 1
ATOM 2662 N N . ALA B 1 145 ? 8.562 -28.156 -2.729 1 97.12 145 ALA B N 1
ATOM 2663 C CA . ALA B 1 145 ? 9.062 -29.25 -3.574 1 97.12 145 ALA B CA 1
ATOM 2664 C C . ALA B 1 145 ? 7.938 -29.828 -4.426 1 97.12 145 ALA B C 1
ATOM 2666 O O . ALA B 1 145 ? 8.125 -30.078 -5.621 1 97.12 145 ALA B O 1
ATOM 2667 N N . ALA B 1 146 ? 6.824 -30.062 -3.811 1 97 146 ALA B N 1
ATOM 2668 C CA . ALA B 1 146 ? 5.684 -30.625 -4.527 1 97 146 ALA B CA 1
ATOM 2669 C C . ALA B 1 146 ? 5.219 -29.688 -5.641 1 97 146 ALA B C 1
ATOM 2671 O O . ALA B 1 146 ? 4.93 -30.141 -6.754 1 97 146 ALA B O 1
ATOM 2672 N N . ALA B 1 147 ? 5.105 -28.406 -5.348 1 97.56 147 ALA B N 1
ATOM 2673 C CA . ALA B 1 147 ? 4.656 -27.422 -6.332 1 97.56 147 ALA B CA 1
ATOM 2674 C C . ALA B 1 147 ? 5.648 -27.312 -7.488 1 97.56 147 ALA B C 1
ATOM 2676 O O . ALA B 1 147 ? 5.246 -27.234 -8.648 1 97.56 147 ALA B O 1
ATOM 2677 N N . GLU B 1 148 ? 6.934 -27.312 -7.164 1 97.12 148 GLU B N 1
ATOM 2678 C CA . GLU B 1 148 ? 7.973 -27.094 -8.164 1 97.12 148 GLU B CA 1
ATOM 2679 C C . GLU B 1 148 ? 8.164 -28.328 -9.039 1 97.12 148 GLU B C 1
ATOM 2681 O O . GLU B 1 148 ? 8.734 -28.234 -10.133 1 97.12 148 GLU B O 1
ATOM 2686 N N . GLU B 1 149 ? 7.742 -29.453 -8.555 1 95.75 149 GLU B N 1
ATOM 2687 C CA . GLU B 1 149 ? 7.824 -30.672 -9.359 1 95.75 149 GLU B CA 1
ATOM 2688 C C . GLU B 1 149 ? 7.031 -30.531 -10.656 1 95.75 149 GLU B C 1
ATOM 2690 O O . GLU B 1 149 ? 7.52 -30.875 -11.734 1 95.75 149 GLU B O 1
ATOM 2695 N N . ASP B 1 150 ? 5.824 -29.953 -10.547 1 94.5 150 ASP B N 1
ATOM 2696 C CA . ASP B 1 150 ? 4.949 -29.781 -11.703 1 94.5 150 ASP B CA 1
ATOM 2697 C C . ASP B 1 150 ? 5.172 -28.422 -12.367 1 94.5 150 ASP B C 1
ATOM 2699 O O . ASP B 1 150 ? 4.875 -28.25 -13.555 1 94.5 150 ASP B O 1
ATOM 2703 N N . LEU B 1 151 ? 5.656 -27.516 -11.617 1 98 151 LEU B N 1
ATOM 2704 C CA . LEU B 1 151 ? 5.789 -26.141 -12.039 1 98 151 LEU B CA 1
ATOM 2705 C C . LEU B 1 151 ? 7.203 -25.625 -11.781 1 98 151 LEU B C 1
ATOM 2707 O O . LEU B 1 151 ? 7.414 -24.797 -10.891 1 98 151 LEU B O 1
ATOM 2711 N N . PRO B 1 152 ? 8.109 -26.062 -12.617 1 96.81 152 PRO B N 1
ATOM 2712 C CA . PRO B 1 152 ? 9.508 -25.719 -12.359 1 96.81 152 PRO B CA 1
ATOM 2713 C C . PRO B 1 152 ? 9.766 -24.219 -12.352 1 96.81 152 PRO B C 1
ATOM 2715 O O . PRO B 1 152 ? 9.086 -23.469 -13.047 1 96.81 152 PRO B O 1
ATOM 2718 N N . ARG B 1 153 ? 10.719 -23.719 -11.578 1 95.5 153 ARG B N 1
ATOM 2719 C CA . ARG B 1 153 ? 11.047 -22.297 -11.383 1 95.5 153 ARG B CA 1
ATOM 2720 C C . ARG B 1 153 ? 11.891 -21.766 -12.539 1 95.5 153 ARG B C 1
ATOM 2722 O O . ARG B 1 153 ? 11.664 -20.656 -13.016 1 95.5 153 ARG B O 1
ATOM 2729 N N . HIS B 1 154 ? 12.945 -22.547 -12.945 1 95.06 154 HIS B N 1
ATOM 2730 C CA . HIS B 1 154 ? 13.945 -22.109 -13.914 1 95.06 154 HIS B CA 1
ATOM 2731 C C . HIS B 1 154 ? 14.586 -20.797 -13.484 1 95.06 154 HIS B C 1
ATOM 2733 O O . HIS B 1 154 ? 15.07 -20.672 -12.359 1 95.06 154 HIS B O 1
ATOM 2739 N N . ARG B 1 155 ? 14.648 -19.812 -14.32 1 95.12 155 ARG B N 1
ATOM 2740 C CA . ARG B 1 155 ? 15.234 -18.516 -14 1 95.12 155 ARG B CA 1
ATOM 2741 C C . ARG B 1 155 ? 14.156 -17.484 -13.688 1 95.12 155 ARG B C 1
ATOM 2743 O O . ARG B 1 155 ? 14.195 -16.359 -14.195 1 95.12 155 ARG B O 1
ATOM 2750 N N . LEU B 1 156 ? 13.242 -17.859 -12.812 1 97.25 156 LEU B N 1
ATOM 2751 C CA . LEU B 1 156 ? 12.047 -17.078 -12.508 1 97.25 156 LEU B CA 1
ATOM 2752 C C . LEU B 1 156 ? 12.406 -15.68 -12.039 1 97.25 156 LEU B C 1
ATOM 2754 O O . LEU B 1 156 ? 11.883 -14.688 -12.562 1 97.25 156 LEU B O 1
ATOM 2758 N N . GLU B 1 157 ? 13.344 -15.609 -11.031 1 97.12 157 GLU B N 1
ATOM 2759 C CA . GLU B 1 157 ? 13.688 -14.297 -10.484 1 97.12 157 GLU B CA 1
ATOM 2760 C C . GLU B 1 157 ? 14.25 -13.375 -11.562 1 97.12 157 GLU B C 1
ATOM 2762 O O . GLU B 1 157 ? 13.844 -12.219 -11.664 1 97.12 157 GLU B O 1
ATOM 2767 N N . GLN B 1 158 ? 15.078 -13.875 -12.414 1 95.69 158 GLN B N 1
ATOM 2768 C CA . GLN B 1 158 ? 15.68 -13.086 -13.477 1 95.69 158 GLN B CA 1
ATOM 2769 C C . GLN B 1 158 ? 14.641 -12.68 -14.523 1 95.69 158 GLN B C 1
ATOM 2771 O O . GLN B 1 158 ? 14.672 -11.555 -15.023 1 95.69 158 GLN B O 1
ATOM 2776 N N . THR B 1 159 ? 13.773 -13.617 -14.805 1 97 159 THR B N 1
ATOM 2777 C CA . THR B 1 159 ? 12.727 -13.328 -15.773 1 97 159 THR B CA 1
ATOM 2778 C C . THR B 1 159 ? 11.797 -12.234 -15.258 1 97 159 THR B C 1
ATOM 2780 O O . THR B 1 159 ? 11.547 -11.25 -15.961 1 97 159 THR B O 1
ATOM 2783 N N . LEU B 1 160 ? 11.336 -12.398 -14.062 1 98.19 160 LEU B N 1
ATOM 2784 C CA . LEU B 1 160 ? 10.391 -11.453 -13.469 1 98.19 160 LEU B CA 1
ATOM 2785 C C . LEU B 1 160 ? 11.016 -10.07 -13.328 1 98.19 160 LEU B C 1
ATOM 2787 O O . LEU B 1 160 ? 10.43 -9.07 -13.742 1 98.19 160 LEU B O 1
ATOM 2791 N N . GLU B 1 161 ? 12.234 -9.992 -12.773 1 97.69 161 GLU B N 1
ATOM 2792 C CA . GLU B 1 161 ? 12.867 -8.688 -12.594 1 97.69 161 GLU B CA 1
ATOM 2793 C C . GLU B 1 161 ? 13.133 -8.016 -13.945 1 97.69 161 GLU B C 1
ATOM 2795 O O . GLU B 1 161 ? 12.984 -6.801 -14.078 1 97.69 161 GLU B O 1
ATOM 2800 N N . SER B 1 162 ? 13.508 -8.828 -14.961 1 96.94 162 SER B N 1
ATOM 2801 C CA . SER B 1 162 ? 13.773 -8.266 -16.281 1 96.94 162 SER B CA 1
ATOM 2802 C C . SER B 1 162 ? 12.523 -7.637 -16.875 1 96.94 162 SER B C 1
ATOM 2804 O O . SER B 1 162 ? 12.578 -6.547 -17.453 1 96.94 162 SER B O 1
ATOM 2806 N N . LEU B 1 163 ? 11.414 -8.297 -16.719 1 98.31 163 LEU B N 1
ATOM 2807 C CA . LEU B 1 163 ? 10.164 -7.805 -17.266 1 98.31 163 LEU B CA 1
ATOM 2808 C C . LEU B 1 163 ? 9.734 -6.516 -16.578 1 98.31 163 LEU B C 1
ATOM 2810 O O . LEU B 1 163 ? 9.336 -5.555 -17.234 1 98.31 163 LEU B O 1
ATOM 2814 N N . VAL B 1 164 ? 9.859 -6.461 -15.266 1 98.62 164 VAL B N 1
ATOM 2815 C CA . VAL B 1 164 ? 9.453 -5.289 -14.492 1 98.62 164 VAL B CA 1
ATOM 2816 C C . VAL B 1 164 ? 10.391 -4.121 -14.797 1 98.62 164 VAL B C 1
ATOM 2818 O O . VAL B 1 164 ? 9.938 -3.002 -15.031 1 98.62 164 VAL B O 1
ATOM 2821 N N . VAL B 1 165 ? 11.672 -4.395 -14.859 1 98.31 165 VAL B N 1
ATOM 2822 C CA . VAL B 1 165 ? 12.672 -3.359 -15.094 1 98.31 165 VAL B CA 1
ATOM 2823 C C . VAL B 1 165 ? 12.508 -2.799 -16.516 1 98.31 165 VAL B C 1
ATOM 2825 O O . VAL B 1 165 ? 12.578 -1.586 -16.719 1 98.31 165 VAL B O 1
ATOM 2828 N N . GLN B 1 166 ? 12.266 -3.672 -17.469 1 98 166 GLN B N 1
ATOM 2829 C CA . GLN B 1 166 ? 12.109 -3.223 -18.844 1 98 166 GLN B CA 1
ATOM 2830 C C . GLN B 1 166 ? 10.938 -2.252 -18.984 1 98 166 GLN B C 1
ATOM 2832 O O . GLN B 1 166 ? 11.047 -1.224 -19.641 1 98 166 GLN B O 1
ATOM 2837 N N . GLN B 1 167 ? 9.828 -2.584 -18.344 1 98.75 167 GLN B N 1
ATOM 2838 C CA . GLN B 1 167 ? 8.68 -1.688 -18.375 1 98.75 167 GLN B CA 1
ATOM 2839 C C . GLN B 1 167 ? 9 -0.36 -17.688 1 98.75 167 GLN B C 1
ATOM 2841 O O . GLN B 1 167 ? 8.625 0.705 -18.188 1 98.75 167 GLN B O 1
ATOM 2846 N N . ALA B 1 168 ? 9.711 -0.436 -16.594 1 98.56 168 ALA B N 1
ATOM 2847 C CA . ALA B 1 168 ? 10.031 0.752 -15.805 1 98.56 168 ALA B CA 1
ATOM 2848 C C . ALA B 1 168 ? 10.992 1.665 -16.562 1 98.56 168 ALA B C 1
ATOM 2850 O O . ALA B 1 168 ? 10.891 2.891 -16.469 1 98.56 168 ALA B O 1
ATOM 2851 N N . LEU B 1 169 ? 11.945 1.035 -17.234 1 98.06 169 LEU B N 1
ATOM 2852 C CA . LEU B 1 169 ? 12.898 1.819 -18.016 1 98.06 169 LEU B CA 1
ATOM 2853 C C . LEU B 1 169 ? 12.211 2.496 -19.203 1 98.06 169 LEU B C 1
ATOM 2855 O O . LEU B 1 169 ? 12.555 3.625 -19.562 1 98.06 169 LEU B O 1
ATOM 2859 N N . ALA B 1 170 ? 11.227 1.834 -19.781 1 98.44 170 ALA B N 1
ATOM 2860 C CA . ALA B 1 170 ? 10.484 2.389 -20.906 1 98.44 170 ALA B CA 1
ATOM 2861 C C . ALA B 1 170 ? 9.539 3.496 -20.438 1 98.44 170 ALA B C 1
ATOM 2863 O O . ALA B 1 170 ? 9.32 4.473 -21.156 1 98.44 170 ALA B O 1
ATOM 2864 N N . ASN B 1 171 ? 8.953 3.369 -19.266 1 98.56 171 ASN B N 1
ATOM 2865 C CA . ASN B 1 171 ? 8.055 4.352 -18.672 1 98.56 171 ASN B CA 1
ATOM 2866 C C . ASN B 1 171 ? 8.336 4.531 -17.172 1 98.56 171 ASN B C 1
ATOM 2868 O O . ASN B 1 171 ? 7.727 3.861 -16.344 1 98.56 171 ASN B O 1
ATOM 2872 N N . PRO B 1 172 ? 9.148 5.504 -16.844 1 97.94 172 PRO B N 1
ATOM 2873 C CA . PRO B 1 172 ? 9.586 5.688 -15.453 1 97.94 172 PRO B CA 1
ATOM 2874 C C . PRO B 1 172 ? 8.422 5.938 -14.492 1 97.94 172 PRO B C 1
ATOM 2876 O O . PRO B 1 172 ? 8.562 5.742 -13.281 1 97.94 172 PRO B O 1
ATOM 2879 N N . HIS B 1 173 ? 7.234 6.312 -14.977 1 96.88 173 HIS B N 1
ATOM 2880 C CA . HIS B 1 173 ? 6.066 6.543 -14.133 1 96.88 173 HIS B CA 1
ATOM 2881 C C . HIS B 1 173 ? 5.582 5.242 -13.5 1 96.88 173 HIS B C 1
ATOM 2883 O O . HIS B 1 173 ? 4.883 5.262 -12.484 1 96.88 173 HIS B O 1
ATOM 2889 N N . LYS B 1 174 ? 5.996 4.109 -14.039 1 98.56 174 LYS B N 1
ATOM 2890 C CA . LYS B 1 174 ? 5.598 2.801 -13.531 1 98.56 174 LYS B CA 1
ATOM 2891 C C . LYS B 1 174 ? 6.438 2.406 -12.312 1 98.56 174 LYS B C 1
ATOM 2893 O O . LYS B 1 174 ? 6.129 1.428 -11.633 1 98.56 174 LYS B O 1
ATOM 2898 N N . ALA B 1 175 ? 7.484 3.23 -12.031 1 98.44 175 ALA B N 1
ATOM 2899 C CA . ALA B 1 175 ? 8.406 2.916 -10.945 1 98.44 175 ALA B CA 1
ATOM 2900 C C . ALA B 1 175 ? 8.555 4.098 -9.992 1 98.44 175 ALA B C 1
ATOM 2902 O O . ALA B 1 175 ? 9.664 4.562 -9.734 1 98.44 175 ALA B O 1
ATOM 2903 N N . PRO B 1 176 ? 7.395 4.473 -9.414 1 97 176 PRO B N 1
ATOM 2904 C CA . PRO B 1 176 ? 7.539 5.551 -8.43 1 97 176 PRO B CA 1
ATOM 2905 C C . PRO B 1 176 ? 8.391 5.145 -7.23 1 97 176 PRO B C 1
ATOM 2907 O O . PRO B 1 176 ? 8.539 3.951 -6.949 1 97 176 PRO B O 1
ATOM 2910 N N . ARG B 1 177 ? 8.945 6.145 -6.566 1 94.69 177 ARG B N 1
ATOM 2911 C CA . ARG B 1 177 ? 9.719 5.895 -5.355 1 94.69 177 ARG B CA 1
ATOM 2912 C C . ARG B 1 177 ? 8.938 5.035 -4.371 1 94.69 177 ARG B C 1
ATOM 2914 O O . ARG B 1 177 ? 7.723 5.203 -4.219 1 94.69 177 ARG B O 1
ATOM 2921 N N . LEU B 1 178 ? 9.602 4.105 -3.672 1 96.31 178 LEU B N 1
ATOM 2922 C CA . LEU B 1 178 ? 9.078 3.221 -2.637 1 96.31 178 LEU B CA 1
ATOM 2923 C C . LEU B 1 178 ? 8.32 2.055 -3.256 1 96.31 178 LEU B C 1
ATOM 2925 O O . LEU B 1 178 ? 7.656 1.293 -2.545 1 96.31 178 LEU B O 1
ATOM 2929 N N . SER B 1 179 ? 8.406 1.873 -4.551 1 97.88 179 SER B N 1
ATOM 2930 C CA . SER B 1 179 ? 7.844 0.699 -5.211 1 97.88 179 SER B CA 1
ATOM 2931 C C . SER B 1 179 ? 8.914 -0.355 -5.473 1 97.88 179 SER B C 1
ATOM 2933 O O . SER B 1 179 ? 10.109 -0.046 -5.48 1 97.88 179 SER B O 1
ATOM 2935 N N . TRP B 1 180 ? 8.438 -1.556 -5.699 1 98.38 180 TRP B N 1
ATOM 2936 C CA . TRP B 1 180 ? 9.375 -2.629 -6.016 1 98.38 180 TRP B CA 1
ATOM 2937 C C . TRP B 1 180 ? 10.086 -2.357 -7.336 1 98.38 180 TRP B C 1
ATOM 2939 O O . TRP B 1 180 ? 11.297 -2.578 -7.453 1 98.38 180 TRP B O 1
ATOM 2949 N N . ALA B 1 181 ? 9.375 -1.853 -8.328 1 98.62 181 ALA B N 1
ATOM 2950 C CA . ALA B 1 181 ? 9.977 -1.526 -9.617 1 98.62 181 ALA B CA 1
ATOM 2951 C C . ALA B 1 181 ? 11.086 -0.493 -9.461 1 98.62 181 ALA B C 1
ATOM 2953 O O . ALA B 1 181 ? 12.148 -0.613 -10.078 1 98.62 181 ALA B O 1
ATOM 2954 N N . ALA B 1 182 ? 10.859 0.518 -8.633 1 98.06 182 ALA B N 1
ATOM 2955 C CA . ALA B 1 182 ? 11.883 1.536 -8.406 1 98.06 182 ALA B CA 1
ATOM 2956 C C . ALA B 1 182 ? 13.125 0.934 -7.758 1 98.06 182 ALA B C 1
ATOM 2958 O O . ALA B 1 182 ? 14.25 1.313 -8.086 1 98.06 182 ALA B O 1
ATOM 2959 N N . GLU B 1 183 ? 12.891 0.017 -6.832 1 97.38 183 GLU B N 1
ATOM 2960 C CA . GLU B 1 183 ? 14.008 -0.67 -6.184 1 97.38 183 GLU B CA 1
ATOM 2961 C C . GLU B 1 183 ? 14.82 -1.48 -7.195 1 97.38 183 GLU B C 1
ATOM 2963 O O . GLU B 1 183 ? 16.047 -1.458 -7.172 1 97.38 183 GLU B O 1
ATOM 2968 N N . LEU B 1 184 ? 14.141 -2.176 -8.094 1 97.88 184 LEU B N 1
ATOM 2969 C CA . LEU B 1 184 ? 14.812 -2.973 -9.117 1 97.88 184 LEU B CA 1
ATOM 2970 C C . LEU B 1 184 ? 15.617 -2.084 -10.055 1 97.88 184 LEU B C 1
ATOM 2972 O O . LEU B 1 184 ? 16.75 -2.406 -10.398 1 97.88 184 LEU B O 1
ATOM 2976 N N . VAL B 1 185 ? 15.031 -0.963 -10.438 1 97.88 185 VAL B N 1
ATOM 2977 C CA . VAL B 1 185 ? 15.703 -0.047 -11.352 1 97.88 185 VAL B CA 1
ATOM 2978 C C . VAL B 1 185 ? 16.953 0.524 -10.688 1 97.88 185 VAL B C 1
ATOM 2980 O O . VAL B 1 185 ? 18 0.641 -11.32 1 97.88 185 VAL B O 1
ATOM 2983 N N . ALA B 1 186 ? 16.859 0.835 -9.406 1 96 186 ALA B N 1
ATOM 2984 C CA . ALA B 1 186 ? 17.969 1.416 -8.672 1 96 186 ALA B CA 1
ATOM 2985 C C . ALA B 1 186 ? 19.156 0.455 -8.617 1 96 186 ALA B C 1
ATOM 2987 O O . ALA B 1 186 ? 20.312 0.884 -8.547 1 96 186 ALA B O 1
ATOM 2988 N N . HIS B 1 187 ? 18.891 -0.807 -8.719 1 96.06 187 HIS B N 1
ATOM 2989 C CA . HIS B 1 187 ? 19.953 -1.812 -8.617 1 96.06 187 HIS B CA 1
ATOM 2990 C C . HIS B 1 187 ? 20.219 -2.459 -9.977 1 96.06 187 HIS B C 1
ATOM 2992 O O . HIS B 1 187 ? 20.891 -3.484 -10.055 1 96.06 187 HIS B O 1
ATOM 2998 N N . HIS B 1 188 ? 19.594 -1.911 -10.984 1 94.94 188 HIS B N 1
ATOM 2999 C CA . HIS B 1 188 ? 19.719 -2.512 -12.312 1 94.94 188 HIS B CA 1
ATOM 3000 C C . HIS B 1 188 ? 21.125 -2.355 -12.859 1 94.94 188 HIS B C 1
ATOM 3002 O O . HIS B 1 188 ? 21.688 -1.254 -12.859 1 94.94 188 HIS B O 1
ATOM 3008 N N . ASP B 1 189 ? 21.75 -3.406 -13.172 1 93.31 189 ASP B N 1
ATOM 3009 C CA . ASP B 1 189 ? 23.047 -3.521 -13.812 1 93.31 189 ASP B CA 1
ATOM 3010 C C . ASP B 1 189 ? 23 -4.516 -14.969 1 93.31 189 ASP B C 1
ATOM 3012 O O . ASP B 1 189 ? 23.016 -5.73 -14.758 1 93.31 189 ASP B O 1
ATOM 3016 N N . PRO B 1 190 ? 23.062 -4.012 -16.172 1 88.38 190 PRO B N 1
ATOM 3017 C CA . PRO B 1 190 ? 22.953 -4.902 -17.328 1 88.38 190 PRO B CA 1
ATOM 3018 C C . PRO B 1 190 ? 24.094 -5.918 -17.406 1 88.38 190 PRO B C 1
ATOM 3020 O O . PRO B 1 190 ? 23.953 -6.949 -18.062 1 88.38 190 PRO B O 1
ATOM 3023 N N . ALA B 1 191 ? 25.25 -5.594 -16.688 1 91 191 ALA B N 1
ATOM 3024 C CA . ALA B 1 191 ? 26.422 -6.473 -16.734 1 91 191 ALA B CA 1
ATOM 3025 C C . ALA B 1 191 ? 26.328 -7.551 -15.656 1 91 191 ALA B C 1
ATOM 3027 O O . ALA B 1 191 ? 27.141 -8.484 -15.641 1 91 191 ALA B O 1
ATOM 3028 N N . ARG B 1 192 ? 25.266 -7.441 -14.75 1 88.12 192 ARG B N 1
ATOM 3029 C CA . ARG B 1 192 ? 25.125 -8.391 -13.648 1 88.12 192 ARG B CA 1
ATOM 3030 C C . ARG B 1 192 ? 24.578 -9.727 -14.141 1 88.12 192 ARG B C 1
ATOM 3032 O O . ARG B 1 192 ? 23.609 -9.773 -14.906 1 88.12 192 ARG B O 1
ATOM 3039 N N . ASP B 1 193 ? 25.484 -10.742 -13.664 1 86.5 193 ASP B N 1
ATOM 3040 C CA . ASP B 1 193 ? 24.969 -12.094 -13.859 1 86.5 193 ASP B CA 1
ATOM 3041 C C . ASP B 1 193 ? 24.219 -12.578 -12.617 1 86.5 193 ASP B C 1
ATOM 3043 O O . ASP B 1 193 ? 24.641 -12.305 -11.492 1 86.5 193 ASP B O 1
ATOM 3047 N N . GLY B 1 194 ? 22.922 -12.805 -12.727 1 88.56 194 GLY B N 1
ATOM 3048 C CA . GLY B 1 194 ? 22.219 -13.32 -11.562 1 88.56 194 GLY B CA 1
ATOM 3049 C C . GLY B 1 194 ? 21.047 -12.438 -11.133 1 88.56 194 GLY B C 1
ATOM 3050 O O . GLY B 1 194 ? 20.516 -11.672 -11.93 1 88.56 194 GLY B O 1
ATOM 3051 N N . ILE B 1 195 ? 20.703 -12.633 -9.828 1 92.69 195 ILE B N 1
ATOM 3052 C CA . ILE B 1 195 ? 19.516 -12 -9.289 1 92.69 195 ILE B CA 1
ATOM 3053 C C . ILE B 1 195 ? 19.859 -10.625 -8.734 1 92.69 195 ILE B C 1
ATOM 3055 O O . ILE B 1 195 ? 20.859 -10.469 -8.031 1 92.69 195 ILE B O 1
ATOM 3059 N N . SER B 1 196 ? 19.156 -9.594 -9.078 1 92.62 196 SER B N 1
ATOM 3060 C CA . SER B 1 196 ? 19.328 -8.227 -8.602 1 92.62 196 SER B CA 1
ATOM 3061 C C . SER B 1 196 ? 19.281 -8.156 -7.082 1 92.62 196 SER B C 1
ATOM 3063 O O . SER B 1 196 ? 18.453 -8.82 -6.453 1 92.62 196 SER B O 1
ATOM 3065 N N . PRO B 1 197 ? 20.172 -7.363 -6.492 1 91.25 197 PRO B N 1
ATOM 3066 C CA . PRO B 1 197 ? 20.031 -7.113 -5.055 1 91.25 197 PRO B CA 1
ATOM 3067 C C . PRO B 1 197 ? 18.703 -6.461 -4.695 1 91.25 197 PRO B C 1
ATOM 3069 O O . PRO B 1 197 ? 18.266 -6.52 -3.541 1 91.25 197 PRO B O 1
ATOM 3072 N N . GLY B 1 198 ? 18.047 -5.898 -5.664 1 92 198 GLY B N 1
ATOM 3073 C CA . GLY B 1 198 ? 16.766 -5.242 -5.441 1 92 198 GLY B CA 1
ATOM 3074 C C . GLY B 1 198 ? 15.586 -6.195 -5.492 1 92 198 GLY B C 1
ATOM 3075 O O . GLY B 1 198 ? 14.453 -5.797 -5.242 1 92 198 GLY B O 1
ATOM 3076 N N . PHE B 1 199 ? 15.891 -7.422 -5.777 1 94.75 199 PHE B N 1
ATOM 3077 C CA . PHE B 1 199 ? 14.797 -8.383 -5.875 1 94.75 199 PHE B CA 1
ATOM 3078 C C . PHE B 1 199 ? 14.25 -8.719 -4.492 1 94.75 199 PHE B C 1
ATOM 3080 O O . PHE B 1 199 ? 13.031 -8.82 -4.312 1 94.75 199 PHE B O 1
#

Organism: Mycolicibacterium smegmatis (strain ATCC 700084 / mc(2)155) (NCBI:txid246196)